Protein 4GAF (pdb70)

Secondary structure (DSSP, 8-state):
--S-EEEEEEEETT--EEEEETTEEEEE---GGGGGGPPPEEEE-------SSEEEEEEEETTTTEEEEEEEETTEEEEEEEE--TTT-S-SS--GGG-EEEEEETTEEEEEESSSTT-EEEB-SSTTEE-EEES-TTSTTSB--EEEEE--/---EEEE----EEEETTS-EEEE--PPTTS--S--EEEETT-SSPPP--TTSSEEEETTEEEETT--GGG-EEEEEE---EEEEEEEEEEPPPTTSSS-GGGEEEEEEETTS-EEEE--S-GGGPBTTTBPPPPEEEETTEE----SSSEEEETTEEEETT--GGG-EEEEEEEEEEETTEEEEEEEEEEEEEE--------EEEE--SEEEE--TT--EEEEEEEEE-TTSEEEEEETTEE--TT-SSEEEEEEEE--SS-GGGEEEEEEEEESS--GGGGTS-EEEEEEETTEEEEEEEEEE--

InterPro domains:
  IPR000975 Interleukin-1 family [PF00340] (147-264)
  IPR000975 Interleukin-1 family [PR00264] (172-192)
  IPR000975 Interleukin-1 family [PR00264] (211-224)
  IPR000975 Interleukin-1 family [PR00264] (225-240)
  IPR000975 Interleukin-1 family [PTHR10078] (1-266)
  IPR003502 Interleukin-1 propeptide [PF02394] (1-103)
  IPR008996 Cytokine IL1/FGF [SSF50353] (122-266)
  IPR020877 Interleukin-1 conserved site [PS00253] (228-248)

Nearest PDB structures (foldseek):
  4gai-assembly1_A  TM=9.907E-01  e=6.045E-27  Homo sapiens
  1t4q-assembly1_A  TM=9.569E-01  e=1.332E-20  Homo sapiens
  1tp0-assembly1_A  TM=9.565E-01  e=1.554E-20  Homo sapiens
  31bi-assembly1_A  TM=9.652E-01  e=3.725E-20  Homo sapiens
  1s0l-assembly1_A  TM=9.595E-01  e=3.725E-20  Homo sapiens

GO terms:
  GO:0043123 positive regulation of canonical NF-kappaB signal transduction (P, IDA)
  GO:0043410 positive regulation of MAPK cascade (P, IDA)
  GO:0070498 interleukin-1-mediated signaling pathway (P, IDA)
  GO:0005125 cytokine activity (F, IDA)
  GO:0005125 cytokine activity (F, TAS)
  GO:0006954 inflammatory response (P, TAS)
  GO:0010628 positive regulation of gene expression (P, IDA)
  GO:0032496 response to lipopolysaccharide (P, IDA)
  GO:1902680 positive regulation of RNA biosynthetic process (P, IDA)
  GO:1903597 negative regulation of gap junction assembly (P, IDA)
  GO:0070374 positive regulation of ERK1 and ERK2 cascade (P, IDA)
  GO:0006954 inflammatory response (P, IDA)
  GO:0070555 response to interleukin-1 (P, IDA)
  GO:0010628 positive regulation of gene expression (P, IGI)
  GO:0045917 positive regulation of complement activation (P, IGI)
  GO:0060252 positive regulation of glial cell proliferation (P, IGI)
  GO:0150078 positive regulation of neuroinflammatory response (P, TAS)
  GO:0031394 positive regulation of prostaglandin biosynthetic process (P, IGI)
  GO:0032755 positive regulation of interleukin-6 production (P, IGI)
  GO:0050729 positive regulation of inflammatory response (P, IGI)

CATH classification: 2.80.10.50

Sequence (458 aa):
APVRSLNCRIWDVNQKTFYLRRNNQLVAGYLQGPNVNNLEEKFSSMSFVQGEESNDKIPVALGLKEKNLYLSCVLKDDKPTLQLESVDPKNYPKKKMEKRFVFNKIEINNKLEFESAQFPNWFLCTAMEADQPVSLTNMPDEGVMVTKFYMQFVSDKCKEREEKIILVSSANEIDVRPCPLNPNEHKGTITWYKDDSKTPVSTEQASRIHQHKEKLWFVPAKVEDSGHYYCVVYCLRIKISAKFVENEPNLCYNAQAIFKQKLPVAGDGGLVCPYMEFFKNENNELPKLQWYKDCKPLLLDNIHFSGVKDRLIVMNVAEKHRGNYTCHASYTYLGKQYPITRVIEFITLEENKPTRPVIVSPANETMEVDLGSQIQLICNVTGQLSDIAYWKWNGSVIDEDDPVLGEDYYSVENPANKRRSTLITVLNISEIESRFYKHPFTCFAKNTHGIDAAYIQLIYP

Solvent-accessible surface area: 22339 Å² total; per-residue (Å²): 61,86,5,21,44,4,42,0,35,3,2,0,25,12,7,2,19,2,3,46,14,102,112,49,5,0,1,0,14,12,7,45,105,9,58,134,56,15,13,66,2,22,0,0,21,10,51,50,117,88,25,109,110,50,14,9,0,0,0,2,4,70,155,96,60,26,10,1,0,2,35,102,124,136,135,117,14,34,20,88,28,53,88,16,74,83,179,91,36,52,50,14,75,12,66,124,72,0,6,0,11,16,26,47,98,116,33,57,8,27,0,12,0,18,76,43,82,105,40,22,3,0,0,8,87,79,8,29,55,34,7,35,5,12,70,88,40,141,90,77,85,51,10,10,78,0,9,31,49,75,69,82,186,186,41,109,101,41,108,21,152,19,72,23,19,9,17,12,105,18,2,5,11,14,55,12,25,35,1,68,106,24,114,130,48,109,24,31,0,38,83,75,98,50,163,99,64,16,42,99,123,60,102,37,81,26,0,18,53,147,78,36,2,9,0,17,33,1,94,63,128,4,44,36,44,2,51,0,33,11,175,25,3,62,1,65,12,39,5,88,1,10,102,70,60,121,163,63,33,22,19,52,81,12,25,6,114,2,37,0,13,29,58,23,75,6,3,0,2,2,1,37,2,43,88,2,91,61,172,123,106,96,42,24,136,5,88,3,55,49,57,44,137,106,33,135,49,39,96,120,109,28,11,16,81,159,32,54,0,43,0,46,107,1,34,106,146,14,104,19,29,1,1,1,40,7,63,25,72,15,112,65,143,106,30,69,1,22,23,4,0,51,2,34,3,28,152,69,63,95,84,62,153,0,64,20,81,43,2,73,83,80,84,61,110,10,87,103,43,38,128,48,118,5,94,0,40,0,22,6,48,22,35,2,20,4,22,1,36,25,86,64,65,47,3,55,73,108,38,126,26,11,28,14,37,22,117,50,95,68,47,130,96,66,122,92,125,0,40,3,41,2,19,0,35,2,70,86,1,47,62,100,0,25,158,78,49,0,26,0,46,0,16,25,53,95,19,86,32,51,10,81,14,34,1,59,115,102

Radius of gyration: 26.42 Å; Cα contacts (8 Å, |Δi|>4): 1138; chains: 2; bounding box: 59×91×43 Å

Organism: Homo sapiens (NCBI:txid9606)

Foldseek 3Di:
DQWDKFKKFKAFPVRWFWADDPHFIATADDDDPRVVRGWIWIKTQADDDDDPFWTKIFIHTPPQQWTWFWDDDVNDTWTDIHRDDPVCPDHRHDPQRRIWTWGDDPQKTWTARSVDGLKTFWHAPDGTDGIIIGNCCPDPGTTGIMHMDTDD/DDADEAEDDDAAEFAAQFKDKAADDDDVVPADADKFKFAAPDPDTAACPLVDQWHADPSMTIGVHHHQVSFAWMWIWGVTYIYIHGYGYDHADPPFPHNVVQADEDEDAAFAWDKDFFPPQCVQADVVGAGAFKWKDFRNHGDDQPVPQWHGDGGIIIGGRHDQVVFGKMKIWGWGADPNDIGIGIGIYGYGYDYHPDDDDKDWPDDAAEEDADAAFAWDKGKTKIFFAPVKDKAKDKPPGGPDCVPPFKDKDKDWDADPVDNGGTMIIIMIIGHTHHPVQQVIWIKMWIDDPNDIDIYTYHYDHD

B-factor: mean 53.38, std 16.55, range [11.73, 118.27]

Structure (mmCIF, N/CA/C/O backbone):
data_4GAF
#
_entry.id   4GAF
#
_cell.length_a   60.350
_cell.length_b   149.270
_cell.length_c   126.170
_cell.angle_alpha   90.00
_cell.angle_beta   90.00
_cell.angle_gamma   90.00
#
_symmetry.space_group_name_H-M   'C 2 2 21'
#
loop_
_entity.id
_entity.type
_entity.pdbx_description
1 polymer EBI-005
2 polymer 'Interleukin-1 receptor type 1'
3 non-polymer 2-acetamido-2-deoxy-beta-D-glucopyranose
4 non-polymer 'SODIUM ION'
5 water water
#
loop_
_atom_site.group_PDB
_atom_site.id
_atom_site.type_symbol
_atom_site.label_atom_id
_atom_site.label_alt_id
_atom_site.label_comp_id
_atom_site.label_asym_id
_atom_site.label_entity_id
_atom_site.label_seq_id
_atom_site.pdbx_PDB_ins_code
_atom_site.Cartn_x
_atom_site.Cartn_y
_atom_site.Cartn_z
_atom_site.occupancy
_atom_site.B_iso_or_equiv
_atom_site.auth_seq_id
_atom_site.auth_comp_id
_atom_site.auth_asym_id
_atom_site.auth_atom_id
_atom_site.pdbx_PDB_model_num
ATOM 1 N N . ALA A 1 1 ? 5.159 -16.692 26.523 1.00 82.67 1 ALA A N 1
ATOM 2 C CA . ALA A 1 1 ? 5.822 -17.319 25.332 1.00 79.64 1 ALA A CA 1
ATOM 3 C C . ALA A 1 1 ? 5.712 -16.325 24.176 1.00 79.67 1 ALA A C 1
ATOM 4 O O . ALA A 1 1 ? 4.806 -15.491 24.219 1.00 80.41 1 ALA A O 1
ATOM 6 N N . PRO A 1 2 ? 6.670 -16.350 23.191 1.00 78.98 2 PRO A N 1
ATOM 7 C CA . PRO A 1 2 ? 6.511 -15.594 21.939 1.00 77.52 2 PRO A CA 1
ATOM 8 C C . PRO A 1 2 ? 5.657 -16.294 20.900 1.00 72.82 2 PRO A C 1
ATOM 9 O O . PRO A 1 2 ? 5.618 -15.865 19.758 1.00 71.65 2 PRO A O 1
ATOM 13 N N . VAL A 1 3 ? 4.994 -17.375 21.292 1.00 70.95 3 VAL A N 1
ATOM 14 C CA . VAL A 1 3 ? 4.080 -18.118 20.403 1.00 66.73 3 VAL A CA 1
ATOM 15 C C . VAL A 1 3 ? 3.060 -18.838 21.269 1.00 66.23 3 VAL A C 1
ATOM 16 O O . VAL A 1 3 ? 3.399 -19.403 22.319 1.00 67.00 3 VAL A O 1
ATOM 20 N N . ARG A 1 4 ? 1.808 -18.770 20.842 1.00 65.62 4 ARG A N 1
ATOM 21 C CA . ARG A 1 4 ? 0.738 -19.470 21.536 1.00 66.42 4 ARG A CA 1
ATOM 22 C C . ARG A 1 4 ? 0.812 -20.933 21.129 1.00 62.60 4 ARG A C 1
ATOM 23 O O . ARG A 1 4 ? 0.763 -21.249 19.926 1.00 60.85 4 ARG A O 1
ATOM 31 N N . SER A 1 5 ? 0.956 -21.813 22.122 1.00 62.63 5 SER A N 1
ATOM 32 C CA . SER A 1 5 ? 1.215 -23.259 21.942 1.00 60.22 5 SER A CA 1
ATOM 33 C C . SER A 1 5 ? 0.307 -24.176 22.846 1.00 60.84 5 SER A C 1
ATOM 34 O O . SER A 1 5 ? 0.139 -23.933 24.070 1.00 64.34 5 SER A O 1
ATOM 37 N N . LEU A 1 6 ? -0.301 -25.209 22.279 1.00 58.04 6 LEU A N 1
ATOM 38 C CA . LEU A 1 6 ? -1.331 -25.979 22.983 1.00 58.53 6 LEU A CA 1
ATOM 39 C C . LEU A 1 6 ? -1.053 -27.461 22.875 1.00 56.12 6 LEU A C 1
ATOM 40 O O . LEU A 1 6 ? -0.712 -27.926 21.774 1.00 53.95 6 LEU A O 1
ATOM 45 N N . ASN A 1 7 ? -1.205 -28.195 23.973 1.00 55.16 7 ASN A N 1
ATOM 46 C CA . ASN A 1 7 ? -1.079 -29.636 23.917 1.00 53.87 7 ASN A CA 1
ATOM 47 C C . ASN A 1 7 ? -2.393 -30.236 23.425 1.00 51.94 7 ASN A C 1
ATOM 48 O O . ASN A 1 7 ? -3.483 -29.788 23.825 1.00 50.93 7 ASN A O 1
ATOM 53 N N . CYS A 1 8 ? -2.273 -31.214 22.523 1.00 48.97 8 CYS A N 1
ATOM 54 C CA . CYS A 1 8 ? -3.455 -31.952 22.007 1.00 48.76 8 CYS A CA 1
ATOM 55 C C . CYS A 1 8 ? -3.178 -33.413 21.680 1.00 45.58 8 CYS A C 1
ATOM 56 O O . CYS A 1 8 ? -2.030 -33.848 21.592 1.00 45.61 8 CYS A O 1
ATOM 59 N N . ARG A 1 9 ? -4.237 -34.167 21.487 1.00 44.11 9 ARG A N 1
ATOM 60 C CA . ARG A 1 9 ? -4.099 -35.461 20.881 1.00 43.90 9 ARG A CA 1
ATOM 61 C C . ARG A 1 9 ? -4.757 -35.349 19.511 1.00 42.23 9 ARG A C 1
ATOM 62 O O . ARG A 1 9 ? -5.758 -34.664 19.355 1.00 42.77 9 ARG A O 1
ATOM 70 N N . ILE A 1 10 ? -4.205 -36.033 18.532 1.00 39.93 10 ILE A N 1
ATOM 71 C CA . ILE A 1 10 ? -4.718 -35.978 17.148 1.00 39.13 10 ILE A CA 1
ATOM 72 C C . ILE A 1 10 ? -4.942 -37.409 16.692 1.00 38.30 10 ILE A C 1
ATOM 73 O O . ILE A 1 10 ? -4.084 -38.266 16.910 1.00 40.08 10 ILE A O 1
ATOM 78 N N . TRP A 1 11 ? -6.121 -37.717 16.153 1.00 38.32 11 TRP A N 1
ATOM 79 C CA . TRP A 1 11 ? -6.279 -39.030 15.555 1.00 37.48 11 TRP A CA 1
ATOM 80 C C . TRP A 1 11 ? -7.031 -38.939 14.206 1.00 37.92 11 TRP A C 1
ATOM 81 O O . TRP A 1 11 ? -7.901 -38.074 14.026 1.00 40.04 11 TRP A O 1
ATOM 92 N N . ASP A 1 12 ? -6.789 -39.864 13.291 1.00 36.63 12 ASP A N 1
ATOM 93 C CA . ASP A 1 12 ? -7.448 -39.665 11.959 1.00 37.11 12 ASP A CA 1
ATOM 94 C C . ASP A 1 12 ? -8.858 -40.150 12.041 1.00 38.75 12 ASP A C 1
ATOM 95 O O . ASP A 1 12 ? -9.256 -40.684 13.075 1.00 39.49 12 ASP A O 1
ATOM 100 N N . VAL A 1 13 ? -9.641 -39.969 10.969 1.00 38.21 13 VAL A N 1
ATOM 101 C CA . VAL A 1 13 ? -11.046 -40.331 11.052 1.00 37.46 13 VAL A CA 1
ATOM 102 C C . VAL A 1 13 ? -11.236 -41.845 10.770 1.00 36.49 13 VAL A C 1
ATOM 103 O O . VAL A 1 13 ? -12.351 -42.271 10.632 1.00 35.77 13 VAL A O 1
ATOM 107 N N . ASN A 1 14 ? -10.138 -42.606 10.637 1.00 35.14 14 ASN A N 1
ATOM 108 C CA . ASN A 1 14 ? -10.187 -44.096 10.637 1.00 37.13 14 ASN A CA 1
ATOM 109 C C . ASN A 1 14 ? -9.756 -44.653 12.026 1.00 35.19 14 ASN A C 1
ATOM 110 O O . ASN A 1 14 ? -9.420 -45.810 12.142 1.00 35.71 14 ASN A O 1
ATOM 115 N N . GLN A 1 15 ? -9.714 -43.755 13.004 1.00 35.79 15 GLN A N 1
ATOM 116 C CA . GLN A 1 15 ? -9.432 -43.977 14.426 1.00 35.75 15 GLN A CA 1
ATOM 117 C C . GLN A 1 15 ? -8.015 -44.451 14.667 1.00 35.96 15 GLN A C 1
ATOM 118 O O . GLN A 1 15 ? -7.751 -45.048 15.698 1.00 36.96 15 GLN A O 1
ATOM 124 N N . LYS A 1 16 ? -7.132 -44.221 13.717 1.00 35.42 16 LYS A N 1
ATOM 125 C CA . LYS A 1 16 ? -5.683 -44.509 13.909 1.00 35.85 16 LYS A CA 1
ATOM 126 C C . LYS A 1 16 ? -5.000 -43.449 14.749 1.00 35.63 16 LYS A C 1
ATOM 127 O O . LYS A 1 16 ? -5.402 -42.295 14.729 1.00 36.66 16 LYS A O 1
ATOM 133 N N . THR A 1 17 ? -3.975 -43.826 15.487 1.00 36.09 17 THR A N 1
ATOM 134 C CA . THR A 1 17 ? -3.308 -42.853 16.340 1.00 38.33 17 THR A CA 1
ATOM 135 C C . THR A 1 17 ? -1.851 -42.910 15.967 1.00 38.24 17 THR A C 1
ATOM 136 O O . THR A 1 17 ? -1.430 -43.875 15.300 1.00 40.54 17 THR A O 1
ATOM 140 N N . PHE A 1 18 ? -1.076 -41.914 16.346 1.00 37.99 18 PHE A N 1
ATOM 141 C CA . PHE A 1 18 ? 0.301 -41.851 15.907 1.00 38.93 18 PHE A CA 1
ATOM 142 C C . PHE A 1 18 ? 1.285 -42.422 16.879 1.00 41.15 18 PHE A C 1
ATOM 143 O O . PHE A 1 18 ? 1.119 -42.269 18.111 1.00 42.36 18 PHE A O 1
ATOM 151 N N . TYR A 1 19 ? 2.361 -43.000 16.340 1.00 42.09 19 TYR A N 1
ATOM 152 C CA . TYR A 1 19 ? 3.487 -43.434 17.177 1.00 43.09 19 TYR A CA 1
ATOM 153 C C . TYR A 1 19 ? 4.746 -43.491 16.365 1.00 44.26 19 TYR A C 1
ATOM 154 O O . TYR A 1 19 ? 4.688 -43.412 15.120 1.00 43.43 19 TYR A O 1
ATOM 163 N N . LEU A 1 20 ? 5.880 -43.590 17.061 1.00 45.86 20 LEU A N 1
ATOM 164 C CA . LEU A 1 20 ? 7.169 -43.717 16.450 1.00 49.77 20 LEU A CA 1
ATOM 165 C C . LEU A 1 20 ? 7.594 -45.147 16.165 1.00 52.29 20 LEU A C 1
ATOM 166 O O . LEU A 1 20 ? 7.539 -46.007 17.025 1.00 53.50 20 LEU A O 1
ATOM 171 N N . ARG A 1 21 ? 8.022 -45.385 14.935 1.00 53.47 21 ARG A N 1
ATOM 172 C CA A ARG A 1 21 ? 8.738 -46.606 14.570 0.50 55.77 21 ARG A CA 1
ATOM 173 C CA B ARG A 1 21 ? 8.827 -46.565 14.696 0.50 56.88 21 ARG A CA 1
ATOM 174 C C . ARG A 1 21 ? 10.013 -46.167 13.858 1.00 57.98 21 ARG A C 1
ATOM 175 O O . ARG A 1 21 ? 9.951 -45.312 12.971 1.00 56.34 21 ARG A O 1
ATOM 190 N N . ASN A 1 22 ? 11.119 -46.780 14.219 1.00 62.51 22 ASN A N 1
ATOM 191 C CA . ASN A 1 22 ? 12.435 -46.229 13.959 1.00 65.59 22 ASN A CA 1
ATOM 192 C C . ASN A 1 22 ? 12.294 -44.789 14.363 1.00 64.02 22 ASN A C 1
ATOM 193 O O . ASN A 1 22 ? 11.883 -44.488 15.510 1.00 64.08 22 ASN A O 1
ATOM 198 N N . ASN A 1 23 ? 12.551 -43.896 13.433 1.00 62.92 23 ASN A N 1
ATOM 199 C CA . ASN A 1 23 ? 12.423 -42.496 13.775 1.00 63.27 23 ASN A CA 1
ATOM 200 C C . ASN A 1 23 ? 11.316 -41.801 12.987 1.00 59.93 23 ASN A C 1
ATOM 201 O O . ASN A 1 23 ? 11.296 -40.546 12.869 1.00 59.81 23 ASN A O 1
ATOM 206 N N . GLN A 1 24 ? 10.377 -42.608 12.493 1.00 57.06 24 GLN A N 1
ATOM 207 C CA . GLN A 1 24 ? 9.292 -42.071 11.699 1.00 52.58 24 GLN A CA 1
ATOM 208 C C . GLN A 1 24 ? 7.954 -42.138 12.337 1.00 47.95 24 GLN A C 1
ATOM 209 O O . GLN A 1 24 ? 7.634 -43.044 13.079 1.00 47.62 24 GLN A O 1
ATOM 215 N N . LEU A 1 25 ? 7.145 -41.152 12.017 1.00 45.11 25 LEU A N 1
ATOM 216 C CA . LEU A 1 25 ? 5.798 -41.111 12.524 1.00 43.31 25 LEU A CA 1
ATOM 217 C C . LEU A 1 25 ? 4.943 -42.069 11.771 1.00 42.74 25 LEU A C 1
ATOM 218 O O . LEU A 1 25 ? 4.759 -41.911 10.582 1.00 43.54 25 LEU A O 1
ATOM 223 N N . VAL A 1 26 ? 4.393 -43.074 12.431 1.00 43.53 26 VAL A N 1
ATOM 224 C CA . VAL A 1 26 ? 3.433 -43.910 11.702 1.00 41.75 26 VAL A CA 1
ATOM 225 C C . VAL A 1 26 ? 2.076 -43.820 12.343 1.00 40.49 26 VAL A C 1
ATOM 226 O O . VAL A 1 26 ? 1.949 -43.256 13.436 1.00 42.03 26 VAL A O 1
ATOM 230 N N . ALA A 1 27 ? 1.056 -44.379 11.685 1.00 37.74 27 ALA A N 1
ATOM 231 C CA . ALA A 1 27 ? -0.292 -44.401 12.200 1.00 33.97 27 ALA A CA 1
ATOM 232 C C . ALA A 1 27 ? -0.878 -45.799 12.355 1.00 35.23 27 ALA A C 1
ATOM 233 O O . ALA A 1 27 ? -0.812 -46.646 11.470 1.00 36.45 27 ALA A O 1
ATOM 235 N N . GLY A 1 28 ? -1.461 -46.074 13.518 1.00 36.47 28 GLY A N 1
ATOM 236 C CA . GLY A 1 28 ? -2.024 -47.430 13.731 1.00 36.28 28 GLY A CA 1
ATOM 237 C C . GLY A 1 28 ? -2.969 -47.528 14.891 1.00 37.58 28 GLY A C 1
ATOM 238 O O . GLY A 1 28 ? -3.486 -46.491 15.376 1.00 35.48 28 GLY A O 1
ATOM 239 N N . TYR A 1 29 ? -3.226 -48.782 15.317 1.00 38.41 29 TYR A N 1
ATOM 240 C CA . TYR A 1 29 ? -4.199 -49.046 16.350 1.00 41.40 29 TYR A CA 1
ATOM 241 C C . TYR A 1 29 ? -3.520 -49.651 17.531 1.00 43.24 29 TYR A C 1
ATOM 242 O O . TYR A 1 29 ? -2.988 -50.736 17.375 1.00 46.17 29 TYR A O 1
ATOM 251 N N . LEU A 1 30 ? -3.625 -49.044 18.714 1.00 43.69 30 LEU A N 1
ATOM 252 C CA . LEU A 1 30 ? -3.004 -49.609 19.929 1.00 45.09 30 LEU A CA 1
ATOM 253 C C . LEU A 1 30 ? -3.990 -50.098 20.969 1.00 47.14 30 LEU A C 1
ATOM 254 O O . LEU A 1 30 ? -5.043 -49.461 21.130 1.00 45.99 30 LEU A O 1
ATOM 259 N N . GLN A 1 31 ? -3.619 -51.164 21.724 1.00 48.03 31 GLN A N 1
ATOM 260 C CA . GLN A 1 31 ? -4.418 -51.776 22.743 1.00 50.50 31 GLN A CA 1
ATOM 261 C C . GLN A 1 31 ? -3.669 -51.864 24.072 1.00 53.25 31 GLN A C 1
ATOM 262 O O . GLN A 1 31 ? -2.442 -52.026 24.089 1.00 52.71 31 GLN A O 1
ATOM 268 N N . GLY A 1 32 ? -4.430 -51.877 25.169 1.00 54.74 32 GLY A N 1
ATOM 269 C CA . GLY A 1 32 ? -3.893 -52.224 26.492 1.00 58.16 32 GLY A CA 1
ATOM 270 C C . GLY A 1 32 ? -2.731 -51.304 26.847 1.00 58.75 32 GLY A C 1
ATOM 271 O O . GLY A 1 32 ? -2.802 -50.106 26.561 1.00 55.53 32 GLY A O 1
ATOM 272 N N . PRO A 1 33 ? -1.645 -51.865 27.423 1.00 61.21 33 PRO A N 1
ATOM 273 C CA . PRO A 1 33 ? -0.487 -51.045 27.793 1.00 62.24 33 PRO A CA 1
ATOM 274 C C . PRO A 1 33 ? 0.142 -50.290 26.615 1.00 60.65 33 PRO A C 1
ATOM 275 O O . PRO A 1 33 ? 0.726 -49.227 26.853 1.00 61.65 33 PRO A O 1
ATOM 279 N N . ASN A 1 34 ? -0.020 -50.763 25.370 1.00 58.64 34 ASN A N 1
ATOM 280 C CA . ASN A 1 34 ? 0.533 -50.068 24.172 1.00 56.59 34 ASN A CA 1
ATOM 281 C C . ASN A 1 34 ? 0.054 -48.643 23.882 1.00 54.67 34 ASN A C 1
ATOM 282 O O . ASN A 1 34 ? 0.650 -47.921 23.073 1.00 51.07 34 ASN A O 1
ATOM 287 N N . VAL A 1 35 ? -1.027 -48.238 24.532 1.00 55.87 35 VAL A N 1
ATOM 288 C CA . VAL A 1 35 ? -1.493 -46.883 24.393 1.00 55.36 35 VAL A CA 1
ATOM 289 C C . VAL A 1 35 ? -0.416 -45.892 24.888 1.00 56.45 35 VAL A C 1
ATOM 290 O O . VAL A 1 35 ? -0.411 -44.715 24.503 1.00 54.68 35 VAL A O 1
ATOM 294 N N . ASN A 1 36 ? 0.498 -46.396 25.720 1.00 59.14 36 ASN A N 1
ATOM 295 C CA A ASN A 1 36 ? 1.696 -45.659 26.122 0.50 59.82 36 ASN A CA 1
ATOM 296 C CA B ASN A 1 36 ? 1.641 -45.599 26.143 0.50 60.29 36 ASN A CA 1
ATOM 297 C C . ASN A 1 36 ? 2.523 -45.159 24.960 1.00 58.28 36 ASN A C 1
ATOM 298 O O . ASN A 1 36 ? 3.243 -44.153 25.069 1.00 58.41 36 ASN A O 1
ATOM 307 N N . LEU A 1 37 ? 2.450 -45.876 23.847 1.00 56.37 37 LEU A N 1
ATOM 308 C CA . LEU A 1 37 ? 3.258 -45.505 22.673 1.00 53.58 37 LEU A CA 1
ATOM 309 C C . LEU A 1 37 ? 2.712 -44.330 21.906 1.00 51.18 37 LEU A C 1
ATOM 310 O O . LEU A 1 37 ? 3.404 -43.729 21.044 1.00 51.31 37 LEU A O 1
ATOM 315 N N . GLU A 1 38 ? 1.486 -43.952 22.206 1.00 50.08 38 GLU A N 1
ATOM 316 C CA . GLU A 1 38 ? 0.910 -42.786 21.529 1.00 48.17 38 GLU A CA 1
ATOM 317 C C . GLU A 1 38 ? 1.676 -41.481 21.759 1.00 48.49 38 GLU A C 1
ATOM 318 O O . GLU A 1 38 ? 1.995 -41.140 22.909 1.00 49.70 38 GLU A O 1
ATOM 324 N N . GLU A 1 39 ? 1.936 -40.753 20.666 1.00 48.24 39 GLU A N 1
ATOM 325 C CA . GLU A 1 39 ? 2.577 -39.413 20.687 1.00 48.50 39 GLU A CA 1
ATOM 326 C C . GLU A 1 39 ? 1.539 -38.302 20.837 1.00 47.00 39 GLU A C 1
ATOM 327 O O . GLU A 1 39 ? 0.602 -38.249 20.076 1.00 46.20 39 GLU A O 1
ATOM 333 N N . LYS A 1 40 ? 1.737 -37.388 21.769 1.00 46.67 40 LYS A N 1
ATOM 334 C CA . LYS A 1 40 ? 0.889 -36.201 21.825 1.00 45.40 40 LYS A CA 1
ATOM 335 C C . LYS A 1 40 ? 1.602 -35.099 21.098 1.00 43.70 40 LYS A C 1
ATOM 336 O O . LYS A 1 40 ? 2.801 -35.183 20.917 1.00 43.87 40 LYS A O 1
ATOM 342 N N . PHE A 1 41 ? 0.874 -34.062 20.735 1.00 41.94 41 PHE A N 1
ATOM 343 C CA . PHE A 1 41 ? 1.466 -32.943 20.006 1.00 43.36 41 PHE A CA 1
ATOM 344 C C . PHE A 1 41 ? 1.435 -31.600 20.732 1.00 44.23 41 PHE A C 1
ATOM 345 O O . PHE A 1 41 ? 0.500 -31.344 21.470 1.00 45.91 41 PHE A O 1
ATOM 353 N N A SER A 1 42 ? 2.432 -30.743 20.500 0.50 44.47 42 SER A N 1
ATOM 354 N N B SER A 1 42 ? 2.432 -30.748 20.487 0.50 44.91 42 SER A N 1
ATOM 355 C CA A SER A 1 42 ? 2.306 -29.321 20.853 0.50 45.46 42 SER A CA 1
ATOM 356 C CA B SER A 1 42 ? 2.310 -29.329 20.824 0.50 46.40 42 SER A CA 1
ATOM 357 C C A SER A 1 42 ? 1.972 -28.578 19.574 0.50 44.25 42 SER A C 1
ATOM 358 C C B SER A 1 42 ? 1.956 -28.605 19.548 0.50 44.72 42 SER A C 1
ATOM 359 O O A SER A 1 42 ? 2.753 -28.585 18.657 0.50 42.40 42 SER A O 1
ATOM 360 O O B SER A 1 42 ? 2.714 -28.634 18.612 0.50 42.88 42 SER A O 1
ATOM 365 N N 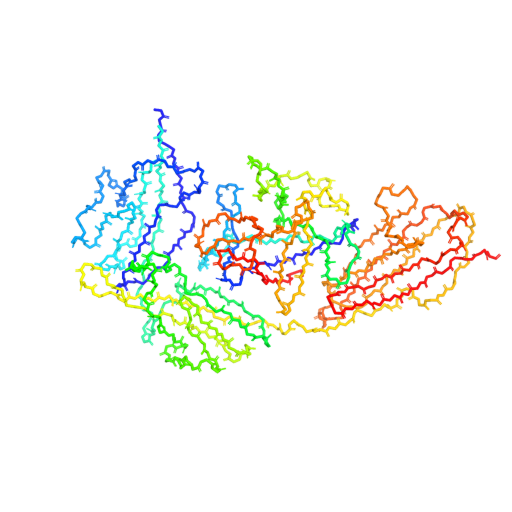. MET A 1 43 ? 0.791 -27.969 19.521 1.00 45.69 43 MET A N 1
ATOM 366 C CA . MET A 1 43 ? 0.332 -27.228 18.349 1.00 45.11 43 MET A CA 1
ATOM 367 C C . MET A 1 43 ? 0.559 -25.741 18.570 1.00 47.20 43 MET A C 1
ATOM 368 O O . MET A 1 43 ? -0.095 -25.151 19.448 1.00 47.93 43 MET A O 1
ATOM 373 N N . SER A 1 44 ? 1.431 -25.130 17.757 1.00 46.47 44 SER A N 1
ATOM 374 C CA . SER A 1 44 ? 1.656 -23.664 17.844 1.00 48.34 44 SER A CA 1
ATOM 375 C C . SER A 1 44 ? 0.936 -22.828 16.769 1.00 48.43 44 SER A C 1
ATOM 376 O O . SER A 1 44 ? 0.867 -23.251 15.588 1.00 46.39 44 SER A O 1
ATOM 379 N N . PHE A 1 45 ? 0.455 -21.638 17.168 1.00 50.21 45 PHE A N 1
ATOM 380 C CA . PHE A 1 45 ? -0.217 -20.691 16.275 1.00 52.33 45 PHE A CA 1
ATOM 381 C C . PHE A 1 45 ? 0.784 -19.733 15.637 1.00 54.78 45 PHE A C 1
ATOM 382 O O . PHE A 1 45 ? 1.080 -18.706 16.175 1.00 57.00 45 PHE A O 1
ATOM 390 N N . VAL A 1 46 ? 1.288 -20.091 14.471 1.00 53.02 46 VAL A N 1
ATOM 391 C CA . VAL A 1 46 ? 2.407 -19.379 13.888 1.00 55.86 46 VAL A CA 1
ATOM 392 C C . VAL A 1 46 ? 1.878 -18.351 12.909 1.00 57.91 46 VAL A C 1
ATOM 393 O O . VAL A 1 46 ? 0.661 -18.285 12.687 1.00 58.52 46 VAL A O 1
ATOM 397 N N . GLN A 1 47 ? 2.743 -17.528 12.333 1.00 60.42 47 GLN A N 1
ATOM 398 C CA . GLN A 1 47 ? 2.225 -16.551 11.383 1.00 63.66 47 GLN A CA 1
ATOM 399 C C . GLN A 1 47 ? 2.211 -17.105 9.959 1.00 62.66 47 GLN A C 1
ATOM 400 O O . GLN A 1 47 ? 2.937 -18.050 9.651 1.00 60.50 47 GLN A O 1
ATOM 406 N N . GLY A 1 48 ? 1.330 -16.542 9.137 1.00 65.09 48 GLY A N 1
ATOM 407 C CA . GLY A 1 48 ? 1.086 -16.970 7.751 1.00 66.14 48 GLY A CA 1
ATOM 408 C C . GLY A 1 48 ? -0.196 -16.319 7.240 1.00 69.56 48 GLY A C 1
ATOM 409 O O . GLY A 1 48 ? -0.477 -15.168 7.584 1.00 71.49 48 GLY A O 1
ATOM 410 N N . GLU A 1 49 ? -0.996 -17.047 6.453 1.00 70.33 49 GLU A N 1
ATOM 411 C CA . GLU A 1 49 ? -2.180 -16.459 5.831 1.00 74.14 49 GLU A CA 1
ATOM 412 C C . GLU A 1 49 ? -3.137 -15.919 6.886 1.00 76.48 49 GLU A C 1
ATOM 413 O O . GLU A 1 49 ? -3.306 -16.490 7.956 1.00 75.29 49 GLU A O 1
ATOM 419 N N . GLU A 1 50 ? -3.751 -14.796 6.563 1.00 80.77 50 GLU A N 1
ATOM 420 C CA . GLU A 1 50 ? -4.678 -14.147 7.467 1.00 84.46 50 GLU A CA 1
ATOM 421 C C . GLU A 1 50 ? -6.086 -14.383 6.918 1.00 85.64 50 GLU A C 1
ATOM 422 O O . GLU A 1 50 ? -6.576 -13.617 6.080 1.00 88.12 50 GLU A O 1
ATOM 428 N N . SER A 1 51 ? -6.727 -15.452 7.397 1.00 84.46 51 SER A N 1
ATOM 429 C CA . SER A 1 51 ? -7.965 -15.939 6.797 1.00 85.19 51 SER A CA 1
ATOM 430 C C . SER A 1 51 ? -8.982 -16.431 7.794 1.00 85.82 51 SER A C 1
ATOM 431 O O . SER A 1 51 ? -8.627 -17.010 8.826 1.00 84.29 51 SER A O 1
ATOM 434 N N . ASN A 1 52 ? -10.253 -16.229 7.447 1.00 88.31 52 ASN A N 1
ATOM 435 C CA . ASN A 1 52 ? -11.395 -16.758 8.212 1.00 89.58 52 ASN A CA 1
ATOM 436 C C . ASN A 1 52 ? -11.632 -18.262 7.996 1.00 86.91 52 ASN A C 1
ATOM 437 O O . ASN A 1 52 ? -12.535 -18.862 8.588 1.00 87.36 52 ASN A O 1
ATOM 442 N N . ASP A 1 53 ? -10.807 -18.868 7.146 1.00 84.30 53 ASP A N 1
ATOM 443 C CA . ASP A 1 53 ? -10.912 -20.307 6.845 1.00 81.53 53 ASP A CA 1
ATOM 444 C C . ASP A 1 53 ? -9.811 -21.099 7.521 1.00 76.86 53 ASP A C 1
ATOM 445 O O . ASP A 1 53 ? -10.039 -22.211 8.028 1.00 75.54 53 ASP A O 1
ATOM 450 N N . LYS A 1 54 ? -8.607 -20.531 7.492 1.00 73.40 54 LYS A N 1
ATOM 451 C CA . LYS A 1 54 ? -7.419 -21.270 7.868 1.00 68.17 54 LYS A CA 1
ATOM 452 C C . LYS A 1 54 ? -6.663 -20.590 8.989 1.00 65.51 54 LYS A C 1
ATOM 453 O O . LYS A 1 54 ? -6.574 -19.369 9.059 1.00 66.97 54 LYS A O 1
ATOM 459 N N . ILE A 1 55 ? -6.118 -21.414 9.868 1.00 60.61 55 ILE A N 1
ATOM 460 C CA . ILE A 1 55 ? -5.205 -20.939 10.891 1.00 57.87 55 ILE A CA 1
ATOM 461 C C . ILE A 1 55 ? -3.894 -21.641 10.652 1.00 52.90 55 ILE A C 1
ATOM 462 O O . ILE A 1 55 ? -3.849 -22.862 10.637 1.00 52.64 55 ILE A O 1
ATOM 467 N N . PRO A 1 56 ? -2.817 -20.889 10.439 1.00 50.85 56 PRO A N 1
ATOM 468 C CA . PRO A 1 56 ? -1.511 -21.533 10.250 1.00 47.89 56 PRO A CA 1
ATOM 469 C C . PRO A 1 56 ? -1.022 -22.077 11.586 1.00 45.67 56 PRO A C 1
ATOM 470 O O . PRO A 1 56 ? -1.198 -21.410 12.544 1.00 46.13 56 PRO A O 1
ATOM 474 N N . VAL A 1 57 ? -0.447 -23.282 11.615 1.00 43.35 57 VAL A N 1
ATOM 475 C CA . VAL A 1 57 ? 0.013 -23.948 12.828 1.00 41.63 57 VAL A CA 1
ATOM 476 C C . VAL A 1 57 ? 1.261 -24.719 12.495 1.00 40.14 57 VAL A C 1
ATOM 477 O O . VAL A 1 57 ? 1.458 -25.103 11.325 1.00 40.15 57 VAL A O 1
ATOM 481 N N . ALA A 1 58 ? 2.123 -24.923 13.490 1.00 39.62 58 ALA A N 1
ATOM 482 C CA . ALA A 1 58 ? 3.179 -25.969 13.421 1.00 40.42 58 ALA A CA 1
ATOM 483 C C . ALA A 1 58 ? 2.850 -27.112 14.393 1.00 40.73 58 ALA A C 1
ATOM 484 O O . ALA A 1 58 ? 2.209 -26.864 15.422 1.00 41.43 58 ALA A O 1
ATOM 486 N N . LEU A 1 59 ? 3.316 -28.325 14.105 1.00 39.72 59 LEU A N 1
ATOM 487 C CA . LEU A 1 59 ? 2.912 -29.501 14.896 1.00 42.06 59 LEU A CA 1
ATOM 488 C C . LEU A 1 59 ? 4.188 -30.121 15.386 1.00 43.15 59 LEU A C 1
ATOM 489 O O . LEU A 1 59 ? 4.969 -30.603 14.561 1.00 43.64 59 LEU A O 1
ATOM 494 N N . GLY A 1 60 ? 4.423 -30.050 16.703 1.00 44.91 60 GLY A N 1
ATOM 495 C CA . GLY A 1 60 ? 5.581 -30.688 17.332 1.00 45.52 60 GLY A CA 1
ATOM 496 C C . GLY A 1 60 ? 5.137 -31.904 18.140 1.00 45.63 60 GLY A C 1
ATOM 497 O O . GLY A 1 60 ? 4.004 -31.971 18.592 1.00 43.70 60 GLY A O 1
ATOM 498 N N . LEU A 1 61 ? 6.051 -32.850 18.295 1.00 47.37 61 LEU A N 1
ATOM 499 C CA . LEU A 1 61 ? 5.869 -34.008 19.157 1.00 48.90 61 LEU A CA 1
ATOM 500 C C . LEU A 1 61 ? 6.185 -33.614 20.598 1.00 52.42 61 LEU A C 1
ATOM 501 O O . LEU A 1 61 ? 7.315 -33.234 20.902 1.00 53.93 61 LEU A O 1
ATOM 506 N N . LYS A 1 62 ? 5.162 -33.713 21.462 1.00 53.09 62 LYS A N 1
ATOM 507 C CA . LYS A 1 62 ? 5.202 -33.257 22.847 1.00 57.47 62 LYS A CA 1
ATOM 508 C C . LYS A 1 62 ? 6.449 -33.734 23.517 1.00 60.04 62 LYS A C 1
ATOM 509 O O . LYS A 1 62 ? 6.711 -34.945 23.607 1.00 59.23 62 LYS A O 1
ATOM 515 N N . GLU A 1 63 ? 7.216 -32.735 23.936 1.00 63.03 63 GLU A N 1
ATOM 516 C CA . GLU A 1 63 ? 8.463 -32.904 24.670 1.00 67.65 63 GLU A CA 1
ATOM 517 C C . GLU A 1 63 ? 9.635 -33.557 23.915 1.00 67.52 63 GLU A C 1
ATOM 518 O O . GLU A 1 63 ? 10.684 -33.769 24.523 1.00 70.88 63 GLU A O 1
ATOM 524 N N . LYS A 1 64 ? 9.511 -33.835 22.611 1.00 64.02 64 LYS A N 1
ATOM 525 C CA . LYS A 1 64 ? 10.673 -34.465 21.922 1.00 63.64 64 LYS A CA 1
ATOM 526 C C . LYS A 1 64 ? 11.414 -33.552 20.962 1.00 62.28 64 LYS A C 1
ATOM 527 O O . LYS A 1 64 ? 12.471 -33.905 20.423 1.00 62.65 64 LYS A O 1
ATOM 533 N N . ASN A 1 65 ? 10.901 -32.352 20.791 1.00 60.35 65 ASN A N 1
ATOM 534 C CA . ASN A 1 65 ? 11.576 -31.434 19.915 1.00 60.67 65 ASN A CA 1
ATOM 535 C C . ASN A 1 65 ? 11.679 -32.076 18.495 1.00 58.04 65 ASN A C 1
ATOM 536 O O . ASN A 1 65 ? 12.754 -32.000 17.846 1.00 58.72 65 ASN A O 1
ATOM 541 N N . LEU A 1 66 ? 10.586 -32.697 18.026 1.00 53.24 66 LEU A N 1
ATOM 542 C CA . LEU A 1 66 ? 10.565 -33.224 16.690 1.00 51.63 66 LEU A CA 1
ATOM 543 C C . LEU A 1 66 ? 9.410 -32.510 16.037 1.00 49.94 66 LEU A C 1
ATOM 544 O O . LEU A 1 66 ? 8.305 -32.567 16.564 1.00 50.02 66 LEU A O 1
ATOM 549 N N . TYR A 1 67 ? 9.646 -31.851 14.913 1.00 48.19 67 TYR A N 1
ATOM 550 C CA . TYR A 1 67 ? 8.571 -31.148 14.198 1.00 47.15 67 TYR A CA 1
ATOM 551 C C . TYR A 1 67 ? 8.207 -31.851 12.887 1.00 44.80 67 TYR A C 1
ATOM 552 O O . TYR A 1 67 ? 9.054 -32.426 12.202 1.00 45.87 67 TYR A O 1
ATOM 561 N N . LEU A 1 68 ? 6.925 -31.934 12.648 1.00 42.39 68 LEU A N 1
ATOM 562 C CA . LEU A 1 68 ? 6.390 -32.312 11.345 1.00 42.61 68 LEU A CA 1
ATOM 563 C C . LEU A 1 68 ? 6.832 -31.268 10.301 1.00 42.70 68 LEU A C 1
ATOM 564 O O . LEU A 1 68 ? 6.818 -30.097 10.598 1.00 42.34 68 LEU A O 1
ATOM 569 N N . SER A 1 69 ? 7.286 -31.694 9.126 1.00 42.62 69 SER A N 1
ATOM 570 C CA . SER A 1 69 ? 7.693 -30.733 8.085 1.00 44.89 69 SER A CA 1
ATOM 571 C C . SER A 1 69 ? 7.579 -31.320 6.700 1.00 45.73 69 SER A C 1
ATOM 572 O O . SER A 1 69 ? 7.830 -32.514 6.522 1.00 47.06 69 SER A O 1
ATOM 575 N N . CYS A 1 70 ? 7.282 -30.447 5.737 1.00 45.08 70 CYS A N 1
ATOM 576 C CA . CYS A 1 70 ? 7.014 -30.813 4.355 1.00 43.67 70 CYS A CA 1
ATOM 577 C C . CYS A 1 70 ? 8.249 -30.412 3.524 1.00 45.91 70 CYS A C 1
ATOM 578 O O . CYS A 1 70 ? 8.580 -29.229 3.423 1.00 45.12 70 CYS A O 1
ATOM 581 N N . VAL A 1 71 ? 8.924 -31.412 2.958 1.00 45.53 71 VAL A N 1
ATOM 582 C CA . VAL A 1 71 ? 10.109 -31.205 2.196 1.00 48.22 71 VAL A CA 1
ATOM 583 C C . VAL A 1 71 ? 10.018 -31.986 0.884 1.00 47.32 71 VAL A C 1
ATOM 584 O O . VAL A 1 71 ? 9.425 -33.056 0.836 1.00 46.39 71 VAL A O 1
ATOM 588 N N . LEU A 1 72 ? 10.598 -31.439 -0.174 1.00 48.04 72 LEU A N 1
ATOM 589 C CA . LEU A 1 72 ? 10.734 -32.183 -1.403 1.00 47.97 72 LEU A CA 1
ATOM 590 C C . LEU A 1 72 ? 11.667 -33.365 -1.212 1.00 49.06 72 LEU A C 1
ATOM 591 O O . LEU A 1 72 ? 12.798 -33.213 -0.767 1.00 47.60 72 LEU A O 1
ATOM 596 N N . LYS A 1 73 ? 11.204 -34.538 -1.581 1.00 49.63 73 LYS A N 1
ATOM 597 C CA . LYS A 1 73 ? 12.123 -35.676 -1.639 1.00 53.83 73 LYS A CA 1
ATOM 598 C C . LYS A 1 73 ? 11.999 -36.262 -3.029 1.00 53.79 73 LYS A C 1
ATOM 599 O O . LYS A 1 73 ? 10.920 -36.608 -3.426 1.00 52.42 73 LYS A O 1
ATOM 605 N N . ASP A 1 74 ? 13.080 -36.357 -3.780 1.00 57.27 74 ASP A N 1
ATOM 606 C CA . ASP A 1 74 ? 12.968 -36.839 -5.164 1.00 60.59 74 ASP A CA 1
ATOM 607 C C . ASP A 1 74 ? 11.797 -36.170 -5.939 1.00 58.25 74 ASP A C 1
ATOM 608 O O . ASP A 1 74 ? 10.923 -36.837 -6.476 1.00 57.08 74 ASP A O 1
ATOM 613 N N . ASP A 1 75 ? 11.787 -34.838 -5.938 1.00 57.31 75 ASP A N 1
ATOM 614 C CA . ASP A 1 75 ? 10.762 -34.014 -6.635 1.00 56.67 75 ASP A CA 1
ATOM 615 C C . ASP A 1 75 ? 9.289 -34.255 -6.172 1.00 53.64 75 ASP A C 1
ATOM 616 O O . ASP A 1 75 ? 8.352 -33.955 -6.895 1.00 51.81 75 ASP A O 1
ATOM 621 N N . LYS A 1 76 ? 9.115 -34.758 -4.950 1.00 51.70 76 LYS A N 1
ATOM 622 C CA . LYS A 1 76 ? 7.795 -35.045 -4.397 1.00 50.77 76 LYS A CA 1
ATOM 623 C C . LYS A 1 76 ? 7.610 -34.566 -2.947 1.00 49.31 76 LYS A C 1
ATOM 624 O O . LYS A 1 76 ? 8.383 -34.964 -2.082 1.00 50.24 76 LYS A O 1
ATOM 630 N N . PRO A 1 77 ? 6.592 -33.717 -2.689 1.00 47.50 77 PRO A N 1
ATOM 631 C CA . PRO A 1 77 ? 6.402 -33.207 -1.334 1.00 45.43 77 PRO A CA 1
ATOM 632 C C . PRO A 1 77 ? 6.267 -34.324 -0.317 1.00 44.06 77 PRO A C 1
ATOM 633 O O . PRO A 1 77 ? 5.431 -35.222 -0.480 1.00 41.00 77 PRO A O 1
ATOM 637 N N . THR A 1 78 ? 7.124 -34.281 0.705 1.00 44.43 78 THR A N 1
ATOM 638 C CA . THR A 1 78 ? 7.230 -35.423 1.641 1.00 46.28 78 THR A CA 1
ATOM 639 C C . THR A 1 78 ? 7.128 -34.932 3.110 1.00 45.54 78 THR A C 1
ATOM 640 O O . THR A 1 78 ? 7.711 -33.884 3.502 1.00 45.20 78 THR A O 1
ATOM 644 N N . LEU A 1 79 ? 6.388 -35.667 3.921 1.00 45.64 79 LEU A N 1
ATOM 645 C CA . LEU A 1 79 ? 6.387 -35.384 5.360 1.00 45.59 79 LEU A CA 1
ATOM 646 C C . LEU A 1 79 ? 7.561 -36.122 6.045 1.00 47.04 79 LEU A C 1
ATOM 647 O O . LEU A 1 79 ? 7.713 -37.329 5.903 1.00 48.13 79 LEU A O 1
ATOM 652 N N . GLN A 1 80 ? 8.367 -35.366 6.777 1.00 47.80 80 GLN A N 1
ATOM 653 C CA . GLN A 1 80 ? 9.586 -35.823 7.479 1.00 49.69 80 GLN A CA 1
ATOM 654 C C . GLN A 1 80 ? 9.518 -35.153 8.876 1.00 49.07 80 GLN A C 1
ATOM 655 O O . GLN A 1 80 ? 8.976 -34.042 9.007 1.00 49.15 80 GLN A O 1
ATOM 661 N N . LEU A 1 81 ? 10.067 -35.817 9.890 1.00 47.74 81 LEU A N 1
ATOM 662 C CA . LEU A 1 81 ? 10.216 -35.250 11.221 1.00 48.11 81 LEU A CA 1
ATOM 663 C C . LEU A 1 81 ? 11.552 -34.553 11.285 1.00 49.92 81 LEU A C 1
ATOM 664 O O . LEU A 1 81 ? 12.550 -35.071 10.759 1.00 51.29 81 LEU A O 1
ATOM 669 N N . GLU A 1 82 ? 11.590 -33.394 11.900 1.00 49.14 82 GLU A N 1
ATOM 670 C CA . GLU A 1 82 ? 12.865 -32.705 12.011 1.00 52.37 82 GLU A CA 1
ATOM 671 C C . GLU A 1 82 ? 13.184 -32.391 13.478 1.00 54.02 82 GLU A C 1
ATOM 672 O O . GLU A 1 82 ? 12.371 -31.768 14.147 1.00 52.39 82 GLU A O 1
ATOM 678 N N . SER A 1 83 ? 14.361 -32.835 13.944 1.00 58.15 83 SER A N 1
ATOM 679 C CA . SER A 1 83 ? 14.911 -32.448 15.229 1.00 61.48 83 SER A CA 1
ATOM 680 C C . SER A 1 83 ? 15.148 -30.965 15.235 1.00 62.86 83 SER A C 1
ATOM 681 O O . SER A 1 83 ? 15.909 -30.437 14.399 1.00 64.75 83 SER A O 1
ATOM 684 N N . VAL A 1 84 ? 14.560 -30.274 16.193 1.00 62.67 84 VAL A N 1
ATOM 685 C CA . VAL A 1 84 ? 14.884 -28.842 16.364 1.00 64.40 84 VAL A CA 1
ATOM 686 C C . VAL A 1 84 ? 15.598 -28.502 17.685 1.00 67.69 84 VAL A C 1
ATOM 687 O O . VAL A 1 84 ? 15.566 -29.279 18.644 1.00 67.81 84 VAL A O 1
ATOM 691 N N . ASP A 1 85 ? 16.244 -27.339 17.729 1.00 70.39 85 ASP A N 1
ATOM 692 C CA . ASP A 1 85 ? 16.924 -26.897 18.950 1.00 74.42 85 ASP A CA 1
ATOM 693 C C . ASP A 1 85 ? 15.857 -26.255 19.860 1.00 74.93 85 ASP A C 1
ATOM 694 O O . ASP A 1 85 ? 15.259 -25.237 19.490 1.00 74.99 85 ASP A O 1
ATOM 699 N N . PRO A 1 86 ? 15.583 -26.860 21.036 1.00 76.12 86 PRO A N 1
ATOM 700 C CA . PRO A 1 86 ? 14.604 -26.291 21.997 1.00 76.79 86 PRO A CA 1
ATOM 701 C C . PRO A 1 86 ? 14.821 -24.800 22.341 1.00 79.53 86 PRO A C 1
ATOM 702 O O . PRO A 1 86 ? 13.849 -24.074 22.639 1.00 78.93 86 PRO A O 1
ATOM 706 N N . LYS A 1 87 ? 16.089 -24.371 22.310 1.00 82.14 87 LYS A N 1
ATOM 707 C CA . LYS A 1 87 ? 16.480 -22.973 22.458 1.00 84.55 87 LYS A CA 1
ATOM 708 C C . LYS A 1 87 ? 15.800 -21.992 21.492 1.00 82.36 87 LYS A C 1
ATOM 709 O O . LYS A 1 87 ? 15.706 -20.805 21.813 1.00 83.78 87 LYS A O 1
ATOM 715 N N . ASN A 1 88 ? 15.340 -22.459 20.319 1.00 78.26 88 ASN A N 1
ATOM 716 C CA . ASN A 1 88 ? 14.747 -21.553 19.322 1.00 76.35 88 ASN A CA 1
ATOM 717 C C . ASN A 1 88 ? 13.327 -21.938 18.881 1.00 73.16 88 ASN A C 1
ATOM 718 O O . ASN A 1 88 ? 12.665 -21.185 18.134 1.00 71.65 88 ASN A O 1
ATOM 723 N N . TYR A 1 89 ? 12.873 -23.110 19.336 1.00 71.27 89 TYR A N 1
ATOM 724 C CA . TYR A 1 89 ? 11.628 -23.705 18.869 1.00 67.94 89 TYR A CA 1
ATOM 725 C C . TYR A 1 89 ? 10.763 -24.171 20.002 1.00 66.89 89 TYR A C 1
ATOM 726 O O . TYR A 1 89 ? 11.263 -24.773 20.938 1.00 68.85 89 TYR A O 1
ATOM 735 N N . PRO A 1 90 ? 9.445 -23.921 19.905 1.00 64.68 90 PRO A N 1
ATOM 736 C CA . PRO A 1 90 ? 8.725 -23.225 18.794 1.00 62.12 90 PRO A CA 1
ATOM 737 C C . PRO A 1 90 ? 8.817 -21.678 18.827 1.00 63.48 90 PRO A C 1
ATOM 738 O O . PRO A 1 90 ? 9.137 -21.125 19.848 1.00 63.34 90 PRO A O 1
ATOM 742 N N . LYS A 1 91 ? 8.542 -21.005 17.707 1.00 61.96 91 LYS A N 1
ATOM 743 C CA . LYS A 1 91 ? 8.600 -19.535 17.652 1.00 63.66 91 LYS A CA 1
ATOM 744 C C . LYS A 1 91 ? 7.460 -19.084 16.757 1.00 62.34 91 LYS A C 1
ATOM 745 O O . LYS A 1 91 ? 6.867 -19.896 16.041 1.00 59.87 91 LYS A O 1
ATOM 751 N N . LYS A 1 92 ? 7.173 -17.796 16.752 1.00 64.08 92 LYS A N 1
ATOM 752 C CA . LYS A 1 92 ? 6.067 -17.291 15.940 1.00 63.38 92 LYS A CA 1
ATOM 753 C C . LYS A 1 92 ? 6.255 -17.426 14.424 1.00 61.51 92 LYS A C 1
ATOM 754 O O . LYS A 1 92 ? 5.323 -17.840 13.722 1.00 57.76 92 LYS A O 1
ATOM 760 N N . LYS A 1 93 ? 7.448 -17.093 13.930 1.00 62.82 93 LYS A N 1
ATOM 761 C CA . LYS A 1 93 ? 7.739 -17.225 12.486 1.00 62.96 93 LYS A CA 1
ATOM 762 C C . LYS A 1 93 ? 8.447 -18.529 12.274 1.00 61.44 93 LYS A C 1
ATOM 763 O O . LYS A 1 93 ? 9.684 -18.564 12.322 1.00 62.71 93 LYS A O 1
ATOM 769 N N . MET A 1 94 ? 7.688 -19.608 12.087 1.00 58.00 94 MET A N 1
ATOM 770 C CA . MET A 1 94 ? 8.318 -20.876 11.861 1.00 56.10 94 MET A CA 1
ATOM 771 C C . MET A 1 94 ? 8.652 -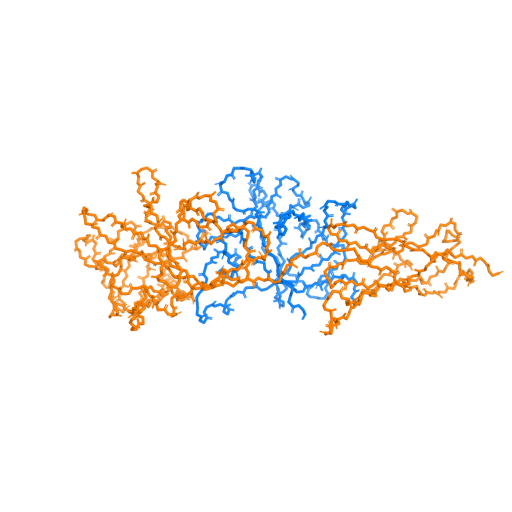20.857 10.387 1.00 55.14 94 MET A C 1
ATOM 772 O O . MET A 1 94 ? 7.909 -20.240 9.619 1.00 55.16 94 MET A O 1
ATOM 777 N N . GLU A 1 95 ? 9.720 -21.526 9.968 1.00 53.24 95 GLU A N 1
ATOM 778 C CA . GLU A 1 95 ? 9.986 -21.647 8.523 1.00 52.24 95 GLU A CA 1
ATOM 779 C C . GLU A 1 95 ? 8.851 -22.369 7.843 1.00 49.41 95 GLU A C 1
ATOM 780 O O . GLU A 1 95 ? 8.212 -23.203 8.470 1.00 45.86 95 GLU A O 1
ATOM 786 N N . LYS A 1 96 ? 8.646 -22.087 6.559 1.00 49.50 96 LYS A N 1
ATOM 787 C CA . LYS A 1 96 ? 7.436 -22.538 5.832 1.00 47.92 96 LYS A CA 1
ATOM 788 C C . LYS A 1 96 ? 7.264 -24.073 5.763 1.00 45.75 96 LYS A C 1
ATOM 789 O O . LYS A 1 96 ? 6.114 -24.581 5.697 1.00 45.24 96 LYS A O 1
ATOM 795 N N . ARG A 1 97 ? 8.374 -24.819 5.839 1.00 44.66 97 ARG A N 1
ATOM 796 C CA . ARG A 1 97 ? 8.306 -26.273 5.891 1.00 43.76 97 ARG A CA 1
ATOM 797 C C . ARG A 1 97 ? 7.514 -26.809 7.088 1.00 43.38 97 ARG A C 1
ATOM 798 O O . ARG A 1 97 ? 6.889 -27.873 6.998 1.00 43.83 97 ARG A O 1
ATOM 806 N N . PHE A 1 98 ? 7.504 -26.064 8.196 1.00 42.50 98 PHE A N 1
ATOM 807 C CA . PHE A 1 98 ? 6.777 -26.489 9.377 1.00 41.88 98 PHE A CA 1
ATOM 808 C C . PHE A 1 98 ? 5.338 -26.041 9.386 1.00 41.33 98 PHE A C 1
ATOM 809 O O . PHE A 1 98 ? 4.642 -26.327 10.351 1.00 38.85 98 PHE A O 1
ATOM 817 N N . VAL A 1 99 ? 4.944 -25.208 8.420 1.00 40.68 99 VAL A N 1
ATOM 818 C CA . VAL A 1 99 ? 3.658 -24.537 8.546 1.00 39.51 99 VAL A CA 1
ATOM 819 C C . VAL A 1 99 ? 2.548 -25.348 7.891 1.00 38.63 99 VAL A C 1
ATOM 820 O O . VAL A 1 99 ? 2.666 -25.690 6.705 1.00 37.75 99 VAL A O 1
ATOM 824 N N . PHE A 1 100 ? 1.477 -25.612 8.663 1.00 35.60 100 PHE A N 1
ATOM 825 C CA . PHE A 1 100 ? 0.283 -26.198 8.136 1.00 35.60 100 PHE A CA 1
ATOM 826 C C . PHE A 1 100 ? -0.887 -25.217 8.287 1.00 37.40 100 PHE A C 1
ATOM 827 O O . PHE A 1 100 ? -0.981 -24.502 9.288 1.00 41.96 100 PHE A O 1
ATOM 835 N N . ASN A 1 101 ? -1.741 -25.133 7.285 1.00 37.47 101 ASN A N 1
ATOM 836 C CA . ASN A 1 101 ? -2.985 -24.370 7.390 1.00 41.20 101 ASN A CA 1
ATOM 837 C C . ASN A 1 101 ? -4.017 -25.329 7.950 1.00 40.65 101 ASN A C 1
ATOM 838 O O . ASN A 1 101 ? -4.417 -26.281 7.245 1.00 39.85 101 ASN A O 1
ATOM 843 N N . LYS A 1 102 ? -4.378 -25.125 9.217 1.00 40.38 102 LYS A N 1
ATOM 844 C CA . LYS A 1 102 ? -5.440 -25.908 9.826 1.00 40.89 102 LYS A CA 1
ATOM 845 C C . LYS A 1 102 ? -6.833 -25.406 9.400 1.00 41.86 102 LYS A C 1
ATOM 846 O O . LYS A 1 102 ? -7.130 -24.246 9.492 1.00 42.88 102 LYS A O 1
ATOM 852 N N . ILE A 1 103 ? -7.641 -26.309 8.864 1.00 41.68 103 ILE A N 1
ATOM 853 C CA . ILE A 1 103 ? -8.921 -26.009 8.319 1.00 45.15 103 ILE A CA 1
ATOM 854 C C . ILE A 1 103 ? -9.871 -26.898 9.147 1.00 47.15 103 ILE A C 1
ATOM 855 O O . ILE A 1 103 ? -9.625 -28.090 9.258 1.00 46.50 103 ILE A O 1
ATOM 860 N N . GLU A 1 104 ? -10.922 -26.353 9.744 1.00 50.63 104 GLU A N 1
ATOM 861 C CA . GLU A 1 104 ? -11.811 -27.187 10.533 1.00 53.10 104 GLU A CA 1
ATOM 862 C C . GLU A 1 104 ? -13.210 -27.077 9.951 1.00 56.28 104 GLU A C 1
ATOM 863 O O . GLU A 1 104 ? -13.754 -25.969 9.866 1.00 57.06 104 GLU A O 1
ATOM 869 N N . ILE A 1 105 ? -13.771 -28.231 9.568 1.00 56.40 105 ILE A N 1
ATOM 870 C CA . ILE A 1 105 ? -15.167 -28.349 9.178 1.00 60.74 105 ILE A CA 1
ATOM 871 C C . ILE A 1 105 ? -15.843 -29.492 9.942 1.00 61.44 105 ILE A C 1
ATOM 872 O O . ILE A 1 105 ? -15.412 -30.651 9.843 1.00 60.20 105 ILE A O 1
ATOM 877 N N . ASN A 1 106 ? -16.864 -29.156 10.726 1.00 64.16 106 ASN A N 1
ATOM 878 C CA . ASN A 1 106 ? -17.707 -30.155 11.360 1.00 65.22 106 ASN A CA 1
ATOM 879 C C . ASN A 1 106 ? -16.947 -31.039 12.331 1.00 62.77 106 ASN A C 1
ATOM 880 O O . ASN A 1 106 ? -17.013 -32.267 12.253 1.00 61.28 106 ASN A O 1
ATOM 885 N N . ASN A 1 107 ? -16.174 -30.402 13.207 1.00 61.13 107 ASN A N 1
ATOM 886 C CA . ASN A 1 107 ? -15.275 -31.108 14.135 1.00 58.39 107 ASN A CA 1
ATOM 887 C C . ASN A 1 107 ? -14.161 -31.900 13.490 1.00 53.61 107 ASN A C 1
ATOM 888 O O . ASN A 1 107 ? -13.394 -32.539 14.212 1.00 52.02 107 ASN A O 1
ATOM 893 N N . LYS A 1 108 ? -14.056 -31.885 12.156 1.00 50.67 108 LYS A N 1
ATOM 894 C CA . LYS A 1 108 ? -12.897 -32.501 11.538 1.00 47.61 108 LYS A CA 1
ATOM 895 C C . LYS A 1 108 ? -11.938 -31.465 10.975 1.00 46.14 108 LYS A C 1
ATOM 896 O O . LYS A 1 108 ? -12.335 -30.447 10.385 1.00 46.82 108 LYS A O 1
ATOM 902 N N . LEU A 1 109 ? -10.675 -31.831 11.120 1.00 43.81 109 LEU A N 1
ATOM 903 C CA . LEU A 1 109 ? -9.529 -31.032 10.749 1.00 43.23 109 LEU A CA 1
ATOM 904 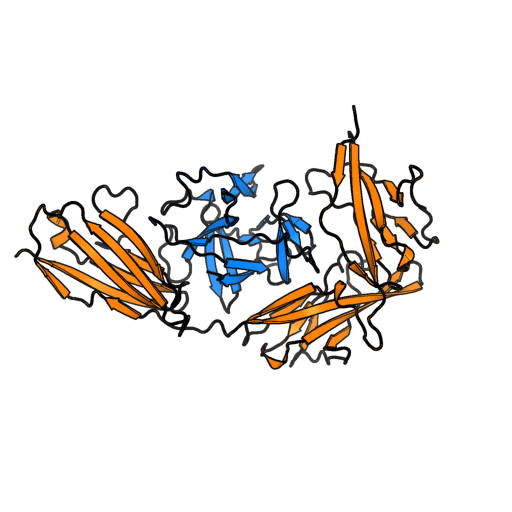C C . LEU A 1 109 ? -8.778 -31.606 9.547 1.00 41.75 109 LEU A C 1
ATOM 905 O O . LEU A 1 109 ? -8.548 -32.822 9.468 1.00 41.29 109 LEU A O 1
ATOM 910 N N . GLU A 1 110 ? -8.403 -30.722 8.612 1.00 41.51 110 GLU A N 1
ATOM 911 C CA . GLU A 1 110 ? -7.425 -31.025 7.559 1.00 40.56 110 GLU A CA 1
ATOM 912 C C . GLU A 1 110 ? -6.206 -30.136 7.802 1.00 38.15 110 GLU A C 1
ATOM 913 O O . GLU A 1 110 ? -6.337 -29.021 8.297 1.00 40.06 110 GLU A O 1
ATOM 919 N N . PHE A 1 111 ? -5.022 -30.613 7.463 1.00 38.14 111 PHE A N 1
ATOM 920 C CA . PHE A 1 111 ? -3.802 -29.795 7.615 1.00 37.32 111 PHE A CA 1
ATOM 921 C C . PHE A 1 111 ? -3.131 -29.699 6.214 1.00 37.79 111 PHE A C 1
ATOM 922 O O . PHE A 1 111 ? -2.509 -30.658 5.730 1.00 38.06 111 PHE A O 1
ATOM 930 N N . GLU A 1 112 ? -3.325 -28.567 5.547 1.00 39.07 112 GLU A N 1
ATOM 931 C CA . GLU A 1 112 ? -2.704 -28.272 4.268 1.00 38.12 112 GLU A CA 1
ATOM 932 C C . GLU A 1 112 ? -1.298 -27.690 4.457 1.00 38.26 112 GLU A C 1
ATOM 933 O O . GLU A 1 112 ? -1.079 -26.721 5.199 1.00 38.02 112 GLU A O 1
ATOM 939 N N . SER A 1 113 ? -0.342 -28.289 3.779 1.00 37.76 113 SER A N 1
ATOM 940 C CA . SER A 1 113 ? 1.014 -27.765 3.717 1.00 37.12 113 SER A CA 1
ATOM 941 C C . SER A 1 113 ? 1.049 -26.306 3.221 1.00 39.68 113 SER A C 1
ATOM 942 O O . SER A 1 113 ? 0.565 -26.014 2.096 1.00 41.87 113 SER A O 1
ATOM 945 N N . ALA A 1 114 ? 1.631 -25.401 4.022 1.00 40.11 114 ALA A N 1
ATOM 946 C CA . ALA A 1 114 ? 1.860 -23.989 3.618 1.00 41.79 114 ALA A CA 1
ATOM 947 C C . ALA A 1 114 ? 2.832 -23.929 2.455 1.00 43.18 114 ALA A C 1
ATOM 948 O O . ALA A 1 114 ? 2.626 -23.197 1.485 1.00 44.01 114 ALA A O 1
ATOM 950 N N . GLN A 1 115 ? 3.893 -24.713 2.576 1.00 42.77 115 GLN A N 1
ATOM 951 C CA . GLN A 1 115 ? 4.916 -24.768 1.588 1.00 43.79 115 GLN A CA 1
ATOM 952 C C . GLN A 1 115 ? 4.357 -25.332 0.280 1.00 44.79 115 GLN A C 1
ATOM 953 O O . GLN A 1 115 ? 4.667 -24.836 -0.810 1.00 46.51 115 GLN A O 1
ATOM 959 N N . PHE A 1 116 ? 3.518 -26.353 0.398 1.00 43.68 116 PHE A N 1
ATOM 960 C CA . PHE A 1 116 ? 2.985 -27.037 -0.756 1.00 43.27 116 PHE A CA 1
ATOM 961 C C . PHE A 1 116 ? 1.461 -26.985 -0.808 1.00 43.00 116 PHE A C 1
ATOM 962 O O . PHE A 1 116 ? 0.778 -27.952 -0.443 1.00 42.76 116 PHE A O 1
ATOM 970 N N . PRO A 1 117 ? 0.918 -25.831 -1.186 1.00 43.41 117 PRO A N 1
ATOM 971 C CA . PRO A 1 117 ? -0.519 -25.704 -1.325 1.00 42.79 117 PRO A CA 1
ATOM 972 C C . PRO A 1 117 ? -1.124 -26.777 -2.257 1.00 43.17 117 PRO A C 1
ATOM 973 O O . PRO A 1 117 ? -0.522 -27.165 -3.292 1.00 41.70 117 PRO A O 1
ATOM 977 N N . ASN A 1 118 ? -2.335 -27.223 -1.881 1.00 42.51 118 ASN A N 1
ATOM 978 C CA . ASN A 1 118 ? -3.004 -28.382 -2.459 1.00 42.80 118 ASN A CA 1
ATOM 979 C C . ASN A 1 118 ? -2.546 -29.749 -1.979 1.00 41.01 118 ASN A C 1
ATOM 980 O O . ASN A 1 118 ? -3.119 -30.776 -2.409 1.00 41.65 118 ASN A O 1
ATOM 985 N N . TRP A 1 119 ? -1.538 -29.780 -1.116 1.00 38.49 119 TRP A N 1
ATOM 986 C CA . TRP A 1 119 ? -1.028 -31.016 -0.515 1.00 37.85 119 TRP A CA 1
ATOM 987 C C . TRP A 1 119 ? -1.406 -31.060 0.987 1.00 38.43 119 TRP A C 1
ATOM 988 O O . TRP A 1 119 ? -1.162 -30.103 1.736 1.00 38.67 119 TRP A O 1
ATOM 999 N N . PHE A 1 120 ? -1.933 -32.199 1.402 1.00 37.70 120 PHE A N 1
ATOM 1000 C CA . PHE A 1 120 ? -2.532 -32.382 2.748 1.00 37.11 120 PHE A CA 1
ATOM 1001 C C . PHE A 1 120 ? -1.863 -33.438 3.540 1.00 34.83 120 PHE A C 1
ATOM 1002 O O . PHE A 1 120 ? -1.462 -34.459 2.983 1.00 34.54 120 PHE A O 1
ATOM 1010 N N . LEU A 1 121 ? -1.745 -33.212 4.854 1.00 35.09 121 LEU A N 1
ATOM 1011 C CA . LEU A 1 121 ? -1.265 -34.248 5.804 1.00 32.97 121 LEU A CA 1
ATOM 1012 C C . LEU A 1 121 ? -2.157 -35.450 5.710 1.00 32.73 121 LEU A C 1
ATOM 1013 O O . LEU A 1 121 ? -3.379 -35.317 5.695 1.00 30.72 121 LEU A O 1
ATOM 1018 N N . CYS A 1 122 ? -1.593 -36.650 5.618 1.00 33.78 122 CYS A N 1
ATOM 1019 C CA . CYS A 1 122 ? -2.507 -37.791 5.468 1.00 35.10 122 CYS A CA 1
ATOM 1020 C C . CYS A 1 122 ? -1.915 -39.076 6.048 1.00 36.13 122 CYS A C 1
ATOM 1021 O O . CYS A 1 122 ? -0.693 -39.194 6.228 1.00 36.57 122 CYS A O 1
ATOM 1024 N N . THR A 1 123 ? -2.761 -40.094 6.209 1.00 37.34 123 THR A N 1
ATOM 1025 C CA . THR A 1 123 ? -2.297 -41.419 6.637 1.00 36.85 123 THR A CA 1
ATOM 1026 C C . THR A 1 123 ? -2.797 -42.431 5.594 1.00 38.84 123 THR A C 1
ATOM 1027 O O . THR A 1 123 ? -3.699 -42.136 4.827 1.00 36.69 123 THR A O 1
ATOM 1031 N N . ALA A 1 124 ? -2.229 -43.627 5.608 1.00 40.45 124 ALA A N 1
ATOM 1032 C CA . ALA A 1 124 ? -2.627 -44.626 4.659 1.00 42.99 124 ALA A CA 1
ATOM 1033 C C . ALA A 1 124 ? -3.899 -45.304 5.160 1.00 44.76 124 ALA A C 1
ATOM 1034 O O . ALA A 1 124 ? -4.313 -45.163 6.340 1.00 44.99 124 ALA A O 1
ATOM 1036 N N . MET A 1 125 ? -4.520 -46.023 4.252 1.00 46.53 125 MET A N 1
ATOM 1037 C CA . MET A 1 125 ? -5.684 -46.849 4.520 1.00 48.48 125 MET A CA 1
ATOM 1038 C C . MET A 1 125 ? -5.270 -47.988 5.457 1.00 48.33 125 MET A C 1
ATOM 1039 O O . MET A 1 125 ? -6.004 -48.369 6.333 1.00 47.00 125 MET A O 1
ATOM 1044 N N . GLU A 1 126 ? -4.065 -48.520 5.279 1.00 48.92 126 GLU A N 1
ATOM 1045 C CA . GLU A 1 126 ? -3.600 -49.636 6.139 1.00 49.47 126 GLU A CA 1
ATOM 1046 C C . GLU A 1 126 ? -2.803 -49.173 7.375 1.00 46.60 126 GLU A C 1
ATOM 1047 O O . GLU A 1 126 ? -2.185 -48.102 7.368 1.00 41.75 126 GLU A O 1
ATOM 1053 N N . ALA A 1 127 ? -2.856 -49.988 8.433 1.00 46.70 127 ALA A N 1
ATOM 1054 C CA . ALA A 1 127 ? -2.338 -49.590 9.723 1.00 45.63 127 ALA A CA 1
ATOM 1055 C C . ALA A 1 127 ? -0.861 -49.708 9.635 1.00 47.39 127 ALA A C 1
ATOM 1056 O O . ALA A 1 127 ? -0.351 -50.502 8.834 1.00 48.64 127 ALA A O 1
ATOM 1058 N N . ASP A 1 128 ? -0.163 -48.900 10.437 1.00 47.70 128 ASP A N 1
ATOM 1059 C CA . ASP A 1 128 ? 1.306 -48.935 10.623 1.00 49.35 128 ASP A CA 1
ATOM 1060 C C . ASP A 1 128 ? 2.152 -48.443 9.532 1.00 49.85 128 ASP A C 1
ATOM 1061 O O . ASP A 1 128 ? 3.305 -48.856 9.425 1.00 52.33 128 ASP A O 1
ATOM 1066 N N . GLN A 1 129 ? 1.633 -47.541 8.736 1.00 48.67 129 GLN A N 1
ATOM 1067 C CA . GLN A 1 129 ? 2.430 -47.016 7.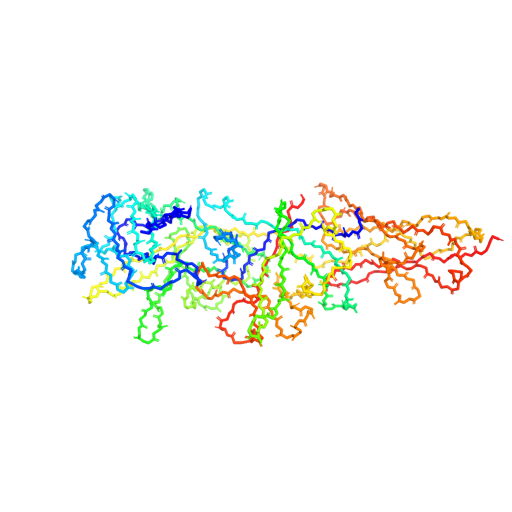678 1.00 47.93 129 GLN A CA 1
ATOM 1068 C C . GLN A 1 129 ? 2.776 -45.578 8.067 1.00 47.01 129 GLN A C 1
ATOM 1069 O O . GLN A 1 129 ? 2.102 -44.975 8.925 1.00 44.04 129 GLN A O 1
ATOM 1075 N N . PRO A 1 130 ? 3.848 -45.025 7.465 1.00 47.73 130 PRO A N 1
ATOM 1076 C CA . PRO A 1 130 ? 4.157 -43.626 7.784 1.00 46.38 130 PRO A CA 1
ATOM 1077 C C . PRO A 1 130 ? 3.009 -42.652 7.447 1.00 45.02 130 PRO A C 1
ATOM 1078 O O . PRO A 1 130 ? 2.215 -42.845 6.523 1.00 44.48 130 PRO A O 1
ATOM 1082 N N . VAL A 1 131 ? 2.943 -41.602 8.227 1.00 43.51 131 VAL A N 1
ATOM 1083 C CA . VAL A 1 131 ? 2.193 -40.431 7.892 1.00 40.94 131 VAL A CA 1
ATOM 1084 C C . VAL A 1 131 ? 2.835 -39.818 6.664 1.00 40.28 131 VAL A C 1
ATOM 1085 O O . VAL A 1 131 ? 4.058 -39.937 6.440 1.00 39.90 131 VAL A O 1
ATOM 1089 N N . SER A 1 132 ? 2.012 -39.140 5.886 1.00 38.12 132 SER A N 1
ATOM 1090 C CA . SER A 1 132 ? 2.458 -38.646 4.622 1.00 40.12 132 SER A CA 1
ATOM 1091 C C . SER A 1 132 ? 1.777 -37.336 4.221 1.00 39.49 132 SER A C 1
ATOM 1092 O O . SER A 1 132 ? 1.121 -36.664 5.062 1.00 39.94 132 SER A O 1
ATOM 1095 N N . LEU A 1 133 ? 1.922 -36.980 2.932 1.00 38.72 133 LEU A N 1
ATOM 1096 C CA . LEU A 1 133 ? 1.253 -35.823 2.345 1.00 38.25 133 LEU A CA 1
ATOM 1097 C C . LEU A 1 133 ? 0.671 -36.307 1.038 1.00 39.03 133 LEU A C 1
ATOM 1098 O O . LEU A 1 133 ? 1.299 -37.135 0.429 1.00 42.05 133 LEU A O 1
ATOM 1103 N N . THR A 1 134 ? -0.495 -35.805 0.619 1.00 37.17 134 THR A N 1
ATOM 1104 C CA . THR A 1 134 ? -1.067 -36.102 -0.717 1.00 37.61 134 THR A CA 1
ATOM 1105 C C . THR A 1 134 ? -1.778 -34.875 -1.323 1.00 38.55 134 THR A C 1
ATOM 1106 O O . THR A 1 134 ? -2.351 -34.048 -0.591 1.00 36.44 134 THR A O 1
ATOM 1110 N N . ASN A 1 135 ? -1.746 -34.761 -2.648 1.00 38.79 135 ASN A N 1
ATOM 1111 C CA . ASN A 1 135 ? -2.471 -33.722 -3.323 1.00 39.92 135 ASN A CA 1
ATOM 1112 C C . ASN A 1 135 ? -3.766 -34.296 -3.946 1.00 43.39 135 ASN A C 1
ATOM 1113 O O . ASN A 1 135 ? -4.385 -33.675 -4.786 1.00 44.87 135 ASN A O 1
ATOM 1118 N N . MET A 1 136 ? -4.191 -35.476 -3.514 1.00 44.58 136 MET A N 1
ATOM 1119 C CA . MET A 1 136 ? -5.519 -35.971 -3.934 1.00 48.88 136 MET A CA 1
ATOM 1120 C C . MET A 1 136 ? -6.437 -36.336 -2.791 1.00 49.13 136 MET A C 1
ATOM 1121 O O . MET A 1 136 ? -6.909 -37.434 -2.770 1.00 48.34 136 MET A O 1
ATOM 1126 N N . PRO A 1 137 ? -6.728 -35.390 -1.882 1.00 50.82 137 PRO A N 1
ATOM 1127 C CA . PRO A 1 137 ? -7.582 -35.717 -0.749 1.00 53.23 137 PRO A CA 1
ATOM 1128 C C . PRO A 1 137 ? -9.030 -36.061 -1.161 1.00 58.02 137 PRO A C 1
ATOM 1129 O O . PRO A 1 137 ? -9.780 -36.540 -0.338 1.00 60.08 137 PRO A O 1
ATOM 1133 N N . ASP A 1 138 ? -9.463 -35.799 -2.389 1.00 63.41 138 ASP A N 1
ATOM 1134 C CA . ASP A 1 138 ? -10.878 -36.118 -2.712 1.00 68.44 138 ASP A CA 1
ATOM 1135 C C . ASP A 1 138 ? -11.161 -37.552 -3.177 1.00 70.53 138 ASP A C 1
ATOM 1136 O O . ASP A 1 138 ? -12.307 -37.988 -3.135 1.00 72.96 138 ASP A O 1
ATOM 1141 N N . GLU A 1 139 ? -10.139 -38.288 -3.602 1.00 71.51 139 GLU A N 1
ATOM 1142 C CA . GLU A 1 139 ? -10.310 -39.734 -3.776 1.00 74.00 139 GLU A CA 1
ATOM 1143 C C . GLU A 1 139 ? -9.996 -40.422 -2.457 1.00 71.35 139 GLU A C 1
ATOM 1144 O O . GLU A 1 139 ? -9.186 -39.950 -1.663 1.00 70.63 139 GLU A O 1
ATOM 1150 N N . GLY A 1 140 ? -10.698 -41.501 -2.181 1.00 71.96 140 GLY A N 1
ATOM 1151 C CA . GLY A 1 140 ? -10.425 -42.232 -0.949 1.00 67.68 140 GLY A CA 1
ATOM 1152 C C . GLY A 1 140 ? -9.241 -43.156 -1.152 1.00 65.84 140 GLY A C 1
ATOM 1153 O O . GLY A 1 140 ? -9.386 -44.372 -0.968 1.00 66.92 140 GLY A O 1
ATOM 1154 N N . VAL A 1 141 ? -8.106 -42.612 -1.601 1.00 61.86 141 VAL A N 1
ATOM 1155 C CA . VAL A 1 141 ? -6.824 -43.305 -1.461 1.00 60.44 141 VAL A CA 1
ATOM 1156 C C . VAL A 1 141 ? -6.283 -43.182 -0.019 1.00 57.41 141 VAL A C 1
ATOM 1157 O O . VAL A 1 141 ? -5.971 -44.183 0.611 1.00 58.09 141 VAL A O 1
ATOM 1161 N N . MET A 1 142 ? -6.155 -41.951 0.475 1.00 53.20 142 MET A N 1
ATOM 1162 C CA . MET A 1 142 ? -5.468 -41.656 1.738 1.00 50.95 142 MET A CA 1
ATOM 1163 C C . MET A 1 142 ? -6.472 -41.064 2.730 1.00 48.03 142 MET A C 1
ATOM 1164 O O . MET A 1 142 ? -7.557 -40.691 2.355 1.00 49.12 142 MET A O 1
ATOM 1169 N N . VAL A 1 143 ? -6.144 -40.998 4.001 1.00 44.91 143 VAL A N 1
ATOM 1170 C CA . VAL A 1 143 ? -7.046 -40.343 4.947 1.00 41.13 143 VAL A CA 1
ATOM 1171 C C . VAL A 1 143 ? -6.481 -38.946 5.242 1.00 40.24 143 VAL A C 1
ATOM 1172 O O . VAL A 1 143 ? -5.259 -38.840 5.572 1.00 37.19 143 VAL A O 1
ATOM 1176 N N . THR A 1 144 ? -7.316 -37.889 5.138 1.00 39.22 144 THR A N 1
ATOM 1177 C CA . THR A 1 144 ? -6.801 -36.490 5.226 1.00 40.46 144 THR A CA 1
ATOM 1178 C C . THR A 1 144 ? -7.600 -35.683 6.264 1.00 41.72 144 THR A C 1
ATOM 1179 O O . THR A 1 144 ? -7.469 -34.459 6.384 1.00 41.89 144 THR A O 1
ATOM 1183 N N . LYS A 1 145 ? -8.497 -36.362 6.969 1.00 41.15 145 LYS A N 1
ATOM 1184 C CA . LYS A 1 145 ? -9.250 -35.731 8.015 1.00 39.89 145 LYS A CA 1
ATOM 1185 C C . LYS A 1 145 ? -8.906 -36.338 9.392 1.00 39.16 145 LYS A C 1
ATOM 1186 O O . LYS A 1 145 ? -8.584 -37.517 9.481 1.00 37.16 145 LYS A O 1
ATOM 1192 N N . PHE A 1 146 ? -9.006 -35.519 10.439 1.00 37.47 146 PHE A N 1
ATOM 1193 C CA . PHE A 1 146 ? -8.435 -35.801 11.720 1.00 37.85 146 PHE A CA 1
ATOM 1194 C C . PHE A 1 146 ? -9.368 -35.198 12.726 1.00 39.98 146 PHE A C 1
ATOM 1195 O O . PHE A 1 146 ? -10.106 -34.286 12.395 1.00 40.79 146 PHE A O 1
ATOM 1203 N N . TYR A 1 147 ? -9.361 -35.747 13.944 1.00 39.97 147 TYR A N 1
ATOM 1204 C CA . TYR A 1 147 ? -9.975 -35.088 15.092 1.00 39.77 147 TYR A CA 1
ATOM 1205 C C . TYR A 1 147 ? -8.890 -34.710 16.062 1.00 38.92 147 TYR A C 1
ATOM 1206 O O . TYR A 1 147 ? -7.825 -35.305 16.057 1.00 37.57 147 TYR A O 1
ATOM 1215 N N . MET A 1 148 ? -9.204 -33.798 16.973 1.00 41.71 148 MET A N 1
ATOM 1216 C CA . MET A 1 148 ? -8.221 -33.394 17.961 1.00 44.74 148 MET A CA 1
ATOM 1217 C C . MET A 1 148 ? -8.849 -33.131 19.292 1.00 46.31 148 MET A C 1
ATOM 1218 O O . MET A 1 148 ? -10.017 -32.695 19.402 1.00 46.86 148 MET A O 1
ATOM 1223 N N . GLN A 1 149 ? -8.070 -33.371 20.325 1.00 46.35 149 GLN A N 1
ATOM 1224 C CA . GLN A 1 149 ? -8.599 -33.061 21.624 1.00 50.61 149 GLN A CA 1
ATOM 1225 C C . GLN A 1 149 ? -7.473 -32.399 22.409 1.00 51.87 149 GLN A C 1
ATOM 1226 O O . GLN A 1 149 ? -6.372 -32.930 22.490 1.00 51.31 149 GLN A O 1
ATOM 1232 N N . PHE A 1 150 ? -7.771 -31.222 22.928 1.00 56.37 150 PHE A N 1
ATOM 1233 C CA . PHE A 1 150 ? -6.821 -30.388 23.650 1.00 60.59 150 PHE A CA 1
ATOM 1234 C C . PHE A 1 150 ? -6.738 -30.923 25.045 1.00 65.25 150 PHE A C 1
ATOM 1235 O O . PHE A 1 150 ? -7.759 -31.055 25.707 1.00 67.95 150 PHE A O 1
ATOM 1243 N N . VAL A 1 151 ? -5.527 -31.244 25.491 1.00 68.20 151 VAL A N 1
ATOM 1244 C CA . VAL A 1 151 ? -5.328 -31.856 26.816 1.00 72.58 151 VAL A CA 1
ATOM 1245 C C . VAL A 1 151 ? -4.700 -30.996 27.935 1.00 77.16 151 VAL A C 1
ATOM 1246 O O . VAL A 1 151 ? -4.586 -31.465 29.079 1.00 79.95 151 VAL A O 1
ATOM 1250 N N . SER A 1 152 ? -4.329 -29.744 27.651 1.00 79.24 152 SER A N 1
ATOM 1251 C CA . SER A 1 152 ? -3.730 -28.888 28.719 1.00 83.86 152 SER A CA 1
ATOM 1252 C C . SER A 1 152 ? -4.689 -28.645 29.924 1.00 87.60 152 SER A C 1
ATOM 1253 O O . SER A 1 152 ? -4.705 -29.385 30.936 1.00 89.15 152 SER A O 1
ATOM 1256 N N . ASP B 2 4 ? 28.913 -60.732 8.661 1.00 114.74 4 ASP B N 1
ATOM 1257 C CA . ASP B 2 4 ? 28.672 -59.242 8.621 1.00 113.03 4 ASP B CA 1
ATOM 1258 C C . ASP B 2 4 ? 27.683 -58.893 9.712 1.00 109.70 4 ASP B C 1
ATOM 1259 O O . ASP B 2 4 ? 27.478 -57.712 10.023 1.00 108.56 4 ASP B O 1
ATOM 1264 N N . LYS B 2 5 ? 27.058 -59.939 10.267 1.00 108.20 5 LYS B N 1
ATOM 1265 C CA . LYS B 2 5 ? 26.233 -59.851 11.481 1.00 105.41 5 LYS B CA 1
ATOM 1266 C C . LYS B 2 5 ? 24.778 -59.415 11.229 1.00 101.20 5 LYS B C 1
ATOM 1267 O O . LYS B 2 5 ? 24.512 -58.330 10.722 1.00 99.38 5 LYS B O 1
ATOM 1273 N N . CYS B 2 6 ? 23.842 -60.287 11.604 1.00 99.37 6 CYS B N 1
ATOM 1274 C CA . CYS B 2 6 ? 22.403 -59.987 11.553 1.00 95.58 6 CYS B CA 1
ATOM 1275 C C . CYS B 2 6 ? 22.037 -58.851 12.496 1.00 92.41 6 CYS B C 1
ATOM 1276 O O . CYS B 2 6 ? 22.390 -58.905 13.661 1.00 92.36 6 CYS B O 1
ATOM 1279 N N . LYS B 2 7 ? 21.324 -57.836 12.012 1.00 89.62 7 LYS B N 1
ATOM 1280 C CA . LYS B 2 7 ? 20.787 -56.805 12.896 1.00 87.39 7 LYS B CA 1
ATOM 1281 C C . LYS B 2 7 ? 19.614 -57.396 13.673 1.00 84.64 7 LYS B C 1
ATOM 1282 O O . LYS B 2 7 ? 18.988 -58.353 13.237 1.00 83.02 7 LYS B O 1
ATOM 1288 N N . GLU B 2 8 ? 19.318 -56.821 14.822 1.00 82.96 8 GLU B N 1
ATOM 1289 C CA . GLU B 2 8 ? 18.280 -57.359 15.659 1.00 80.84 8 GLU B CA 1
ATOM 1290 C C . GLU B 2 8 ? 17.367 -56.258 16.161 1.00 77.80 8 GLU B C 1
ATOM 1291 O O . GLU B 2 8 ? 17.836 -55.226 16.631 1.00 77.65 8 GLU B O 1
ATOM 1297 N N . ARG B 2 9 ? 16.059 -56.439 15.988 1.00 74.81 9 ARG B N 1
ATOM 1298 C CA . ARG B 2 9 ? 15.082 -55.484 16.519 1.00 72.21 9 ARG B CA 1
ATOM 1299 C C . ARG B 2 9 ? 14.013 -56.226 17.344 1.00 70.25 9 ARG B C 1
ATOM 1300 O O . ARG B 2 9 ? 13.683 -57.372 17.047 1.00 70.02 9 ARG B O 1
ATOM 1308 N N . GLU B 2 10 ? 13.506 -55.579 18.387 1.00 68.75 10 GLU B N 1
ATOM 1309 C CA . GLU B 2 10 ? 12.425 -56.123 19.170 1.00 68.12 10 GLU B CA 1
ATOM 1310 C C . GLU B 2 10 ? 11.209 -55.203 19.044 1.00 65.22 10 GLU B C 1
ATOM 1311 O O . GLU B 2 10 ? 11.240 -54.056 19.464 1.00 63.96 10 GLU B O 1
ATOM 1317 N N . GLU B 2 11 ? 10.141 -55.728 18.460 1.00 64.22 11 GLU B N 1
ATOM 1318 C CA . GLU B 2 11 ? 8.937 -54.940 18.178 1.00 62.45 11 GLU B CA 1
ATOM 1319 C C . GLU B 2 11 ? 8.160 -54.612 19.459 1.00 60.48 11 GLU B C 1
ATOM 1320 O O . GLU B 2 11 ? 7.934 -55.489 20.297 1.00 60.43 11 GLU B O 1
ATOM 1326 N N . LYS B 2 12 ? 7.767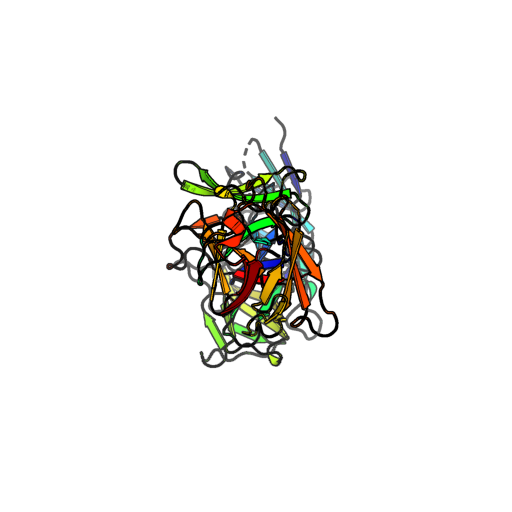 -53.353 19.628 1.00 59.24 12 LYS B N 1
ATOM 1327 C CA . LYS B 2 12 ? 7.106 -52.930 20.882 1.00 57.85 12 LYS B CA 1
ATOM 1328 C C . LYS B 2 12 ? 5.564 -53.055 20.893 1.00 55.27 12 LYS B C 1
ATOM 1329 O O . LYS B 2 12 ? 4.927 -53.100 21.979 1.00 54.79 12 LYS B O 1
ATOM 1335 N N . ILE B 2 13 ? 4.929 -53.143 19.727 1.00 52.96 13 ILE B N 1
ATOM 1336 C CA . ILE B 2 13 ? 3.480 -53.408 19.787 1.00 50.10 13 ILE B CA 1
ATOM 1337 C C . ILE B 2 13 ? 3.261 -54.874 20.102 1.00 48.71 13 ILE B C 1
ATOM 1338 O O . ILE B 2 13 ? 3.792 -55.754 19.445 1.00 48.26 13 ILE B O 1
ATOM 1343 N N . ILE B 2 14 ? 2.468 -55.118 21.120 1.00 47.32 14 ILE B N 1
ATOM 1344 C CA . ILE B 2 14 ? 1.942 -56.433 21.347 1.00 47.47 14 ILE B CA 1
ATOM 1345 C C . ILE B 2 14 ? 0.458 -56.454 20.907 1.00 44.17 14 ILE B C 1
ATOM 1346 O O . ILE B 2 14 ? -0.421 -55.728 21.435 1.00 41.69 14 ILE B O 1
ATOM 1351 N N . LEU B 2 15 ? 0.182 -57.247 19.877 1.00 42.80 15 LEU B N 1
ATOM 1352 C CA . LEU B 2 15 ? -1.181 -57.286 19.354 1.00 41.50 15 LEU B CA 1
ATOM 1353 C C . LEU B 2 15 ? -1.896 -58.459 19.998 1.00 39.81 15 LEU B C 1
ATOM 1354 O O . LEU B 2 15 ? -1.402 -59.582 19.951 1.00 38.38 15 LEU B O 1
ATOM 1359 N N . VAL B 2 16 ? -3.014 -58.173 20.664 1.00 38.35 16 VAL B N 1
ATOM 1360 C CA . VAL B 2 16 ? -3.745 -59.209 21.380 1.00 37.27 16 VAL B CA 1
ATOM 1361 C C . VAL B 2 16 ? -4.897 -59.654 20.473 1.00 37.89 16 VAL B C 1
ATOM 1362 O O . VAL B 2 16 ? -5.687 -58.807 20.048 1.00 36.64 16 VAL B O 1
ATOM 1366 N N . SER B 2 17 ? -4.979 -60.954 20.172 1.00 37.61 17 SER B N 1
ATOM 1367 C CA . SER B 2 17 ? -6.005 -61.446 19.253 1.00 37.54 17 SER B CA 1
ATOM 1368 C C . SER B 2 17 ? -6.862 -62.507 19.945 1.00 36.64 17 SER B C 1
ATOM 1369 O O . SER B 2 17 ? -6.435 -63.028 20.963 1.00 38.40 17 SER B O 1
ATOM 1372 N N . SER B 2 18 ? -8.016 -62.884 19.382 1.00 35.23 18 SER B N 1
ATOM 1373 C CA . SER B 2 18 ? -8.812 -63.991 19.928 1.00 33.68 18 SER B CA 1
ATOM 1374 C C . SER B 2 18 ? -8.280 -65.402 19.652 1.00 35.49 18 SER B C 1
ATOM 1375 O O . SER B 2 18 ? -7.869 -65.740 18.504 1.00 35.34 18 SER B O 1
ATOM 1378 N N . ALA B 2 19 ? -8.264 -66.236 20.706 1.00 34.69 19 ALA B N 1
ATOM 1379 C CA . ALA B 2 19 ? -8.152 -67.701 20.547 1.00 34.45 19 ALA B CA 1
ATOM 1380 C C . ALA B 2 19 ? -9.332 -68.147 19.708 1.00 34.36 19 ALA B C 1
ATOM 1381 O O . ALA B 2 19 ? -10.390 -67.546 19.789 1.00 34.20 19 ALA B O 1
ATOM 1383 N N . ASN B 2 20 ? -9.129 -69.190 18.926 1.00 34.55 20 ASN B N 1
ATOM 1384 C CA . ASN B 2 20 ? -10.147 -69.780 18.058 1.00 37.13 20 ASN B CA 1
ATOM 1385 C C . ASN B 2 20 ? -10.609 -68.919 16.912 1.00 36.19 20 ASN B C 1
ATOM 1386 O O . ASN B 2 20 ? -11.733 -69.068 16.448 1.00 36.33 20 ASN B O 1
ATOM 1391 N N . GLU B 2 21 ? -9.767 -67.982 16.492 1.00 34.26 21 GLU B N 1
ATOM 1392 C CA . GLU B 2 21 ? -10.100 -67.123 15.359 1.00 33.78 21 GLU B CA 1
ATOM 1393 C C . GLU B 2 21 ? -8.927 -67.151 14.462 1.00 36.15 21 GLU B C 1
ATOM 1394 O O . GLU B 2 21 ? -7.832 -67.373 14.956 1.00 38.01 21 GLU B O 1
ATOM 1400 N N . ILE B 2 22 ? -9.130 -67.017 13.146 1.00 36.13 22 ILE B N 1
ATOM 1401 C CA . ILE B 2 22 ? -7.991 -66.901 12.286 1.00 36.07 22 ILE B CA 1
ATOM 1402 C C . ILE B 2 22 ? -7.249 -65.561 12.576 1.00 38.44 22 ILE B C 1
ATOM 1403 O O . ILE B 2 22 ? -7.861 -64.533 12.915 1.00 39.57 22 ILE B O 1
ATOM 1408 N N . ASP B 2 23 ? -5.927 -65.572 12.475 1.00 40.23 23 ASP B N 1
ATOM 1409 C CA . ASP B 2 23 ? -5.163 -64.356 12.526 1.00 42.72 23 ASP B CA 1
ATOM 1410 C C . ASP B 2 23 ? -3.953 -64.391 11.569 1.00 44.26 23 ASP B C 1
ATOM 1411 O O . ASP B 2 23 ? -3.465 -65.481 11.260 1.00 45.90 23 ASP B O 1
ATOM 1416 N N . VAL B 2 24 ? -3.474 -63.215 11.148 1.00 44.82 24 VAL B N 1
ATOM 1417 C CA . VAL B 2 24 ? -2.327 -63.084 10.275 1.00 47.28 24 VAL B CA 1
ATOM 1418 C C . VAL B 2 24 ? -1.390 -62.011 10.813 1.00 48.15 24 VAL B C 1
ATOM 1419 O O . VAL B 2 24 ? -1.853 -60.921 11.134 1.00 47.74 24 VAL B O 1
ATOM 1423 N N . ARG B 2 25 ? -0.082 -62.257 10.814 1.00 49.29 25 ARG B N 1
ATOM 1424 C CA . ARG B 2 25 ? 0.879 -61.150 11.149 1.00 50.98 25 ARG B CA 1
ATOM 1425 C C . ARG B 2 25 ? 1.846 -60.937 10.014 1.00 52.48 25 ARG B C 1
ATOM 1426 O O . ARG B 2 25 ? 2.458 -61.895 9.566 1.00 53.75 25 ARG B O 1
ATOM 1434 N N . PRO B 2 26 ? 1.948 -59.695 9.533 1.00 53.58 26 PRO B N 1
ATOM 1435 C CA . PRO B 2 26 ? 2.978 -59.329 8.608 1.00 57.69 26 PRO B CA 1
ATOM 1436 C C . PRO B 2 26 ? 4.259 -59.032 9.415 1.00 60.40 26 PRO B C 1
ATOM 1437 O O . PRO B 2 26 ? 4.160 -58.533 10.542 1.00 60.63 26 PRO B O 1
ATOM 1441 N N . CYS B 2 27 ? 5.427 -59.324 8.862 1.00 64.47 27 CYS B N 1
ATOM 1442 C CA . CYS B 2 27 ? 6.717 -58.812 9.411 1.00 67.31 27 CYS B CA 1
ATOM 1443 C C . CYS B 2 27 ? 6.771 -57.280 9.279 1.00 67.65 27 CYS B C 1
ATOM 1444 O O . CYS B 2 27 ? 6.830 -56.799 8.181 1.00 67.96 27 CYS B O 1
ATOM 1447 N N . PRO B 2 28 ? 6.756 -56.521 10.403 1.00 68.31 28 PRO B N 1
ATOM 1448 C CA . PRO B 2 28 ? 6.600 -55.048 10.497 1.00 69.16 28 PRO B CA 1
ATOM 1449 C C . PRO B 2 28 ? 7.843 -54.165 10.212 1.00 72.67 28 PRO B C 1
ATOM 1450 O O . PRO B 2 28 ? 8.382 -53.478 11.097 1.00 71.85 28 PRO B O 1
ATOM 1454 N N . LEU B 2 29 ? 8.262 -54.162 8.960 1.00 76.55 29 LEU B N 1
ATOM 1455 C CA . LEU B 2 29 ? 9.247 -53.221 8.498 1.00 79.90 29 LEU B CA 1
ATOM 1456 C C . LEU B 2 29 ? 8.579 -51.899 8.134 1.00 81.05 29 LEU B C 1
ATOM 1457 O O . LEU B 2 29 ? 7.409 -51.878 7.755 1.00 81.16 29 LEU B O 1
ATOM 1462 N N . ASN B 2 30 ? 9.309 -50.792 8.277 1.00 83.48 30 ASN B N 1
ATOM 1463 C CA . ASN B 2 30 ? 8.946 -49.539 7.621 1.00 85.21 30 ASN B CA 1
ATOM 1464 C C . ASN B 2 30 ? 9.276 -49.661 6.125 1.00 88.35 30 ASN B C 1
ATOM 1465 O O . ASN B 2 30 ? 10.213 -50.398 5.775 1.00 89.42 30 ASN B O 1
ATOM 1470 N N . PRO B 2 31 ? 8.496 -48.984 5.232 1.00 89.56 31 PRO B N 1
ATOM 1471 C CA . PRO B 2 31 ? 9.047 -48.964 3.880 1.00 92.79 31 PRO B CA 1
ATOM 1472 C C . PRO B 2 31 ? 10.329 -48.222 4.158 1.00 94.75 31 PRO B C 1
ATOM 1473 O O . PRO B 2 31 ? 10.286 -47.250 4.928 1.00 94.31 31 PRO B O 1
ATOM 1477 N N . ASN B 2 32 ? 11.446 -48.736 3.648 1.00 97.48 32 ASN B N 1
ATOM 1478 C CA . ASN B 2 32 ? 12.801 -48.263 3.984 1.00 99.83 32 ASN B CA 1
ATOM 1479 C C . ASN B 2 32 ? 13.692 -49.434 4.389 1.00 100.92 32 ASN B C 1
ATOM 1480 O O . ASN B 2 32 ? 14.870 -49.491 4.006 1.00 103.64 32 ASN B O 1
ATOM 1485 N N . GLU B 2 33 ? 13.103 -50.355 5.156 1.00 99.16 33 GLU B N 1
ATOM 1486 C CA . GLU B 2 33 ? 13.768 -51.538 5.719 1.00 99.35 33 GLU B CA 1
ATOM 1487 C C . GLU B 2 33 ? 13.146 -52.825 5.158 1.00 99.68 33 GLU B C 1
ATOM 1488 O O . GLU B 2 33 ? 13.121 -53.859 5.835 1.00 99.93 33 GLU B O 1
ATOM 1494 N N . HIS B 2 34 ? 12.628 -52.742 3.928 1.00 99.94 34 HIS B N 1
ATOM 1495 C CA . HIS B 2 34 ? 12.176 -53.908 3.138 1.00 99.80 34 HIS B CA 1
ATOM 1496 C C . HIS B 2 34 ? 13.400 -54.620 2.551 1.00 101.62 34 HIS B C 1
ATOM 1497 O O . HIS B 2 34 ? 14.537 -54.211 2.821 1.00 103.25 34 HIS B O 1
ATOM 1504 N N . LYS B 2 35 ? 13.168 -55.668 1.745 1.00 100.95 35 LYS B N 1
ATOM 1505 C CA . LYS B 2 35 ? 14.170 -56.195 0.794 1.00 101.76 35 LYS B CA 1
ATOM 1506 C C . LYS B 2 35 ? 14.590 -57.671 0.993 1.00 101.49 35 LYS B C 1
ATOM 1507 O O . LYS B 2 35 ? 15.718 -57.983 1.400 1.00 102.46 35 LYS B O 1
ATOM 1513 N N . GLY B 2 36 ? 13.698 -58.600 0.685 1.00 99.19 36 GLY B N 1
ATOM 1514 C CA . GLY B 2 36 ? 14.221 -59.921 0.404 1.00 98.85 36 GLY B CA 1
ATOM 1515 C C . GLY B 2 36 ? 13.385 -61.094 0.795 1.00 95.58 36 GLY B C 1
ATOM 1516 O O . GLY B 2 36 ? 12.157 -61.024 0.797 1.00 93.88 36 GLY B O 1
ATOM 1517 N N . THR B 2 37 ? 14.068 -62.194 1.086 1.00 94.61 37 THR B N 1
ATOM 1518 C CA . THR B 2 37 ? 13.410 -63.373 1.607 1.00 91.85 37 THR B CA 1
ATOM 1519 C C . THR B 2 37 ? 12.970 -63.115 3.073 1.00 87.76 37 THR B C 1
ATOM 1520 O O . THR B 2 37 ? 13.763 -62.661 3.902 1.00 87.49 37 THR B O 1
ATOM 1524 N N . ILE B 2 38 ? 11.687 -63.327 3.363 1.00 84.22 38 ILE B N 1
ATOM 1525 C CA . ILE B 2 38 ? 11.178 -63.249 4.750 1.00 79.72 38 ILE B CA 1
ATOM 1526 C C . ILE B 2 38 ? 10.914 -64.655 5.217 1.00 78.45 38 ILE B C 1
ATOM 1527 O O . ILE B 2 38 ? 10.006 -65.298 4.708 1.00 78.65 38 ILE B O 1
ATOM 1532 N N . THR B 2 39 ? 11.703 -65.151 6.164 1.00 77.60 39 THR B N 1
ATOM 1533 C CA . THR B 2 39 ? 11.367 -66.416 6.847 1.00 75.41 39 THR B CA 1
ATOM 1534 C C . THR B 2 39 ? 10.825 -66.130 8.264 1.00 72.19 39 THR B C 1
ATOM 1535 O O . THR B 2 39 ? 11.150 -65.097 8.862 1.00 71.73 39 THR B O 1
ATOM 1539 N N . TRP B 2 40 ? 9.970 -67.021 8.768 1.00 69.76 40 TRP B N 1
ATOM 1540 C CA . TRP B 2 40 ? 9.381 -66.885 10.098 1.00 65.59 40 TRP B CA 1
ATOM 1541 C C . TRP B 2 40 ? 9.810 -68.068 10.957 1.00 65.04 40 TRP B C 1
ATOM 1542 O O . TRP B 2 40 ? 9.886 -69.215 10.488 1.00 64.87 40 TRP B O 1
ATOM 1553 N N . TYR B 2 41 ? 10.091 -67.787 12.221 1.00 64.02 41 TYR B N 1
ATOM 1554 C CA . TYR B 2 41 ? 10.378 -68.860 13.176 1.00 64.34 41 TYR B CA 1
ATOM 1555 C C . TYR B 2 41 ? 9.624 -68.711 14.493 1.00 61.95 41 TYR B C 1
ATOM 1556 O O . TYR B 2 41 ? 9.377 -67.608 14.947 1.00 61.05 41 TYR B O 1
ATOM 1565 N N . LYS B 2 42 ? 9.326 -69.852 15.110 1.00 62.73 42 LYS B N 1
ATOM 1566 C CA . LYS B 2 42 ? 8.539 -69.940 16.337 1.00 61.58 42 LYS B CA 1
ATOM 1567 C C . LYS B 2 42 ? 9.429 -70.026 17.581 1.00 62.49 42 LYS B C 1
ATOM 1568 O O . LYS B 2 42 ? 10.312 -70.857 17.638 1.00 63.84 42 LYS B O 1
ATOM 1574 N N . ASP B 2 43 ? 9.195 -69.176 18.571 1.00 61.95 43 ASP B N 1
ATOM 1575 C CA . ASP B 2 43 ? 9.866 -69.315 19.845 1.00 64.49 43 ASP B CA 1
ATOM 1576 C C . ASP B 2 43 ? 11.361 -69.133 19.543 1.00 66.05 43 ASP B C 1
ATOM 1577 O O . ASP B 2 43 ? 11.715 -68.160 18.886 1.00 66.64 43 ASP B O 1
ATOM 1582 N N . ASP B 2 44 ? 12.214 -70.045 19.992 1.00 66.65 44 ASP B N 1
ATOM 1583 C CA . ASP B 2 44 ? 13.669 -69.943 19.712 1.00 69.95 44 ASP B CA 1
ATOM 1584 C C . ASP B 2 44 ? 14.223 -71.004 18.741 1.00 70.11 44 ASP B C 1
ATOM 1585 O O . ASP B 2 44 ? 15.418 -71.264 18.713 1.00 72.31 44 ASP B O 1
ATOM 1590 N N . SER B 2 45 ? 13.344 -71.585 17.940 1.00 67.88 45 SER B N 1
ATOM 1591 C CA . SER B 2 45 ? 13.738 -72.417 16.828 1.00 69.27 45 SER B CA 1
ATOM 1592 C C . SER B 2 45 ? 14.582 -71.653 15.802 1.00 70.95 45 SER B C 1
ATOM 1593 O O . SER B 2 45 ? 14.336 -70.472 15.517 1.00 67.93 45 SER B O 1
ATOM 1596 N N . LYS B 2 46 ? 15.610 -72.337 15.289 1.00 74.24 46 LYS B N 1
ATOM 1597 C CA . LYS B 2 46 ? 16.316 -71.860 14.091 1.00 77.57 46 LYS B CA 1
ATOM 1598 C C . LYS B 2 46 ? 15.906 -72.707 12.877 1.00 79.42 46 LYS B C 1
ATOM 1599 O O . LYS B 2 46 ? 16.574 -72.686 11.856 1.00 82.32 46 LYS B O 1
ATOM 1605 N N . THR B 2 47 ? 14.781 -73.419 13.015 1.00 79.64 47 THR B N 1
ATOM 1606 C CA . THR B 2 47 ? 14.066 -74.149 11.926 1.00 80.85 47 THR B CA 1
ATOM 1607 C C . THR B 2 47 ? 12.733 -73.415 11.553 1.00 78.76 47 THR B C 1
ATOM 1608 O O . THR B 2 47 ? 11.856 -73.266 12.417 1.00 75.56 47 THR B O 1
ATOM 1612 N N . PRO B 2 48 ? 12.600 -72.956 10.275 1.00 79.85 48 PRO B N 1
ATOM 1613 C CA . PRO B 2 48 ? 11.520 -72.049 9.894 1.00 77.85 48 PRO B CA 1
ATOM 1614 C C . PRO B 2 48 ? 10.183 -72.707 10.042 1.00 75.72 48 PRO B C 1
ATOM 1615 O O . PRO B 2 48 ? 10.107 -73.931 10.073 1.00 75.99 48 PRO B O 1
ATOM 1619 N N . VAL B 2 49 ? 9.132 -71.904 10.142 1.00 73.73 49 VAL B N 1
ATOM 1620 C CA . VAL B 2 49 ? 7.798 -72.472 10.329 1.00 72.45 49 VAL B CA 1
ATOM 1621 C C . VAL B 2 49 ? 7.362 -73.240 9.097 1.00 73.47 49 VAL B C 1
ATOM 1622 O O . VAL B 2 49 ? 7.935 -73.077 8.027 1.00 75.28 49 VAL B O 1
ATOM 1626 N N . SER B 2 50 ? 6.362 -74.096 9.283 1.00 72.90 50 SER B N 1
ATOM 1627 C CA . SER B 2 50 ? 5.684 -74.790 8.197 1.00 73.29 50 SER B CA 1
ATOM 1628 C C . SER B 2 50 ? 5.337 -73.849 7.056 1.00 73.78 50 SER B C 1
ATOM 1629 O O . SER B 2 50 ? 4.913 -72.715 7.269 1.00 72.76 50 SER B O 1
ATOM 1632 N N . THR B 2 51 ? 5.572 -74.307 5.837 1.00 75.88 51 THR B N 1
ATOM 1633 C CA . THR B 2 51 ? 5.178 -73.538 4.679 1.00 76.80 51 THR B CA 1
ATOM 1634 C C . THR B 2 51 ? 3.934 -74.179 4.112 1.00 76.30 51 THR B C 1
ATOM 1635 O O . THR B 2 51 ? 3.325 -73.628 3.204 1.00 77.30 51 THR B O 1
ATOM 1639 N N . GLU B 2 52 ? 3.569 -75.333 4.669 1.00 75.14 52 GLU B N 1
ATOM 1640 C CA . GLU B 2 52 ? 2.390 -76.073 4.276 1.00 75.10 52 GLU B CA 1
ATOM 1641 C C . GLU B 2 52 ? 1.149 -75.421 4.866 1.00 72.57 52 GLU B C 1
ATOM 1642 O O . GLU B 2 52 ? 0.925 -75.453 6.095 1.00 70.67 52 GLU B O 1
ATOM 1648 N N . GLN B 2 53 ? 0.352 -74.813 3.986 1.00 71.78 53 GLN B N 1
ATOM 1649 C CA . GLN B 2 53 ? -0.867 -74.111 4.375 1.00 68.04 53 GLN B CA 1
ATOM 1650 C C . GLN B 2 53 ? -1.865 -74.983 5.127 1.00 65.97 53 GLN B C 1
ATOM 1651 O O . GLN B 2 53 ? -2.746 -74.447 5.766 1.00 62.87 53 GLN B O 1
ATOM 1657 N N . ALA B 2 54 ? -1.7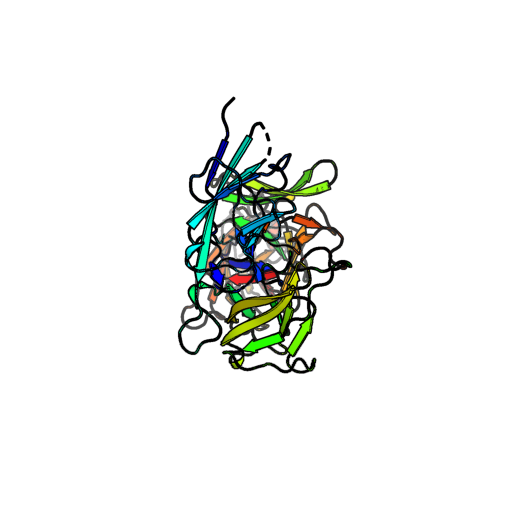46 -76.316 5.033 1.00 65.85 54 ALA B N 1
ATOM 1658 C CA . ALA B 2 54 ? -2.634 -77.204 5.799 1.00 64.08 54 ALA B CA 1
ATOM 1659 C C . ALA B 2 54 ? -2.351 -77.186 7.293 1.00 62.41 54 ALA B C 1
ATOM 1660 O O . ALA B 2 54 ? -3.191 -77.614 8.072 1.00 61.87 54 ALA B O 1
ATOM 1662 N N . SER B 2 55 ? -1.176 -76.723 7.690 1.00 61.68 55 SER B N 1
ATOM 1663 C CA . SER B 2 55 ? -0.796 -76.807 9.077 1.00 60.69 55 SER B CA 1
ATOM 1664 C C . SER B 2 55 ? -1.337 -75.597 9.830 1.00 57.18 55 SER B C 1
ATOM 1665 O O . SER B 2 55 ? -1.464 -74.517 9.284 1.00 57.09 55 SER B O 1
ATOM 1668 N N . ARG B 2 56 ? -1.664 -75.793 11.092 1.00 54.63 56 ARG B N 1
ATOM 1669 C CA . ARG B 2 56 ? -2.334 -74.752 11.869 1.00 51.55 56 ARG B CA 1
ATOM 1670 C C . ARG B 2 56 ? -1.539 -73.454 11.909 1.00 50.59 56 ARG B C 1
ATOM 1671 O O . ARG B 2 56 ? -2.109 -72.372 11.764 1.00 48.34 56 ARG B O 1
ATOM 1679 N N . ILE B 2 57 ? -0.229 -73.550 12.095 1.00 51.02 57 ILE B N 1
ATOM 1680 C CA . ILE B 2 57 ? 0.591 -72.357 12.036 1.00 51.27 57 ILE B CA 1
ATOM 1681 C C . ILE B 2 57 ? 1.534 -72.483 10.857 1.00 52.58 57 ILE B C 1
ATOM 1682 O O . ILE B 2 57 ? 2.267 -73.460 10.724 1.00 53.84 57 ILE B O 1
ATOM 1687 N N . HIS B 2 58 ? 1.531 -71.498 9.990 1.00 52.72 58 HIS B N 1
ATOM 1688 C CA . HIS B 2 58 ? 2.359 -71.648 8.810 1.00 55.01 58 HIS B CA 1
ATOM 1689 C C . HIS B 2 58 ? 2.719 -70.312 8.206 1.00 56.50 58 HIS B C 1
ATOM 1690 O O . HIS B 2 58 ? 2.111 -69.278 8.511 1.00 54.66 58 HIS B O 1
ATOM 1697 N N . GLN B 2 59 ? 3.719 -70.363 7.341 1.00 59.50 59 GLN B N 1
ATOM 1698 C CA . GLN B 2 59 ? 4.157 -69.196 6.600 1.00 62.81 59 GLN B CA 1
ATOM 1699 C C . GLN B 2 59 ? 3.538 -69.204 5.176 1.00 64.82 59 GLN B C 1
ATOM 1700 O O . GLN B 2 59 ? 3.583 -70.229 4.496 1.00 65.59 59 GLN B O 1
ATOM 1706 N N . HIS B 2 60 ? 2.969 -68.071 4.747 1.00 66.01 60 HIS B N 1
ATOM 1707 C CA . HIS B 2 60 ? 2.398 -67.954 3.388 1.00 68.03 60 HIS B CA 1
ATOM 1708 C C . HIS B 2 60 ? 2.382 -66.482 2.987 1.00 67.39 60 HIS B C 1
ATOM 1709 O O . HIS B 2 60 ? 1.839 -65.647 3.717 1.00 65.86 60 HIS B O 1
ATOM 1716 N N . LYS B 2 61 ? 2.990 -66.159 1.840 1.00 69.65 61 LYS B N 1
ATOM 1717 C CA . LYS B 2 61 ? 3.086 -64.760 1.362 1.00 69.66 61 LYS B CA 1
ATOM 1718 C C . LYS B 2 61 ? 3.819 -63.869 2.344 1.00 67.65 61 LYS B C 1
ATOM 1719 O O . LYS B 2 61 ? 3.448 -62.691 2.541 1.00 64.95 61 LYS B O 1
ATOM 1725 N N . GLU B 2 62 ? 4.858 -64.455 2.953 1.00 68.01 62 GLU B N 1
ATOM 1726 C CA . GLU B 2 62 ? 5.722 -63.770 3.923 1.00 66.89 62 GLU B CA 1
ATOM 1727 C C . GLU B 2 62 ? 4.984 -63.312 5.213 1.00 63.93 62 GLU B C 1
ATOM 1728 O O . GLU B 2 62 ? 5.500 -62.485 5.970 1.00 63.95 62 GLU B O 1
ATOM 1734 N N . LYS B 2 63 ? 3.767 -63.813 5.426 1.00 61.09 63 LYS B N 1
ATOM 1735 C CA . LYS B 2 63 ? 2.975 -63.466 6.595 1.00 58.33 63 LYS B CA 1
ATOM 1736 C C . LYS B 2 63 ? 2.909 -64.697 7.430 1.00 55.91 63 LYS B C 1
ATOM 1737 O O . LYS B 2 63 ? 3.127 -65.801 6.923 1.00 55.86 63 LYS B O 1
ATOM 1743 N N . LEU B 2 64 ? 2.640 -64.506 8.724 1.00 53.57 64 LEU B N 1
ATOM 1744 C CA . LEU B 2 64 ? 2.514 -65.633 9.647 1.00 52.09 64 LEU B CA 1
ATOM 1745 C C . LEU B 2 64 ? 1.048 -65.803 10.003 1.00 48.62 64 LEU B C 1
ATOM 1746 O O . LEU B 2 64 ? 0.454 -64.902 10.560 1.00 47.37 64 LEU B O 1
ATOM 1751 N N . TRP B 2 65 ? 0.509 -66.994 9.752 1.00 48.64 65 TRP B N 1
ATOM 1752 C CA . TRP B 2 65 ? -0.927 -67.304 9.805 1.00 46.15 65 TRP B CA 1
ATOM 1753 C C . TRP B 2 65 ? -1.236 -68.235 10.950 1.00 45.59 65 TRP B C 1
ATOM 1754 O O . TRP B 2 65 ? -0.589 -69.273 11.076 1.00 45.47 65 TRP B O 1
ATOM 1765 N N . PHE B 2 66 ? -2.268 -67.913 11.739 1.00 43.46 66 PHE B N 1
ATOM 1766 C CA . PHE B 2 66 ? -2.745 -68.849 12.760 1.00 42.40 66 PHE B CA 1
ATOM 1767 C C . PHE B 2 66 ? -4.142 -69.319 12.325 1.00 41.92 66 PHE B C 1
ATOM 1768 O O . PHE B 2 66 ? -5.082 -68.510 12.209 1.00 40.31 66 PHE B O 1
ATOM 1776 N N . VAL B 2 67 ? -4.282 -70.610 12.095 1.00 41.62 67 VAL B N 1
ATOM 1777 C CA . VAL B 2 67 ? -5.482 -71.093 11.401 1.00 43.04 67 VAL B CA 1
ATOM 1778 C C . VAL B 2 67 ? -6.206 -72.237 12.096 1.00 40.47 67 VAL B C 1
ATOM 1779 O O . VAL B 2 67 ? -6.113 -73.338 11.661 1.00 42.82 67 VAL B O 1
ATOM 1783 N N . PRO B 2 68 ? -6.954 -71.975 13.186 1.00 40.14 68 PRO B N 1
ATOM 1784 C CA . PRO B 2 68 ? -7.025 -70.718 13.876 1.00 39.60 68 PRO B CA 1
ATOM 1785 C C . PRO B 2 68 ? -5.986 -70.671 15.002 1.00 39.77 68 PRO B C 1
ATOM 1786 O O . PRO B 2 68 ? -5.338 -71.688 15.333 1.00 41.78 68 PRO B O 1
ATOM 1790 N N . ALA B 2 69 ? -5.857 -69.522 15.622 1.00 38.31 69 ALA B N 1
ATOM 1791 C CA . ALA B 2 69 ? -5.040 -69.418 16.818 1.00 37.61 69 ALA B CA 1
ATOM 1792 C C . ALA B 2 69 ? -5.611 -70.096 18.056 1.00 37.91 69 ALA B C 1
ATOM 1793 O O . ALA B 2 69 ? -6.808 -70.386 18.156 1.00 36.96 69 ALA B O 1
ATOM 1795 N N . LYS B 2 70 ? -4.709 -70.319 19.011 1.00 39.95 70 LYS B N 1
ATOM 1796 C CA . LYS B 2 70 ? -4.982 -70.945 20.297 1.00 41.30 70 LYS B CA 1
ATOM 1797 C C . LYS B 2 70 ? -4.204 -70.159 21.317 1.00 40.37 70 LYS B C 1
ATOM 1798 O O . LYS B 2 70 ? -3.094 -69.701 21.015 1.00 40.23 70 LYS B O 1
ATOM 1804 N N . VAL B 2 71 ? -4.749 -70.072 22.527 1.00 39.00 71 VAL B N 1
ATOM 1805 C CA . VAL B 2 71 ? -4.090 -69.449 23.670 1.00 39.02 71 VAL B CA 1
ATOM 1806 C C . VAL B 2 71 ? -2.610 -69.890 23.791 1.00 40.83 71 VAL B C 1
ATOM 1807 O O . VAL B 2 71 ? -1.713 -69.063 23.990 1.00 39.62 71 VAL B O 1
ATOM 1811 N N . GLU B 2 72 ? -2.355 -71.169 23.596 1.00 41.00 72 GLU B N 1
ATOM 1812 C CA . GLU B 2 72 ? -0.957 -71.678 23.693 1.00 44.92 72 GLU B CA 1
ATOM 1813 C C . GLU B 2 72 ? 0.003 -71.077 22.660 1.00 44.87 72 GLU B C 1
ATOM 1814 O O . GLU B 2 72 ? 1.212 -71.256 22.811 1.00 45.59 72 GLU B O 1
ATOM 1820 N N . ASP B 2 73 ? -0.501 -70.409 21.614 1.00 43.54 73 ASP B N 1
ATOM 1821 C CA . ASP B 2 73 ? 0.425 -69.789 20.629 1.00 43.42 73 ASP B CA 1
ATOM 1822 C C . ASP B 2 73 ? 1.028 -68.509 21.148 1.00 42.38 73 ASP B C 1
ATOM 1823 O O . ASP B 2 73 ? 1.929 -67.992 20.528 1.00 42.43 73 ASP B O 1
ATOM 1828 N N . SER B 2 74 ? 0.506 -67.982 22.262 1.00 41.23 74 SER B N 1
ATOM 1829 C CA . SER B 2 74 ? 0.950 -66.690 22.794 1.00 40.75 74 SER B CA 1
ATOM 1830 C C . SER B 2 74 ? 2.428 -66.834 23.081 1.00 42.06 74 SER B C 1
ATOM 1831 O O . SER B 2 74 ? 2.895 -67.877 23.560 1.00 43.06 74 SER B O 1
ATOM 1834 N N . GLY B 2 75 ? 3.195 -65.823 22.749 1.00 43.11 75 GLY B N 1
ATOM 1835 C CA . GLY B 2 75 ? 4.658 -66.018 22.862 1.00 45.34 75 GLY B CA 1
ATOM 1836 C C . GLY B 2 75 ? 5.374 -65.191 21.801 1.00 46.59 75 GLY B C 1
ATOM 1837 O O . GLY B 2 75 ? 4.778 -64.306 21.185 1.00 44.35 75 GLY B O 1
ATOM 1838 N N . HIS B 2 76 ? 6.670 -65.432 21.620 1.00 48.08 76 HIS B N 1
ATOM 1839 C CA . HIS B 2 76 ? 7.406 -64.600 20.680 1.00 49.50 76 HIS B CA 1
ATOM 1840 C C . HIS B 2 76 ? 7.630 -65.380 19.380 1.00 49.21 76 HIS B C 1
ATOM 1841 O O . HIS B 2 76 ? 7.566 -66.623 19.348 1.00 48.56 76 HIS B O 1
ATOM 1848 N N . TYR B 2 77 ? 7.769 -64.628 18.306 1.00 49.98 77 TYR B N 1
ATOM 1849 C CA . TYR B 2 77 ? 8.102 -65.199 17.011 1.00 51.86 77 TYR B CA 1
ATOM 1850 C C . TYR B 2 77 ? 9.168 -64.336 16.319 1.00 54.63 77 TYR B C 1
ATOM 1851 O O . TYR B 2 77 ? 9.227 -63.134 16.514 1.00 54.82 77 TYR B O 1
ATOM 1860 N N . TYR B 2 78 ? 9.979 -64.943 15.472 1.00 57.67 78 TYR B N 1
ATOM 1861 C CA . TYR B 2 78 ? 10.929 -64.113 14.727 1.00 60.91 78 TYR B CA 1
ATOM 1862 C C . TYR B 2 78 ? 10.580 -64.171 13.240 1.00 62.71 78 TYR B C 1
ATOM 1863 O O . TYR B 2 78 ? 10.244 -65.274 12.685 1.00 62.43 78 TYR B O 1
ATOM 1872 N N . CYS B 2 79 ? 10.618 -62.987 12.636 1.00 64.70 79 CYS B N 1
ATOM 1873 C CA . CYS B 2 79 ? 10.722 -62.871 11.190 1.00 69.11 79 CYS B CA 1
ATOM 1874 C C . CYS B 2 79 ? 12.080 -62.344 10.713 1.00 72.89 79 CYS B C 1
ATOM 1875 O O . CYS B 2 79 ? 12.515 -61.232 11.073 1.00 73.40 79 CYS B O 1
ATOM 1878 N N . VAL B 2 80 ? 12.737 -63.163 9.894 1.00 76.47 80 VAL B N 1
ATOM 1879 C CA . VAL B 2 80 ? 14.055 -62.863 9.384 1.00 80.28 80 VAL B CA 1
ATOM 1880 C C . VAL B 2 80 ? 13.883 -62.388 7.944 1.00 82.02 80 VAL B C 1
ATOM 1881 O O . VAL B 2 80 ? 13.696 -63.200 7.046 1.00 83.21 80 VAL B O 1
ATOM 1885 N N . VAL B 2 81 ? 13.875 -61.068 7.755 1.00 83.26 81 VAL B N 1
ATOM 1886 C CA . VAL B 2 81 ? 13.866 -60.431 6.413 1.00 85.62 81 VAL B CA 1
ATOM 1887 C C . VAL B 2 81 ? 15.267 -60.312 5.818 1.00 88.22 81 VAL B C 1
ATOM 1888 O O . VAL B 2 81 ? 15.979 -59.326 6.045 1.00 88.95 81 VAL B O 1
ATOM 1892 N N . TYR B 2 86 ? 23.260 -58.592 3.844 1.00 113.63 86 TYR B N 1
ATOM 1893 C CA . TYR B 2 86 ? 22.340 -57.861 4.711 1.00 109.98 86 TYR B CA 1
ATOM 1894 C C . TYR B 2 86 ? 21.309 -58.778 5.400 1.00 107.39 86 TYR B C 1
ATOM 1895 O O . TYR B 2 86 ? 20.851 -59.784 4.825 1.00 107.85 86 TYR B O 1
ATOM 1904 N N . CYS B 2 87 ? 20.938 -58.409 6.633 1.00 104.05 87 CYS B N 1
ATOM 1905 C CA . CYS B 2 87 ? 19.979 -59.160 7.439 1.00 99.81 87 CYS B CA 1
ATOM 1906 C C . CYS B 2 87 ? 19.161 -58.304 8.393 1.00 96.20 87 CYS B C 1
ATOM 1907 O O . CYS B 2 87 ? 19.634 -57.276 8.918 1.00 96.41 87 CYS B O 1
ATOM 1910 N N . LEU B 2 88 ? 17.928 -58.752 8.625 1.00 91.45 88 LEU B N 1
ATOM 1911 C CA . LEU B 2 88 ? 17.128 -58.261 9.729 1.00 87.37 88 LEU B CA 1
ATOM 1912 C C . LEU B 2 88 ? 16.363 -59.455 10.350 1.00 84.59 88 LEU B C 1
ATOM 1913 O O . LEU B 2 88 ? 15.977 -60.412 9.649 1.00 84.27 88 LEU B O 1
ATOM 1918 N N . ARG B 2 89 ? 16.192 -59.390 11.668 1.00 81.34 89 ARG B N 1
ATOM 1919 C CA . ARG B 2 89 ? 15.597 -60.458 12.468 1.00 78.27 89 ARG B CA 1
ATOM 1920 C C . ARG B 2 89 ? 14.906 -59.676 13.530 1.00 75.12 89 ARG B C 1
ATOM 1921 O O . ARG B 2 89 ? 15.554 -58.934 14.298 1.00 75.51 89 ARG B O 1
ATOM 1929 N N . ILE B 2 90 ? 13.582 -59.785 13.500 1.00 70.86 90 ILE B N 1
ATOM 1930 C CA . ILE B 2 90 ? 12.685 -59.034 14.357 1.00 67.41 90 ILE B CA 1
ATOM 1931 C C . ILE B 2 90 ? 11.977 -60.047 15.280 1.00 65.30 90 ILE B C 1
ATOM 1932 O O . ILE B 2 90 ? 11.457 -61.075 14.807 1.00 64.22 90 ILE B O 1
ATOM 1937 N N . LYS B 2 91 ? 12.032 -59.779 16.586 1.00 63.61 91 LYS B N 1
ATOM 1938 C CA . LYS B 2 91 ? 11.331 -60.579 17.576 1.00 61.87 91 LYS B CA 1
ATOM 1939 C C . LYS B 2 91 ? 9.958 -59.943 17.636 1.00 59.29 91 LYS B C 1
ATOM 1940 O O . LYS B 2 91 ? 9.808 -58.724 17.784 1.00 57.12 91 LYS B O 1
ATOM 1946 N N . ILE B 2 92 ? 8.952 -60.795 17.514 1.00 57.92 92 ILE B N 1
ATOM 1947 C CA . ILE B 2 92 ? 7.577 -60.353 17.595 1.00 56.99 92 ILE B CA 1
ATOM 1948 C C . ILE B 2 92 ? 6.900 -61.114 18.713 1.00 55.91 92 ILE B C 1
ATOM 1949 O O . ILE B 2 92 ? 6.922 -62.375 18.740 1.00 57.49 92 ILE B O 1
ATOM 1954 N N . SER B 2 93 ? 6.248 -60.395 19.602 1.00 53.74 93 SER B N 1
ATOM 1955 C CA . SER B 2 93 ? 5.440 -61.124 20.575 1.00 52.76 93 SER B CA 1
ATOM 1956 C C . SER B 2 93 ? 3.919 -60.975 20.334 1.00 48.92 93 SER B C 1
ATOM 1957 O O . SER B 2 93 ? 3.426 -59.868 20.129 1.00 47.32 93 SER B O 1
ATOM 1960 N N . ALA B 2 94 ? 3.188 -62.094 20.368 1.00 44.71 94 ALA B N 1
ATOM 1961 C CA . ALA B 2 94 ? 1.747 -62.059 20.201 1.00 42.75 94 ALA B CA 1
ATOM 1962 C C . ALA B 2 94 ? 0.977 -62.725 21.354 1.00 40.84 94 ALA B C 1
ATOM 1963 O O . ALA B 2 94 ? 1.437 -63.690 21.905 1.00 40.83 94 ALA B O 1
ATOM 1965 N N . LYS B 2 95 ? -0.262 -62.304 21.565 1.00 40.01 95 LYS B N 1
ATOM 1966 C CA . LYS B 2 95 ? -1.083 -62.852 22.624 1.00 40.23 95 LYS B CA 1
ATOM 1967 C C . LYS B 2 95 ? -2.429 -63.239 22.111 1.00 36.95 95 LYS B C 1
ATOM 1968 O O . LYS B 2 95 ? -3.076 -62.503 21.386 1.00 36.69 95 LYS B O 1
ATOM 1974 N N . PHE B 2 96 ? -2.841 -64.454 22.449 1.00 36.13 96 PHE B N 1
ATOM 1975 C CA . PHE B 2 96 ? -4.134 -64.924 22.082 1.00 35.16 96 PHE B CA 1
ATOM 1976 C C . PHE B 2 96 ? -4.969 -65.228 23.289 1.00 36.02 96 PHE B C 1
ATOM 1977 O O . PHE B 2 96 ? -4.507 -65.948 24.181 1.00 37.01 96 PHE B O 1
ATOM 1985 N N . VAL B 2 97 ? -6.212 -64.731 23.288 1.00 35.73 97 VAL B N 1
ATOM 1986 C CA . VAL B 2 97 ? -7.032 -64.789 24.512 1.00 35.98 97 VAL B CA 1
ATOM 1987 C C . VAL B 2 97 ? -8.450 -65.260 24.214 1.00 35.78 97 VAL B C 1
ATOM 1988 O O . VAL B 2 97 ? -9.068 -64.964 23.145 1.00 34.19 97 VAL B O 1
ATOM 1992 N N . GLU B 2 98 ? -8.925 -66.048 25.154 1.00 35.51 98 GLU B N 1
ATOM 1993 C CA . GLU B 2 98 ? -10.285 -66.500 25.176 1.00 36.85 98 GLU B CA 1
ATOM 1994 C C . GLU B 2 98 ? -11.196 -65.308 25.494 1.00 35.76 98 GLU B C 1
ATOM 1995 O O . GLU B 2 98 ? -10.802 -64.425 26.246 1.00 35.24 98 GLU B O 1
ATOM 2001 N N . ASN B 2 99 ? -12.448 -65.335 25.060 1.00 35.22 99 ASN B N 1
ATOM 2002 C CA . ASN B 2 99 ? -13.413 -64.324 25.523 1.00 35.84 99 ASN B CA 1
ATOM 2003 C C . ASN B 2 99 ? -13.601 -64.410 27.044 1.00 38.42 99 ASN B C 1
ATOM 2004 O O . ASN B 2 99 ? -13.407 -65.477 27.661 1.00 37.43 99 ASN B O 1
ATOM 2009 N N . GLU B 2 100 ? -14.000 -63.313 27.660 1.00 38.79 100 GLU B N 1
ATOM 2010 C CA . GLU B 2 100 ? -14.289 -63.395 29.071 1.00 41.19 100 GLU B CA 1
ATOM 2011 C C . GLU B 2 100 ? -15.578 -64.204 29.253 1.00 41.48 100 GLU B C 1
ATOM 2012 O O . GLU B 2 100 ? -16.372 -64.285 28.314 1.00 40.62 100 GLU B O 1
ATOM 2018 N N . PRO B 2 101 ? -15.766 -64.858 30.428 1.00 41.33 101 PRO B N 1
ATOM 2019 C CA . PRO B 2 101 ? -16.972 -65.743 30.560 1.00 41.32 101 PRO B CA 1
ATOM 2020 C C . PRO B 2 101 ? -18.340 -65.026 30.238 1.00 40.59 101 PRO B C 1
ATOM 2021 O O . PRO B 2 101 ? -18.557 -63.904 30.661 1.00 41.28 101 PRO B O 1
ATOM 2025 N N . ASN B 2 102 ? -19.239 -65.679 29.520 1.00 39.92 102 ASN B N 1
ATOM 2026 C CA . ASN B 2 102 ? -20.535 -65.052 29.086 1.00 43.12 102 ASN B CA 1
ATOM 2027 C C . ASN B 2 102 ? -20.411 -63.739 28.218 1.00 41.69 102 ASN B C 1
ATOM 2028 O O . ASN B 2 102 ? -21.330 -62.898 28.215 1.00 42.24 102 ASN B O 1
ATOM 2033 N N . LEU B 2 103 ? -19.236 -63.517 27.632 1.00 38.56 103 LEU B N 1
ATOM 2034 C CA . LEU B 2 103 ? -19.043 -62.326 26.821 1.00 37.73 103 LEU B CA 1
ATOM 2035 C C . LEU B 2 103 ? -18.637 -62.689 25.404 1.00 34.93 103 LEU B C 1
ATOM 2036 O O . LEU B 2 103 ? -18.147 -63.800 25.112 1.00 33.15 103 LEU B O 1
ATOM 2041 N N . CYS B 2 104 ? -18.807 -61.759 24.473 1.00 34.93 104 CYS B N 1
ATOM 2042 C CA . CYS B 2 104 ? -18.405 -62.122 23.107 1.00 34.13 104 CYS B CA 1
ATOM 2043 C C . CYS B 2 104 ? -16.988 -61.602 22.753 1.00 33.70 104 CYS B C 1
ATOM 2044 O O . CYS B 2 104 ? -16.557 -61.629 21.572 1.00 33.10 104 CYS B O 1
ATOM 2047 N N . TYR B 2 105 ? -16.300 -61.082 23.786 1.00 32.22 105 TYR B N 1
ATOM 2048 C CA . TYR B 2 105 ? -14.934 -60.541 23.663 1.00 32.15 105 TYR B CA 1
ATOM 2049 C C . TYR B 2 105 ? -14.162 -60.605 24.982 1.00 32.07 105 TYR B C 1
ATOM 2050 O O . TYR B 2 105 ? -14.723 -61.000 26.025 1.00 32.46 105 TYR B O 1
ATOM 2059 N N . ASN B 2 106 ? -12.914 -60.144 24.923 1.00 31.72 106 ASN B N 1
ATOM 2060 C CA . ASN B 2 106 ? -12.017 -60.082 26.042 1.00 32.65 106 ASN B CA 1
ATOM 2061 C C . ASN B 2 106 ? -11.472 -58.668 26.039 1.00 34.27 106 ASN B C 1
ATOM 2062 O O . ASN B 2 106 ? -11.025 -58.099 24.986 1.00 32.54 106 ASN B O 1
ATOM 2067 N N . ALA B 2 107 ? -11.598 -58.047 27.201 1.00 34.83 107 ALA B N 1
ATOM 2068 C CA . ALA B 2 107 ? -11.207 -56.665 27.393 1.00 34.59 107 ALA B CA 1
ATOM 2069 C C . ALA B 2 107 ? -9.739 -56.458 27.045 1.00 34.84 107 ALA B C 1
ATOM 2070 O O . ALA B 2 107 ? -9.375 -55.389 26.638 1.00 33.49 107 ALA B O 1
ATOM 2072 N N . GLN B 2 108 ? -8.885 -57.471 27.145 1.00 36.03 108 GLN B N 1
ATOM 2073 C CA . GLN B 2 108 ? -7.499 -57.170 26.756 1.00 37.38 108 GLN B CA 1
ATOM 2074 C C . GLN B 2 108 ? -7.386 -56.869 25.265 1.00 36.94 108 GLN B C 1
ATOM 2075 O O . GLN B 2 108 ? -6.346 -56.297 24.814 1.00 35.55 108 GLN B O 1
ATOM 2081 N N . ALA B 2 109 ? -8.409 -57.247 24.461 1.00 34.86 109 ALA B N 1
ATOM 2082 C CA . ALA B 2 109 ? -8.259 -56.994 22.999 1.00 34.26 109 ALA B CA 1
ATOM 2083 C C . ALA B 2 109 ? -8.853 -55.704 22.498 1.00 34.10 109 ALA B C 1
ATOM 2084 O O . ALA B 2 109 ? -8.784 -55.392 21.278 1.00 34.63 109 ALA B O 1
ATOM 2086 N N . ILE B 2 110 ? -9.348 -54.908 23.448 1.00 34.66 110 ILE B N 1
ATOM 2087 C CA . ILE B 2 110 ? -10.041 -53.667 23.175 1.00 34.19 110 ILE B CA 1
ATOM 2088 C C . ILE B 2 110 ? -9.199 -52.627 22.434 1.00 34.59 110 ILE B C 1
ATOM 2089 O O . ILE B 2 110 ? -8.025 -52.491 22.700 1.00 32.68 110 ILE B O 1
ATOM 2094 N N . PHE B 2 111 ? -9.782 -52.005 21.400 1.00 33.52 111 PHE B N 1
ATOM 2095 C CA . PHE B 2 111 ? -9.124 -50.872 20.713 1.00 33.60 111 PHE B CA 1
ATOM 2096 C C . PHE B 2 111 ? -10.000 -49.723 21.147 1.00 32.86 111 PHE B C 1
ATOM 2097 O O . PHE B 2 111 ? -11.212 -49.815 20.992 1.00 33.01 111 PHE B O 1
ATOM 2105 N N . LYS B 2 112 ? -9.451 -48.709 21.802 1.00 31.86 112 LYS B N 1
ATOM 2106 C CA . LYS B 2 112 ? -10.314 -47.578 22.158 1.00 34.77 112 LYS B CA 1
ATOM 2107 C C . LYS B 2 112 ? -10.486 -46.629 20.964 1.00 33.68 112 LYS B C 1
ATOM 2108 O O . LYS B 2 112 ? -9.523 -46.330 20.352 1.00 31.88 112 LYS B O 1
ATOM 2114 N N . GLN B 2 113 ? -11.694 -46.129 20.717 1.00 33.13 113 GLN B N 1
ATOM 2115 C CA . GLN B 2 113 ? -11.980 -45.232 19.618 1.00 36.02 113 GLN B CA 1
ATOM 2116 C C . GLN B 2 113 ? -12.906 -44.176 20.140 1.00 36.86 113 GLN B C 1
ATOM 2117 O O . GLN B 2 113 ? -13.564 -44.411 21.112 1.00 35.26 113 GLN B O 1
ATOM 2123 N N . LYS B 2 114 ? -12.878 -42.987 19.544 1.00 39.49 114 LYS B N 1
ATOM 2124 C CA . LYS B 2 114 ? -13.677 -41.848 20.090 1.00 42.63 114 LYS B CA 1
ATOM 2125 C C . LYS B 2 114 ? -14.093 -40.878 19.058 1.00 43.31 114 LYS B C 1
ATOM 2126 O O . LYS B 2 114 ? -13.396 -40.682 18.056 1.00 44.60 114 LYS B O 1
ATOM 2132 N N . LEU B 2 115 ? -15.266 -40.321 19.280 1.00 44.72 115 LEU B N 1
ATOM 2133 C CA . LEU B 2 115 ? -15.880 -39.421 18.346 1.00 46.58 115 LEU B CA 1
ATOM 2134 C C . LEU B 2 115 ? -16.495 -38.327 19.179 1.00 49.22 115 LEU B C 1
ATOM 2135 O O . LEU B 2 115 ? -16.969 -38.592 20.288 1.00 48.75 115 LEU B O 1
ATOM 2140 N N . PRO B 2 116 ? -16.527 -37.095 18.641 1.00 51.11 116 PRO B N 1
ATOM 2141 C CA . PRO B 2 116 ? -17.288 -36.079 19.318 1.00 52.71 116 PRO B CA 1
ATOM 2142 C C . PRO B 2 116 ? -18.798 -36.320 19.145 1.00 54.75 116 PRO B C 1
ATOM 2143 O O . PRO B 2 116 ? -19.233 -36.853 18.119 1.00 55.52 116 PRO B O 1
ATOM 2147 N N . VAL B 2 117 ? -19.571 -35.964 20.170 1.00 56.34 117 VAL B N 1
ATOM 2148 C CA . VAL B 2 117 ? -21.020 -36.002 20.141 1.00 58.35 117 VAL B CA 1
ATOM 2149 C C . VAL B 2 117 ? -21.504 -35.104 19.038 1.00 60.64 117 VAL B C 1
ATOM 2150 O O . VAL B 2 117 ? -20.769 -34.214 18.602 1.00 61.50 117 VAL B O 1
ATOM 2154 N N . ALA B 2 118 ? -22.730 -35.368 18.590 1.00 62.42 118 ALA B N 1
ATOM 2155 C CA . ALA B 2 118 ? -23.517 -34.547 17.671 1.00 64.74 118 ALA B CA 1
ATOM 2156 C C . ALA B 2 118 ? -23.185 -34.630 16.179 1.00 65.24 118 ALA B C 1
ATOM 2157 O O . ALA B 2 118 ? -23.831 -33.954 15.397 1.00 67.26 118 ALA B O 1
ATOM 2159 N N . GLY B 2 119 ? -22.198 -35.418 15.770 1.00 64.40 119 GLY B N 1
ATOM 2160 C CA . GLY B 2 119 ? -21.941 -35.577 14.339 1.00 64.84 119 GLY B CA 1
ATOM 2161 C C . GLY B 2 119 ? -22.316 -36.959 13.812 1.00 64.75 119 GLY B C 1
ATOM 2162 O O . GLY B 2 119 ? -22.875 -37.763 14.552 1.00 66.45 119 GLY B O 1
ATOM 2163 N N . ASP B 2 120 ? -22.060 -37.214 12.527 1.00 63.23 120 ASP B N 1
ATOM 2164 C CA . ASP B 2 120 ? -21.947 -38.571 12.011 1.00 60.88 120 ASP B CA 1
ATOM 2165 C C . ASP B 2 120 ? -20.447 -38.953 12.097 1.00 57.68 120 ASP B C 1
ATOM 2166 O O . ASP B 2 120 ? -19.551 -38.193 11.617 1.00 58.37 120 ASP B O 1
ATOM 2171 N N . GLY B 2 121 ? -20.154 -40.095 12.699 1.00 51.76 121 GLY B N 1
ATOM 2172 C CA . GLY B 2 121 ? -18.759 -40.516 12.819 1.00 47.27 121 GLY B CA 1
ATOM 2173 C C . GLY B 2 121 ? -18.569 -41.995 12.625 1.00 45.01 121 GLY B C 1
ATOM 2174 O O . GLY B 2 121 ? -19.529 -42.746 12.732 1.00 46.46 121 GLY B O 1
ATOM 2175 N N . GLY B 2 122 ? -17.344 -42.423 12.360 1.00 43.11 122 GLY B N 1
ATOM 2176 C CA . GLY B 2 122 ? -17.023 -43.823 12.133 1.00 41.92 122 GLY B CA 1
ATOM 2177 C C . GLY B 2 122 ? -16.225 -44.589 13.165 1.00 40.70 122 GLY B C 1
ATOM 2178 O O . GLY B 2 122 ? -15.201 -44.094 13.633 1.00 40.63 122 GLY B O 1
ATOM 2179 N N . LEU B 2 123 ? -16.652 -45.820 13.483 1.00 39.19 123 LEU B N 1
ATOM 2180 C CA . LEU B 2 123 ? -15.753 -46.793 14.083 1.00 37.22 123 LEU B CA 1
ATOM 2181 C C . LEU B 2 123 ? -15.139 -47.615 12.991 1.00 36.33 123 LEU B C 1
ATOM 2182 O O . LEU B 2 123 ? -15.749 -47.800 11.961 1.00 35.69 123 LEU B O 1
ATOM 2187 N N . VAL B 2 124 ? -13.944 -48.144 13.235 1.00 35.79 124 VAL B N 1
ATOM 2188 C CA . VAL B 2 124 ? -13.281 -48.896 12.249 1.00 37.80 124 VAL B CA 1
ATOM 2189 C C . VAL B 2 124 ? -12.796 -50.220 12.813 1.00 38.80 124 VAL B C 1
ATOM 2190 O O . VAL B 2 124 ? -12.108 -50.283 13.900 1.00 36.85 124 VAL B O 1
ATOM 2194 N N . CYS B 2 125 ? -13.083 -51.290 12.065 1.00 36.49 125 CYS B N 1
ATOM 2195 C CA . CYS B 2 125 ? -12.668 -52.607 12.480 1.00 37.10 125 CYS B CA 1
ATOM 2196 C C . CYS B 2 125 ? -11.215 -52.765 12.031 1.00 37.50 125 CYS B C 1
ATOM 2197 O O . CYS B 2 125 ? -10.942 -52.849 10.888 1.00 37.85 125 CYS B O 1
ATOM 2200 N N . PRO B 2 126 ? -10.280 -52.858 12.965 1.00 37.85 126 PRO B N 1
ATOM 2201 C CA . PRO B 2 126 ? -8.891 -52.775 12.628 1.00 38.59 126 PRO B CA 1
ATOM 2202 C C . PRO B 2 126 ? -8.327 -54.086 12.148 1.00 39.35 126 PRO B C 1
ATOM 2203 O O . PRO B 2 126 ? -8.874 -55.155 12.442 1.00 38.54 126 PRO B O 1
ATOM 2207 N N . TYR B 2 127 ? -7.184 -53.989 11.490 1.00 39.84 127 TYR B N 1
ATOM 2208 C CA . TYR B 2 127 ? -6.460 -55.134 11.026 1.00 42.09 127 TYR B CA 1
ATOM 2209 C C . TYR B 2 127 ? -7.318 -56.114 10.222 1.00 43.81 127 TYR B C 1
ATOM 2210 O O . TYR B 2 127 ? -7.267 -57.345 10.464 1.00 44.06 127 TYR B O 1
ATOM 2219 N N . MET B 2 128 ? -8.102 -55.545 9.298 1.00 44.36 128 MET B N 1
ATOM 2220 C CA . MET B 2 128 ? -8.837 -56.269 8.286 1.00 46.62 128 MET B CA 1
ATOM 2221 C C . MET B 2 128 ? -8.110 -56.306 6.932 1.00 47.96 128 MET B C 1
ATOM 2222 O O . MET B 2 128 ? -8.437 -57.108 6.086 1.00 45.90 128 MET B O 1
ATOM 2227 N N . GLU B 2 129 ? -7.111 -55.444 6.765 1.00 48.98 129 GLU B N 1
ATOM 2228 C CA . GLU B 2 129 ? -6.245 -55.432 5.578 1.00 52.48 129 GLU B CA 1
ATOM 2229 C C . GLU B 2 129 ? -6.009 -56.755 4.893 1.00 52.36 129 GLU B C 1
ATOM 2230 O O . GLU B 2 129 ? -6.117 -56.853 3.671 1.00 52.33 129 GLU B O 1
ATOM 2236 N N . PHE B 2 130 ? -5.657 -57.765 5.673 1.00 50.53 130 PHE B N 1
ATOM 2237 C CA . PHE B 2 130 ? -5.190 -58.994 5.076 1.00 52.97 130 PHE B CA 1
ATOM 2238 C C . PHE B 2 130 ? -6.294 -60.003 4.824 1.00 52.93 130 PHE B C 1
ATOM 2239 O O . PHE B 2 130 ? -5.982 -61.084 4.341 1.00 54.76 130 PHE B O 1
ATOM 2247 N N . PHE B 2 131 ? -7.557 -59.640 5.084 1.00 51.42 131 PHE B N 1
ATOM 2248 C CA . PHE B 2 131 ? -8.677 -60.555 4.873 1.00 53.31 131 PHE B CA 1
ATOM 2249 C C . PHE B 2 131 ? -9.472 -60.224 3.607 1.00 57.14 131 PHE B C 1
ATOM 2250 O O . PHE B 2 131 ? -10.611 -60.613 3.461 1.00 57.40 131 PHE B O 1
ATOM 2258 N N . LYS B 2 132 ? -8.863 -59.483 2.711 1.00 61.07 132 LYS B N 1
ATOM 2259 C CA . LYS B 2 132 ? -9.519 -59.124 1.454 1.00 66.81 132 LYS B CA 1
ATOM 2260 C C . LYS B 2 132 ? -9.629 -60.327 0.485 1.00 70.38 132 LYS B C 1
ATOM 2261 O O . LYS B 2 132 ? -8.740 -61.167 0.422 1.00 71.25 132 LYS B O 1
ATOM 2267 N N . ASN B 2 133 ? -10.745 -60.449 -0.220 1.00 74.39 133 ASN B N 1
ATOM 2268 C CA . ASN B 2 133 ? -10.809 -61.400 -1.332 1.00 79.39 133 ASN B CA 1
ATOM 2269 C C . ASN B 2 133 ? -10.621 -60.711 -2.664 1.00 83.66 133 ASN B C 1
ATOM 2270 O O . ASN B 2 133 ? -11.218 -59.650 -2.910 1.00 84.77 133 ASN B O 1
ATOM 2275 N N . GLU B 2 134 ? -9.787 -61.303 -3.518 1.00 87.32 134 GLU B N 1
ATOM 2276 C CA . GLU B 2 134 ? -9.733 -60.915 -4.938 1.00 91.49 134 GLU B CA 1
ATOM 2277 C C . GLU B 2 134 ? -11.168 -61.079 -5.487 1.00 92.23 134 GLU B C 1
ATOM 2278 O O . GLU B 2 134 ? -11.733 -62.177 -5.453 1.00 93.01 134 GLU B O 1
ATOM 2284 N N . ASN B 2 135 ? -11.777 -60.004 -5.977 1.00 92.83 135 ASN B N 1
ATOM 2285 C CA . ASN B 2 135 ? -11.112 -58.763 -6.345 1.00 93.07 135 ASN B CA 1
ATOM 2286 C C . ASN B 2 135 ? -11.081 -57.674 -5.284 1.00 90.06 135 ASN B C 1
ATOM 2287 O O . ASN B 2 135 ? -11.772 -56.660 -5.418 1.00 90.09 135 ASN B O 1
ATOM 2292 N N . ASN B 2 136 ? -10.285 -57.881 -4.225 1.00 87.36 136 ASN B N 1
ATOM 2293 C CA . ASN B 2 136 ? -9.897 -56.780 -3.320 1.00 83.69 136 ASN B CA 1
ATOM 2294 C C . ASN B 2 136 ? -11.028 -56.327 -2.377 1.00 80.57 136 ASN B C 1
ATOM 2295 O O . ASN B 2 136 ? -11.041 -55.195 -1.890 1.00 79.54 136 ASN B O 1
ATOM 2300 N N . GLU B 2 137 ? -11.993 -57.195 -2.112 1.00 77.94 137 GLU B N 1
ATOM 2301 C CA . GLU B 2 137 ? -13.082 -56.821 -1.199 1.00 74.68 137 GLU B CA 1
ATOM 2302 C C . GLU B 2 137 ? -12.969 -57.525 0.160 1.00 70.19 137 GLU B C 1
ATOM 2303 O O . GLU B 2 137 ? -12.607 -58.699 0.263 1.00 67.39 137 GLU B O 1
ATOM 2309 N N . LEU B 2 138 ? -13.350 -56.804 1.195 1.00 67.60 138 LEU B N 1
ATOM 2310 C CA . LEU B 2 138 ? -13.503 -57.396 2.513 1.00 64.78 138 LEU B CA 1
ATOM 2311 C C . LEU B 2 138 ? -14.771 -58.233 2.642 1.00 64.15 138 LEU B C 1
ATOM 2312 O O . LEU B 2 138 ? -15.797 -57.905 2.051 1.00 65.00 138 LEU B O 1
ATOM 2317 N N . PRO B 2 139 ? -14.735 -59.315 3.452 1.00 62.28 139 PRO B N 1
ATOM 2318 C CA . PRO B 2 139 ? -16.034 -60.002 3.671 1.00 60.75 139 PRO B CA 1
ATOM 2319 C C . PRO B 2 139 ? -16.974 -59.037 4.396 1.00 57.62 139 PRO B C 1
ATOM 2320 O O . PRO B 2 139 ? -16.503 -58.082 4.974 1.00 55.86 139 PRO B O 1
ATOM 2324 N N . LYS B 2 140 ? -18.284 -59.257 4.324 1.00 56.19 140 LYS B N 1
ATOM 2325 C CA . LYS B 2 140 ? -19.232 -58.342 4.941 1.00 53.89 140 LYS B CA 1
ATOM 2326 C C . LYS B 2 140 ? -19.140 -58.496 6.464 1.00 48.94 140 LYS B C 1
ATOM 2327 O O . LYS B 2 140 ? -19.093 -59.596 6.976 1.00 47.95 140 LYS B O 1
ATOM 2333 N N . LEU B 2 141 ? -19.097 -57.377 7.149 1.00 44.75 141 LEU B N 1
ATOM 2334 C CA . LEU B 2 141 ? -19.021 -57.321 8.615 1.00 42.64 141 LEU B CA 1
ATOM 2335 C C . LEU B 2 141 ? -20.427 -57.188 9.209 1.00 42.31 141 LEU B C 1
ATOM 2336 O O . LEU B 2 141 ? -21.229 -56.396 8.700 1.00 42.59 141 LEU B O 1
ATOM 2341 N N . GLN B 2 142 ? -20.697 -57.973 10.254 1.00 39.64 142 GLN B N 1
ATOM 2342 C CA . GLN B 2 142 ? -21.797 -57.711 11.178 1.00 39.48 142 GLN B CA 1
ATOM 2343 C C . GLN B 2 142 ? -21.282 -56.981 12.425 1.00 37.15 142 GLN B C 1
ATOM 2344 O O . GLN B 2 142 ? -20.139 -57.209 12.882 1.00 36.13 142 GLN B O 1
ATOM 2350 N N . TRP B 2 143 ? -22.098 -56.086 12.951 1.00 35.09 143 TRP B N 1
ATOM 2351 C CA . TRP B 2 143 ? -21.669 -55.274 14.036 1.00 35.18 143 TRP B CA 1
ATOM 2352 C C . TRP B 2 143 ? -22.613 -55.443 15.215 1.00 34.53 143 TRP B C 1
ATOM 2353 O O . TRP B 2 143 ? -23.838 -55.423 15.060 1.00 35.19 143 TRP B O 1
ATOM 2364 N N . TYR B 2 144 ? -21.990 -55.479 16.395 1.00 35.25 144 TYR B N 1
ATOM 2365 C CA . TYR B 2 144 ? -22.683 -55.636 17.718 1.00 35.15 144 TYR B CA 1
ATOM 2366 C C . TYR B 2 144 ? -22.328 -54.530 18.717 1.00 32.54 144 TYR B C 1
ATOM 2367 O O . TYR B 2 144 ? -21.223 -53.999 18.704 1.00 31.34 144 TYR B O 1
ATOM 2376 N N . LYS B 2 145 ? -23.252 -54.164 19.596 1.00 33.90 145 LYS B N 1
ATOM 2377 C CA . LYS B 2 145 ? -22.836 -53.358 20.714 1.00 34.37 145 LYS B CA 1
ATOM 2378 C C . LYS B 2 145 ? -23.148 -54.117 22.023 1.00 34.91 145 LYS B C 1
ATOM 2379 O O . LYS B 2 145 ? -24.280 -54.574 22.240 1.00 33.56 145 LYS B O 1
ATOM 2385 N N . ASP B 2 146 ? -22.171 -54.224 22.893 1.00 33.47 146 ASP B N 1
ATOM 2386 C CA . ASP B 2 146 ? -22.339 -55.098 24.094 1.00 37.07 146 ASP B CA 1
ATOM 2387 C C . ASP B 2 146 ? -22.940 -56.470 23.780 1.00 38.05 146 ASP B C 1
ATOM 2388 O O . ASP B 2 146 ? -23.846 -56.917 24.454 1.00 39.37 146 ASP B O 1
ATOM 2393 N N . CYS B 2 147 ? -22.454 -57.082 22.683 1.00 36.87 147 CYS B N 1
ATOM 2394 C CA . CYS B 2 147 ? -22.842 -58.387 22.289 1.00 37.68 147 CYS B CA 1
ATOM 2395 C C . CYS B 2 147 ? -24.314 -58.553 21.812 1.00 37.79 147 CYS B C 1
ATOM 2396 O O . CYS B 2 147 ? -24.804 -59.684 21.712 1.00 37.43 147 CYS B O 1
ATOM 2399 N N . LYS B 2 148 ? -24.987 -57.457 21.502 1.00 38.11 148 LYS B N 1
ATOM 2400 C CA . LYS B 2 148 ? -26.305 -57.468 20.890 1.00 41.84 148 LYS B CA 1
ATOM 2401 C C . LYS B 2 148 ? -26.272 -56.844 19.451 1.00 43.10 148 LYS B C 1
ATOM 2402 O O . LYS B 2 148 ? -25.680 -55.739 19.248 1.00 44.00 148 LYS B O 1
ATOM 2408 N N . PRO B 2 149 ? -26.858 -57.540 18.467 1.00 43.03 149 PRO B N 1
ATOM 2409 C CA . PRO B 2 149 ? -26.764 -57.119 17.043 1.00 44.00 149 PRO B CA 1
ATOM 2410 C C . PRO B 2 149 ? -27.236 -55.641 16.753 1.00 44.85 149 PRO B C 1
ATOM 2411 O O . PRO B 2 149 ? -28.124 -55.114 17.389 1.00 44.95 149 PRO B O 1
ATOM 2415 N N . LEU B 2 150 ? -26.549 -54.963 15.846 1.00 43.50 150 LEU B N 1
ATOM 2416 C CA . LEU B 2 150 ? -27.039 -53.694 15.370 1.00 44.23 150 LEU B CA 1
ATOM 2417 C C . LEU B 2 150 ? -27.664 -53.844 14.002 1.00 44.96 150 LEU B C 1
ATOM 2418 O O . LEU B 2 150 ? -27.135 -54.555 13.137 1.00 44.94 150 LEU B O 1
ATOM 2423 N N . LEU B 2 151 ? -28.764 -53.155 13.799 1.00 44.88 151 LEU B N 1
ATOM 2424 C CA . LEU B 2 151 ? -29.386 -53.037 12.475 1.00 47.09 151 LEU B CA 1
ATOM 2425 C C . LEU B 2 151 ? -28.706 -51.945 11.610 1.00 44.61 151 LEU B C 1
ATOM 2426 O O . LEU B 2 151 ? -28.792 -50.800 11.924 1.00 43.44 151 LEU B O 1
ATOM 2431 N N . LEU B 2 152 ? -28.085 -52.346 10.515 1.00 44.89 152 LEU B N 1
ATOM 2432 C CA . LEU B 2 152 ? -27.426 -51.426 9.585 1.00 48.02 152 LEU B CA 1
ATOM 2433 C C . LEU B 2 152 ? -28.478 -50.984 8.575 1.00 50.16 152 LEU B C 1
ATOM 2434 O O . LEU B 2 152 ? -28.614 -51.590 7.510 1.00 51.16 152 LEU B O 1
ATOM 2439 N N . ASP B 2 153 ? -29.249 -49.955 8.946 1.00 50.17 153 ASP B N 1
ATOM 2440 C CA . ASP B 2 153 ? -30.388 -49.562 8.140 1.00 52.94 153 ASP B CA 1
ATOM 2441 C C . ASP B 2 153 ? -30.117 -48.213 7.442 1.00 52.78 153 ASP B C 1
ATOM 2442 O O . ASP B 2 153 ? -31.013 -47.645 6.901 1.00 53.98 153 ASP B O 1
ATOM 2447 N N . ASN B 2 154 ? -28.882 -47.711 7.531 1.00 50.41 154 ASN B N 1
ATOM 2448 C CA . ASN B 2 154 ? -28.494 -46.406 7.005 1.00 52.24 154 ASN B CA 1
ATOM 2449 C C . ASN B 2 154 ? -29.369 -45.219 7.512 1.00 53.97 154 ASN B C 1
ATOM 2450 O O . ASN B 2 154 ? -29.472 -44.172 6.858 1.00 54.46 154 ASN B O 1
ATOM 2455 N N . ILE B 2 155 ? -30.008 -45.419 8.665 1.00 53.46 155 ILE B N 1
ATOM 2456 C CA . ILE B 2 155 ? -30.712 -44.354 9.361 1.00 54.35 155 ILE B CA 1
ATOM 2457 C C . ILE B 2 155 ? -30.025 -44.072 10.680 1.00 52.09 155 ILE B C 1
ATOM 2458 O O . ILE B 2 155 ? -29.693 -42.931 10.962 1.00 54.07 155 ILE B O 1
ATOM 2463 N N . HIS B 2 156 ? -29.760 -45.095 11.482 1.00 50.91 156 HIS B N 1
ATOM 2464 C CA . HIS B 2 156 ? -28.973 -44.896 12.713 1.00 49.59 156 HIS B CA 1
ATOM 2465 C C . HIS B 2 156 ? -27.601 -45.479 12.583 1.00 47.17 156 HIS B C 1
ATOM 2466 O O . HIS B 2 156 ? -26.697 -44.990 13.212 1.00 47.81 156 HIS B O 1
ATOM 2473 N N . PHE B 2 157 ? -27.427 -46.552 11.819 1.00 45.91 157 PHE B N 1
ATOM 2474 C CA . PHE B 2 157 ? -26.079 -47.078 11.626 1.00 45.17 157 PHE B CA 1
ATOM 2475 C C . PHE B 2 157 ? -25.856 -47.542 10.197 1.00 45.18 157 PHE B C 1
ATOM 2476 O O . PHE B 2 157 ? -26.766 -48.028 9.608 1.00 45.06 157 PHE B O 1
ATOM 2484 N N . SER B 2 158 ? -24.628 -47.448 9.688 1.00 44.00 158 SER B N 1
ATOM 2485 C CA . SER B 2 158 ? -24.306 -48.015 8.386 1.00 44.64 158 SER B CA 1
ATOM 2486 C C . SER B 2 158 ? -23.075 -48.831 8.486 1.00 43.68 158 SER B C 1
ATOM 2487 O O . SER B 2 158 ? -22.124 -48.476 9.236 1.00 42.00 158 SER B O 1
ATOM 2490 N N . GLY B 2 159 ? -23.033 -49.890 7.680 1.00 43.95 159 GLY B N 1
ATOM 2491 C CA . GLY B 2 159 ? -21.806 -50.738 7.631 1.00 43.38 159 GLY B CA 1
ATOM 2492 C C . GLY B 2 159 ? -21.218 -50.600 6.228 1.00 45.03 159 GLY B C 1
ATOM 2493 O O . GLY B 2 159 ? -21.890 -50.964 5.296 1.00 46.07 159 GLY B O 1
ATOM 2494 N N . VAL B 2 160 ? -20.023 -50.015 6.068 1.00 44.84 160 VAL B N 1
ATOM 2495 C CA . VAL B 2 160 ? -19.409 -49.976 4.750 1.00 46.52 160 VAL B CA 1
ATOM 2496 C C . VAL B 2 160 ? -18.026 -50.502 4.862 1.00 44.94 160 VAL B C 1
ATOM 2497 O O . VAL B 2 160 ? -17.309 -50.024 5.652 1.00 45.67 160 VAL B O 1
ATOM 2501 N N . LYS B 2 161 ? -17.697 -51.565 4.146 1.00 46.05 161 LYS B N 1
ATOM 2502 C CA . LYS B 2 161 ? -16.351 -52.133 4.195 1.00 46.09 161 LYS B CA 1
ATOM 2503 C C . LYS B 2 161 ? -15.915 -52.444 5.649 1.00 43.74 161 LYS B C 1
ATOM 2504 O O . LYS B 2 161 ? -16.494 -53.312 6.312 1.00 42.50 161 LYS B O 1
ATOM 2510 N N . ASP B 2 162 ? -14.927 -51.730 6.163 1.00 42.09 162 ASP B N 1
ATOM 2511 C CA . ASP B 2 162 ? -14.483 -52.030 7.507 1.00 42.52 162 ASP B CA 1
ATOM 2512 C C . ASP B 2 162 ? -15.051 -51.045 8.517 1.00 41.42 162 ASP B C 1
ATOM 2513 O O . ASP B 2 162 ? -14.586 -51.008 9.627 1.00 39.10 162 ASP B O 1
ATOM 2518 N N . ARG B 2 163 ? -16.012 -50.208 8.116 1.00 43.45 163 ARG B N 1
ATOM 2519 C CA . ARG B 2 163 ? -16.428 -49.101 9.015 1.00 42.77 163 ARG B CA 1
ATOM 2520 C C . ARG B 2 163 ? -17.843 -49.289 9.446 1.00 40.88 163 ARG B C 1
ATOM 2521 O O . ARG B 2 163 ? -18.657 -49.902 8.732 1.00 40.63 163 ARG B O 1
ATOM 2529 N N . LEU B 2 164 ? -18.136 -48.788 10.650 1.00 40.68 164 LEU B N 1
ATOM 2530 C CA . LEU B 2 164 ? -19.510 -48.595 11.102 1.00 39.67 164 LEU B CA 1
ATOM 2531 C C . LEU B 2 164 ? -19.729 -47.101 11.234 1.00 40.94 164 LEU B C 1
ATOM 2532 O O . LEU B 2 164 ? -18.955 -46.416 11.921 1.00 39.74 164 LEU B O 1
ATOM 2537 N N . ILE B 2 165 ? -20.779 -46.597 10.604 1.00 42.25 165 ILE B N 1
ATOM 2538 C CA . ILE B 2 165 ? -21.068 -45.167 10.659 1.00 43.11 165 ILE B CA 1
ATOM 2539 C C . ILE B 2 165 ? -22.110 -45.030 11.719 1.00 43.38 165 ILE B C 1
ATOM 2540 O O . ILE B 2 165 ? -23.181 -45.606 11.582 1.00 43.35 165 ILE B O 1
ATOM 2545 N N . VAL B 2 166 ? -21.793 -44.295 12.772 1.00 42.72 166 VAL B N 1
ATOM 2546 C CA . VAL B 2 166 ? -22.764 -44.088 13.830 1.00 45.69 166 VAL B CA 1
ATOM 2547 C C . VAL B 2 166 ? -23.354 -42.762 13.510 1.00 48.45 166 VAL B C 1
ATOM 2548 O O . VAL B 2 166 ? -22.624 -41.787 13.302 1.00 49.41 166 VAL B O 1
ATOM 2552 N N . MET B 2 167 ? -24.661 -42.703 13.417 1.00 52.53 167 MET B N 1
ATOM 2553 C CA . MET B 2 167 ? -25.241 -41.442 12.959 1.00 55.11 167 MET B CA 1
ATOM 2554 C C . MET B 2 167 ? -25.752 -40.687 14.136 1.00 55.99 167 MET B C 1
ATOM 2555 O O . MET B 2 167 ? -26.282 -41.265 15.084 1.00 55.46 167 MET B O 1
ATOM 2560 N N . ASN B 2 168 ? -25.498 -39.393 14.103 1.00 57.21 168 ASN B N 1
ATOM 2561 C CA . ASN B 2 168 ? -25.810 -38.507 15.204 1.00 58.38 168 ASN B CA 1
ATOM 2562 C C . ASN B 2 168 ? -25.302 -39.006 16.557 1.00 56.42 168 ASN B C 1
ATOM 2563 O O . ASN B 2 168 ? -26.071 -39.168 17.516 1.00 58.63 168 ASN B O 1
ATOM 2568 N N . VAL B 2 169 ? -24.006 -39.291 16.597 1.00 54.04 169 VAL B N 1
ATOM 2569 C CA . VAL B 2 169 ? -23.286 -39.666 17.829 1.00 51.56 169 VAL B CA 1
ATOM 2570 C C . VAL B 2 169 ? -23.776 -38.884 19.014 1.00 52.79 169 VAL B C 1
ATOM 2571 O O . VAL B 2 169 ? -23.834 -37.678 18.968 1.00 52.99 169 VAL B O 1
ATOM 2575 N N . ALA B 2 170 ? -24.140 -39.625 20.058 1.00 54.15 170 ALA B N 1
ATOM 2576 C CA . ALA B 2 170 ? -24.597 -39.132 21.345 1.00 54.79 170 ALA B CA 1
ATOM 2577 C C . ALA B 2 170 ? -24.035 -40.085 22.413 1.00 55.09 170 ALA B C 1
ATOM 2578 O O . ALA B 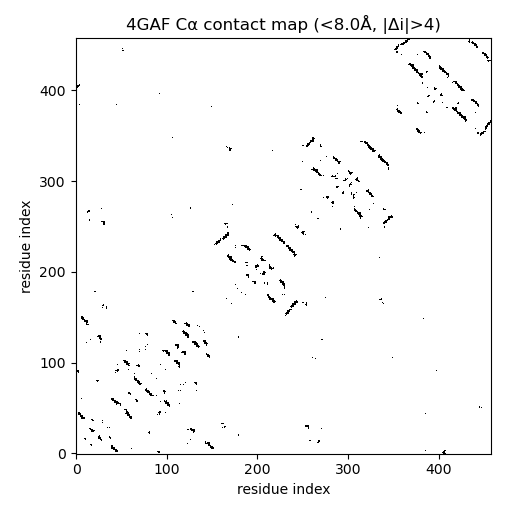2 170 ? -23.468 -41.142 22.087 1.00 53.69 170 ALA B O 1
ATOM 2580 N N . GLU B 2 171 ? -24.230 -39.711 23.678 1.00 56.75 171 GLU B N 1
ATOM 2581 C CA . GLU B 2 171 ? -23.598 -40.298 24.837 1.00 57.12 171 GLU B CA 1
ATOM 2582 C C . GLU B 2 171 ? -24.019 -41.737 25.031 1.00 57.75 171 GLU B C 1
ATOM 2583 O O . GLU B 2 171 ? -23.231 -42.617 25.420 1.00 58.05 171 GLU B O 1
ATOM 2589 N N . LYS B 2 172 ? -25.285 -41.986 24.766 1.00 57.65 172 LYS B N 1
ATOM 2590 C CA . LYS B 2 172 ? -25.806 -43.300 24.907 1.00 57.76 172 LYS B CA 1
ATOM 2591 C C . LYS B 2 172 ? -25.229 -44.302 23.860 1.00 54.66 172 LYS B C 1
ATOM 2592 O O . LYS B 2 172 ? -25.595 -45.459 23.894 1.00 54.86 172 LYS B O 1
ATOM 2598 N N . HIS B 2 173 ? -24.385 -43.857 22.930 1.00 50.55 173 HIS B N 1
ATOM 2599 C CA . HIS B 2 173 ? -23.810 -44.780 21.963 1.00 49.19 173 HIS B CA 1
ATOM 2600 C C . HIS B 2 173 ? -22.588 -45.473 22.584 1.00 47.45 173 HIS B C 1
ATOM 2601 O O . HIS B 2 173 ? -22.048 -46.411 21.987 1.00 45.28 173 HIS B O 1
ATOM 2608 N N . ARG B 2 174 ? -22.135 -44.990 23.758 1.00 46.67 174 ARG B N 1
ATOM 2609 C CA . ARG B 2 174 ? -20.953 -45.513 24.430 1.00 45.77 174 ARG B CA 1
ATOM 2610 C C . ARG B 2 174 ? -21.147 -46.963 24.714 1.00 43.64 174 ARG B C 1
ATOM 2611 O O . ARG B 2 174 ? -22.234 -47.393 25.019 1.00 43.24 174 ARG B O 1
ATOM 2619 N N . GLY B 2 175 ? -20.074 -47.723 24.679 1.00 41.60 175 GLY B N 1
ATOM 2620 C CA . GLY B 2 175 ? -20.202 -49.160 24.897 1.00 38.08 175 GLY B CA 1
ATOM 2621 C C . GLY B 2 175 ? -19.104 -49.860 24.147 1.00 34.89 175 GLY B C 1
ATOM 2622 O O . GLY B 2 175 ? -18.212 -49.205 23.564 1.00 34.82 175 GLY B O 1
ATOM 2623 N N . ASN B 2 176 ? -19.124 -51.178 24.205 1.00 33.95 176 ASN B N 1
ATOM 2624 C CA . ASN B 2 176 ? -18.102 -52.008 23.568 1.00 33.77 176 ASN B CA 1
ATOM 2625 C C . ASN B 2 176 ? -18.696 -52.660 22.369 1.00 35.14 176 ASN B C 1
ATOM 2626 O O . ASN B 2 176 ? -19.672 -53.456 22.520 1.00 35.54 176 ASN B O 1
ATOM 2631 N N . TYR B 2 177 ? -18.118 -52.357 21.203 1.00 31.97 177 TYR B N 1
ATOM 2632 C CA . TYR B 2 177 ? -18.671 -52.738 19.914 1.00 32.50 177 TYR B CA 1
ATOM 2633 C C . TYR B 2 177 ? -17.824 -53.836 19.394 1.00 32.08 177 TYR B C 1
ATOM 2634 O O . TYR B 2 177 ? -16.609 -53.796 19.594 1.00 32.42 177 TYR B O 1
ATOM 2643 N N . THR B 2 178 ? -18.441 -54.862 18.799 1.00 31.70 178 THR B N 1
ATOM 2644 C CA . THR B 2 178 ? -17.656 -55.863 18.113 1.00 32.12 178 THR B CA 1
ATOM 2645 C C . THR B 2 178 ? -18.019 -55.894 16.622 1.00 32.76 178 THR B C 1
ATOM 2646 O O . THR B 2 178 ? -19.150 -55.657 16.240 1.00 31.98 178 THR B O 1
ATOM 2650 N N . CYS B 2 179 ? -17.019 -56.177 15.810 1.00 32.95 179 CYS B N 1
ATOM 2651 C CA . CYS B 2 179 ? -17.212 -56.365 14.363 1.00 35.70 179 CYS B CA 1
ATOM 2652 C C . CYS B 2 179 ? -16.829 -57.806 14.067 1.00 34.44 179 CYS B C 1
ATOM 2653 O O . CYS B 2 179 ? -15.760 -58.272 14.469 1.00 33.92 179 CYS B O 1
ATOM 2656 N N . HIS B 2 180 ? -17.720 -58.501 13.367 1.00 35.90 180 HIS B N 1
ATOM 2657 C CA . HIS B 2 180 ? -17.617 -59.921 13.094 1.00 36.10 180 HIS B CA 1
ATOM 2658 C C . HIS B 2 180 ? -17.600 -60.138 11.576 1.00 37.98 180 HIS B C 1
ATOM 2659 O O . HIS B 2 180 ? -18.430 -59.604 10.823 1.00 39.85 180 HIS B O 1
ATOM 2666 N N . ALA B 2 181 ? -16.704 -60.992 11.139 1.00 37.35 181 ALA B N 1
ATOM 2667 C CA . ALA B 2 181 ? -16.637 -61.356 9.751 1.00 39.14 181 ALA B CA 1
ATOM 2668 C C . ALA B 2 181 ? -16.398 -62.856 9.739 1.00 38.88 181 ALA B C 1
ATOM 2669 O O . ALA B 2 181 ? -16.049 -63.442 10.761 1.00 36.44 181 ALA B O 1
ATOM 2671 N N . SER B 2 182 ? -16.522 -63.432 8.548 1.00 39.36 182 SER B N 1
ATOM 2672 C CA . SER B 2 182 ? -16.327 -64.850 8.314 1.00 41.78 182 SER B CA 1
ATOM 2673 C C . SER B 2 182 ? -15.449 -64.903 7.090 1.00 41.53 182 SER B C 1
ATOM 2674 O O . SER B 2 182 ? -15.802 -64.365 6.037 1.00 42.93 182 SER B O 1
ATOM 2677 N N . TYR B 2 183 ? -14.297 -65.545 7.207 1.00 40.91 183 TYR B N 1
ATOM 2678 C CA . TYR B 2 183 ? -13.304 -65.486 6.130 1.00 41.52 183 TYR B CA 1
ATOM 2679 C C . TYR B 2 183 ? -13.009 -66.855 5.578 1.00 43.01 183 TYR B C 1
ATOM 2680 O O . TYR B 2 183 ? -12.909 -67.810 6.316 1.00 41.19 183 TYR B O 1
ATOM 2689 N N . THR B 2 184 ? -12.892 -66.959 4.256 1.00 47.29 184 THR B N 1
ATOM 2690 C CA . THR B 2 184 ? -12.640 -68.235 3.616 1.00 48.66 184 THR B CA 1
ATOM 2691 C C . THR B 2 184 ? -11.145 -68.424 3.357 1.00 49.81 184 THR B C 1
ATOM 2692 O O . THR B 2 184 ? -10.499 -67.582 2.748 1.00 48.82 184 THR B O 1
ATOM 2696 N N . TYR B 2 185 ? -10.599 -69.539 3.827 1.00 50.37 185 TYR B N 1
ATOM 2697 C CA . TYR B 2 185 ? -9.168 -69.804 3.661 1.00 52.35 185 TYR B CA 1
ATOM 2698 C C . TYR B 2 185 ? -9.050 -71.283 3.374 1.00 54.50 185 TYR B C 1
ATOM 2699 O O . TYR B 2 185 ? -9.341 -72.116 4.252 1.00 53.43 185 TYR B O 1
ATOM 2708 N N . LEU B 2 186 ? -8.671 -71.607 2.133 1.00 57.89 186 LEU B N 1
ATOM 2709 C CA . LEU B 2 186 ? -8.620 -72.998 1.665 1.00 59.55 186 LEU B CA 1
ATOM 2710 C C . LEU B 2 186 ? -9.957 -73.706 1.643 1.00 60.20 186 LEU B C 1
ATOM 2711 O O . LEU B 2 186 ? -10.039 -74.915 1.891 1.00 61.00 186 LEU B O 1
ATOM 2716 N N . GLY B 2 187 ? -11.002 -72.943 1.342 1.00 61.33 187 GLY B N 1
ATOM 2717 C CA . GLY B 2 187 ? -12.343 -73.462 1.173 1.00 61.93 187 GLY B CA 1
ATOM 2718 C C . GLY B 2 187 ? -13.066 -73.578 2.474 1.00 61.40 187 GLY B C 1
ATOM 2719 O O . GLY B 2 187 ? -14.295 -73.796 2.461 1.00 62.74 187 GLY B O 1
ATOM 2720 N N . LYS B 2 188 ? -12.321 -73.447 3.585 1.00 59.96 188 LYS B N 1
ATOM 2721 C CA . LYS B 2 188 ? -12.889 -73.405 4.956 1.00 57.43 188 LYS B CA 1
ATOM 2722 C C . LYS B 2 188 ? -13.134 -71.978 5.490 1.00 55.45 188 LYS B C 1
ATOM 2723 O O . LYS B 2 188 ? -12.384 -71.032 5.184 1.00 54.32 188 LYS B O 1
ATOM 2729 N N . GLN B 2 189 ? -14.178 -71.852 6.313 1.00 52.60 189 GLN B N 1
ATOM 2730 C CA . GLN B 2 189 ? -14.614 -70.571 6.854 1.00 50.70 189 GLN B CA 1
ATOM 2731 C C . GLN B 2 189 ? -14.117 -70.389 8.304 1.00 46.90 189 GLN B C 1
ATOM 2732 O O . GLN B 2 189 ? -14.252 -71.298 9.118 1.00 45.40 189 GLN B O 1
ATOM 2738 N N . TYR B 2 190 ? -13.546 -69.221 8.588 1.00 44.01 190 TYR B N 1
ATOM 2739 C CA . TYR B 2 190 ? -13.039 -68.903 9.927 1.00 41.44 190 TYR B CA 1
ATOM 2740 C C . TYR B 2 190 ? -13.618 -67.560 10.409 1.00 39.42 190 TYR B C 1
ATOM 2741 O O . TYR B 2 190 ? -13.643 -66.593 9.629 1.00 38.66 190 TYR B O 1
ATOM 2750 N N . PRO B 2 191 ? -14.032 -67.490 11.700 1.00 37.95 191 PRO B N 1
ATOM 2751 C CA . PRO B 2 191 ? -14.620 -66.303 12.323 1.00 37.72 191 PRO B CA 1
ATOM 2752 C C . PRO B 2 191 ? -13.520 -65.312 12.652 1.00 37.25 191 PRO B C 1
ATOM 2753 O O . PRO B 2 191 ? -12.361 -65.719 12.924 1.00 40.12 191 PRO B O 1
ATOM 2757 N N . ILE B 2 192 ? -13.839 -64.024 12.616 1.00 36.44 192 ILE B N 1
ATOM 2758 C CA . ILE B 2 192 ? -12.874 -62.937 13.004 1.00 35.30 192 ILE B CA 1
ATOM 2759 C C . ILE B 2 192 ? -13.725 -61.933 13.729 1.00 35.21 192 ILE B C 1
ATOM 2760 O O . ILE B 2 192 ? -14.885 -61.657 13.287 1.00 35.44 192 ILE B O 1
ATOM 2765 N N . THR B 2 193 ? -13.248 -61.453 14.877 1.00 33.88 193 THR B N 1
ATOM 2766 C CA . THR B 2 193 ? -13.924 -60.344 15.573 1.00 33.15 193 THR B CA 1
ATOM 2767 C C . THR B 2 193 ? -12.847 -59.328 15.979 1.00 31.63 193 THR B C 1
ATOM 2768 O O . THR B 2 193 ? -11.642 -59.665 16.083 1.00 31.48 193 THR B O 1
ATOM 2772 N N . ARG B 2 194 ? -13.221 -58.082 16.167 1.00 29.90 194 ARG B N 1
ATOM 2773 C CA . ARG B 2 194 ? -12.309 -57.152 16.885 1.00 29.79 194 ARG B CA 1
ATOM 2774 C C . ARG B 2 194 ? -13.244 -56.505 17.859 1.00 29.65 194 ARG B C 1
ATOM 2775 O O . ARG B 2 194 ? -14.436 -56.478 17.550 1.00 30.32 194 ARG B O 1
ATOM 2783 N N . VAL B 2 195 ? -12.749 -55.992 18.993 1.00 28.64 195 VAL B N 1
ATOM 2784 C CA . VAL B 2 195 ? -13.617 -55.283 19.888 1.00 29.89 195 VAL B CA 1
ATOM 2785 C C . VAL B 2 195 ? -13.128 -53.822 20.015 1.00 30.31 195 VAL B C 1
ATOM 2786 O O . VAL B 2 195 ? -11.939 -53.563 20.069 1.00 29.07 195 VAL B O 1
ATOM 2790 N N . ILE B 2 196 ? -14.067 -52.883 20.095 1.00 30.82 196 ILE B N 1
ATOM 2791 C CA . ILE B 2 196 ? -13.727 -51.510 20.142 1.00 33.04 196 ILE B CA 1
ATOM 2792 C C . ILE B 2 196 ? -14.470 -50.897 21.291 1.00 34.70 196 ILE B C 1
ATOM 2793 O O . ILE B 2 196 ? -15.706 -51.028 21.363 1.00 35.46 196 ILE B O 1
ATOM 2798 N N . GLU B 2 197 ? -13.749 -50.210 22.175 1.00 34.80 197 GLU B N 1
ATOM 2799 C CA . GLU B 2 197 ? -14.408 -49.453 23.242 1.00 37.38 197 GLU B CA 1
ATOM 2800 C C . GLU B 2 197 ? -14.672 -48.061 22.753 1.00 38.24 197 GLU B C 1
ATOM 2801 O O . GLU B 2 197 ? -13.758 -47.297 22.462 1.00 36.69 197 GLU B O 1
ATOM 2807 N N . PHE B 2 198 ? -15.949 -47.760 22.615 1.00 40.53 198 PHE B N 1
ATOM 2808 C CA . PHE B 2 198 ? -16.344 -46.527 22.048 1.00 40.82 198 PHE B CA 1
ATOM 2809 C C . PHE B 2 198 ? -16.621 -45.470 23.125 1.00 42.61 198 PHE B C 1
ATOM 2810 O O . PHE B 2 198 ? -17.565 -45.554 23.911 1.00 40.67 198 PHE B O 1
ATOM 2818 N N . ILE B 2 199 ? -15.811 -44.429 23.082 1.00 44.20 199 ILE B N 1
ATOM 2819 C CA . ILE B 2 199 ? -15.941 -43.296 24.029 1.00 47.10 199 ILE B CA 1
ATOM 2820 C C . ILE B 2 199 ? -16.367 -42.042 23.208 1.00 46.97 199 ILE B C 1
ATOM 2821 O O . ILE B 2 199 ? -15.859 -41.766 22.105 1.00 46.86 199 ILE B O 1
ATOM 2826 N N . THR B 2 200 ? -17.310 -41.316 23.741 1.00 48.26 200 THR B N 1
ATOM 2827 C CA . THR B 2 200 ? -17.718 -40.068 23.149 1.00 50.45 200 THR B CA 1
ATOM 2828 C C . THR B 2 200 ? -17.112 -38.867 23.926 1.00 52.06 200 THR B C 1
ATOM 2829 O O . THR B 2 200 ? -16.853 -38.923 25.130 1.00 50.47 200 THR B O 1
ATOM 2833 N N . LEU B 2 201 ? -16.874 -37.792 23.207 1.00 54.36 201 LEU B N 1
ATOM 2834 C CA . LEU B 2 201 ? -16.324 -36.579 23.810 1.00 56.47 201 LEU B CA 1
ATOM 2835 C C . LEU B 2 201 ? -17.401 -35.530 23.819 1.00 59.12 201 LEU B C 1
ATOM 2836 O O . LEU B 2 201 ? -18.272 -35.542 22.968 1.00 59.51 201 LEU B O 1
ATOM 2841 N N . GLU B 2 202 ? -17.329 -34.604 24.771 1.00 63.42 202 GLU B N 1
ATOM 2842 C CA . GLU B 2 202 ? -18.257 -33.448 24.857 1.00 67.09 202 GLU B CA 1
ATOM 2843 C C . GLU B 2 202 ? -18.396 -32.729 23.500 1.00 67.98 202 GLU B C 1
ATOM 2844 O O . GLU B 2 202 ? -17.459 -32.726 22.651 1.00 65.51 202 GLU B O 1
ATOM 2850 N N . GLU B 2 203 ? -19.572 -32.144 23.290 1.00 70.89 203 GLU B N 1
ATOM 2851 C CA . GLU B 2 203 ? -19.882 -31.412 22.057 1.00 73.91 203 GLU B CA 1
ATOM 2852 C C . GLU B 2 203 ? -18.868 -30.280 21.762 1.00 75.08 203 GLU B C 1
ATOM 2853 O O . GLU B 2 203 ? -18.738 -29.314 22.522 1.00 75.79 203 GLU B O 1
ATOM 2859 N N . ASN B 2 204 ? -18.096 -30.436 20.688 1.00 76.23 204 ASN B N 1
ATOM 2860 C CA . ASN B 2 204 ? -17.256 -29.346 20.181 1.00 77.69 204 ASN B CA 1
ATOM 2861 C C . ASN B 2 204 ? -18.225 -28.234 19.702 1.00 78.82 204 ASN B C 1
ATOM 2862 O O . ASN B 2 204 ? -18.742 -28.259 18.568 1.00 79.49 204 ASN B O 1
ATOM 2867 N N . LYS B 2 205 ? -18.526 -27.306 20.608 1.00 78.89 205 LYS B N 1
ATOM 2868 C CA . LYS B 2 205 ? -19.718 -26.466 20.460 1.00 80.44 205 LYS B CA 1
ATOM 2869 C C . LYS B 2 205 ? -19.423 -25.001 20.108 1.00 80.88 205 LYS B C 1
ATOM 2870 O O . LYS B 2 205 ? -18.774 -24.300 20.887 1.00 80.73 205 LYS B O 1
ATOM 2876 N N . PRO B 2 206 ? -19.938 -24.538 18.945 1.00 81.43 206 PRO B N 1
ATOM 2877 C CA . PRO B 2 206 ? -19.650 -23.269 18.234 1.00 81.07 206 PRO B CA 1
ATOM 2878 C C . PRO B 2 206 ? -19.897 -21.944 18.981 1.00 81.02 206 PRO B C 1
ATOM 2879 O O . PRO B 2 206 ? -21.014 -21.394 18.904 1.00 82.56 206 PRO B O 1
ATOM 2883 N N . THR B 2 207 ? -18.882 -21.398 19.651 1.00 78.41 207 THR B N 1
ATOM 2884 C CA . THR B 2 207 ? -19.051 -20.064 20.258 1.00 77.94 207 THR B CA 1
ATOM 2885 C C . THR B 2 207 ? -17.898 -19.103 20.000 1.00 75.91 207 THR B C 1
ATOM 2886 O O . THR B 2 207 ? -16.775 -19.513 19.733 1.00 74.84 207 THR B O 1
ATOM 2890 N N . ARG B 2 208 ? -18.208 -17.817 20.110 1.00 74.94 208 ARG B N 1
ATOM 2891 C CA . ARG B 2 208 ? -17.283 -16.725 19.841 1.00 72.90 208 ARG B CA 1
ATOM 2892 C C . ARG B 2 208 ? -16.571 -16.196 21.094 1.00 69.25 208 ARG B C 1
ATOM 2893 O O . ARG B 2 208 ? -17.211 -16.015 22.169 1.00 69.82 208 ARG B O 1
ATOM 2901 N N . PRO B 2 209 ? -15.255 -15.894 20.943 1.00 65.00 209 PRO B N 1
ATOM 2902 C CA . PRO B 2 209 ? -14.463 -15.314 22.026 1.00 61.39 209 PRO B CA 1
ATOM 2903 C C . PRO B 2 209 ? -15.002 -13.940 22.359 1.00 58.79 209 PRO B C 1
ATOM 2904 O O . PRO B 2 209 ? -15.548 -13.270 21.482 1.00 59.18 209 PRO B O 1
ATOM 2908 N N . VAL B 2 210 ? -14.922 -13.580 23.639 1.00 55.46 210 VAL B N 1
ATOM 2909 C CA . VAL B 2 210 ? -15.291 -12.251 24.143 1.00 53.81 210 VAL B CA 1
ATOM 2910 C C . VAL B 2 210 ? -14.018 -11.470 24.532 1.00 52.04 210 VAL B C 1
ATOM 2911 O O . VAL B 2 210 ? -13.217 -11.937 25.340 1.00 50.41 210 VAL B O 1
ATOM 2915 N N . ILE B 2 211 ? -13.826 -10.293 23.943 1.00 52.06 211 ILE B N 1
ATOM 2916 C CA . ILE B 2 211 ? -12.690 -9.430 24.310 1.00 49.97 211 ILE B CA 1
ATOM 2917 C C . ILE B 2 211 ? -13.074 -8.600 25.515 1.00 50.81 211 ILE B C 1
ATOM 2918 O O . ILE B 2 211 ? -13.957 -7.753 25.413 1.00 50.42 211 ILE B O 1
ATOM 2923 N N . VAL B 2 212 ? -12.410 -8.845 26.647 1.00 49.59 212 VAL B N 1
ATOM 2924 C CA . VAL B 2 212 ? -12.763 -8.158 27.895 1.00 51.06 212 VAL B CA 1
ATOM 2925 C C . VAL B 2 212 ? -12.121 -6.802 27.898 1.00 50.96 212 VAL B C 1
ATOM 2926 O O . VAL B 2 212 ? -12.714 -5.813 28.329 1.00 53.90 212 VAL B O 1
ATOM 2930 N N . SER B 2 213 ? -10.875 -6.779 27.455 1.00 46.48 213 SER B N 1
ATOM 2931 C CA . SER B 2 213 ? -10.088 -5.591 27.426 1.00 46.42 213 SER B CA 1
ATOM 2932 C C . SER B 2 213 ? -9.044 -5.634 26.276 1.00 42.30 213 SER B C 1
ATOM 2933 O O . SER B 2 213 ? -8.552 -6.674 25.955 1.00 41.92 213 SER B O 1
ATOM 2936 N N . PRO B 2 214 ? -8.764 -4.513 25.595 1.00 41.45 214 PRO B N 1
ATOM 2937 C CA . PRO B 2 214 ? -9.244 -3.139 25.664 1.00 41.95 214 PRO B CA 1
ATOM 2938 C C . PRO B 2 214 ? -10.721 -3.043 25.188 1.00 43.70 214 PRO B C 1
ATOM 2939 O O . PRO B 2 214 ? -11.314 -4.055 24.844 1.00 42.34 214 PRO B O 1
ATOM 2943 N N . ALA B 2 215 ? -11.282 -1.842 25.169 1.00 45.60 215 ALA B N 1
ATOM 2944 C CA . ALA B 2 215 ? -12.697 -1.673 24.820 1.00 47.98 215 ALA B CA 1
ATOM 2945 C C . ALA B 2 215 ? -12.938 -0.411 23.942 1.00 50.04 215 ALA B C 1
ATOM 2946 O O . ALA B 2 215 ? -13.844 0.387 24.250 1.00 52.42 215 ALA B O 1
ATOM 2948 N N . ASN B 2 216 ? -12.120 -0.213 22.887 1.00 49.23 216 ASN B N 1
ATOM 2949 C CA . ASN B 2 216 ? -12.204 0.956 21.998 1.00 50.79 216 ASN B CA 1
ATOM 2950 C C . ASN B 2 216 ? -12.035 2.314 22.665 1.00 51.01 216 ASN B C 1
ATOM 2951 O O . ASN B 2 216 ? -12.941 3.153 22.646 1.00 51.23 216 ASN B O 1
ATOM 2956 N N . GLU B 2 217 ? -10.850 2.555 23.214 1.00 49.41 217 GLU B N 1
ATOM 2957 C CA . GLU B 2 217 ? -10.611 3.685 24.087 1.00 48.83 217 GLU B CA 1
ATOM 2958 C C . GLU B 2 217 ? -9.334 4.385 23.653 1.00 47.67 217 GLU B C 1
ATOM 2959 O O . GLU B 2 217 ? -8.543 3.836 22.858 1.00 46.05 217 GLU B O 1
ATOM 2965 N N . THR B 2 218 ? -9.110 5.584 24.163 1.00 46.39 218 THR B N 1
ATOM 2966 C CA . THR B 2 218 ? -7.909 6.276 23.835 1.00 46.29 218 THR B CA 1
ATOM 2967 C C . THR B 2 218 ? -6.991 6.157 25.006 1.00 44.98 218 THR B C 1
ATOM 2968 O O . THR B 2 218 ? -7.416 5.846 26.123 1.00 44.07 218 THR B O 1
ATOM 2972 N N . MET B 2 219 ? -5.716 6.433 24.768 1.00 44.13 219 MET B N 1
ATOM 2973 C CA . MET B 2 219 ? -4.796 6.400 25.877 1.00 44.28 219 MET B CA 1
ATOM 2974 C C . MET B 2 219 ? -3.729 7.447 25.615 1.00 42.47 219 MET B C 1
ATOM 2975 O O . MET B 2 219 ? -3.055 7.400 24.586 1.00 40.62 219 MET B O 1
ATOM 2980 N N . GLU B 2 220 ? -3.556 8.376 26.554 1.00 41.71 220 GLU B N 1
ATOM 2981 C CA . GLU B 2 220 ? -2.547 9.398 26.397 1.00 42.81 220 GLU B CA 1
ATOM 2982 C C . GLU B 2 220 ? -1.194 8.825 26.777 1.00 41.57 220 GLU B C 1
ATOM 2983 O O . GLU B 2 220 ? -1.031 8.215 27.831 1.00 41.77 220 GLU B O 1
ATOM 2989 N N . VAL B 2 221 ? -0.232 9.011 25.895 1.00 40.16 221 VAL B N 1
ATOM 2990 C CA . VAL B 2 221 ? 1.109 8.515 26.106 1.00 38.91 221 VAL B CA 1
ATOM 2991 C C . VAL B 2 221 ? 2.106 9.514 25.555 1.00 39.27 221 VAL B C 1
ATOM 2992 O O . VAL B 2 221 ? 1.855 10.235 24.554 1.00 39.12 221 VAL B O 1
ATOM 2996 N N . ASP B 2 222 ? 3.253 9.521 26.186 1.00 38.88 222 ASP B N 1
ATOM 2997 C CA . ASP B 2 222 ? 4.357 10.401 25.823 1.00 40.97 222 ASP B CA 1
ATOM 2998 C C . ASP B 2 222 ? 5.217 9.842 24.668 1.00 39.33 222 ASP B C 1
ATOM 2999 O O . ASP B 2 222 ? 5.648 8.688 24.691 1.00 37.22 222 ASP B O 1
ATOM 3004 N N . LEU B 2 223 ? 5.520 10.702 23.710 1.00 38.60 223 LEU B N 1
ATOM 3005 C CA . LEU B 2 223 ? 6.298 10.334 22.562 1.00 38.16 223 LEU B CA 1
ATOM 3006 C C . LEU B 2 223 ? 7.713 9.909 23.035 1.00 37.90 223 LEU B C 1
ATOM 3007 O O . LEU B 2 223 ? 8.277 10.557 23.843 1.00 39.36 223 LEU B O 1
ATOM 3012 N N . GLY B 2 224 ? 8.235 8.778 22.578 1.00 38.54 224 GLY B N 1
ATOM 3013 C CA . GLY B 2 224 ? 9.536 8.309 22.982 1.00 39.26 224 GLY B CA 1
ATOM 3014 C C . GLY B 2 224 ? 9.546 7.370 24.167 1.00 43.05 224 GLY B C 1
ATOM 3015 O O . GLY B 2 224 ? 10.609 6.838 24.481 1.00 43.84 224 GLY B O 1
ATOM 3016 N N . SER B 2 225 ? 8.391 7.135 24.839 1.00 41.32 225 SER B N 1
ATOM 3017 C CA . SER B 2 225 ? 8.445 6.395 26.060 1.00 42.20 225 SER B CA 1
ATOM 3018 C C . SER B 2 225 ? 8.056 4.954 25.724 1.00 42.03 225 SER B C 1
ATOM 3019 O O . SER B 2 225 ? 8.065 4.571 24.558 1.00 41.77 225 SER B O 1
ATOM 3022 N N . GLN B 2 226 ? 7.745 4.176 26.743 1.00 42.47 226 GLN B N 1
ATOM 3023 C CA . GLN B 2 226 ? 7.442 2.775 26.538 1.00 46.04 226 GLN B CA 1
ATOM 3024 C C . GLN B 2 226 ? 6.192 2.387 27.264 1.00 44.36 226 GLN B C 1
ATOM 3025 O O . GLN B 2 226 ? 5.843 2.975 28.292 1.00 46.93 226 GLN B O 1
ATOM 3031 N N . ILE B 2 227 ? 5.514 1.405 26.724 1.00 41.88 227 ILE B N 1
ATOM 3032 C CA . ILE B 2 227 ? 4.262 0.996 27.297 1.00 41.64 227 ILE B CA 1
ATOM 3033 C C . ILE B 2 227 ? 3.922 -0.461 26.960 1.00 39.21 227 ILE B C 1
ATOM 3034 O O . ILE B 2 227 ? 4.352 -1.008 25.959 1.00 38.84 227 ILE B O 1
ATOM 3039 N N . GLN B 2 228 ? 3.077 -1.054 27.747 1.00 37.24 228 GLN B N 1
ATOM 3040 C CA . GLN B 2 228 ? 2.567 -2.368 27.379 1.00 37.09 228 GLN B CA 1
ATOM 3041 C C . GLN B 2 228 ? 1.076 -2.271 27.406 1.00 37.05 228 GLN B C 1
ATOM 3042 O O . GLN B 2 228 ? 0.520 -1.630 28.278 1.00 38.20 228 GLN B O 1
ATOM 3048 N N . LEU B 2 229 ? 0.444 -2.951 26.474 1.00 36.48 229 LEU B N 1
ATOM 3049 C CA . LEU B 2 229 ? -0.989 -3.004 26.326 1.00 37.82 229 LEU B CA 1
ATOM 3050 C C . LEU B 2 229 ? -1.458 -4.467 26.534 1.00 38.57 229 LEU B C 1
ATOM 3051 O O . LEU B 2 229 ? -0.799 -5.389 26.020 1.00 38.00 229 LEU B O 1
ATOM 3056 N N . ILE B 2 230 ? -2.581 -4.696 27.228 1.00 36.69 230 ILE B N 1
ATOM 3057 C CA . ILE B 2 230 ? -2.990 -6.016 27.529 1.00 37.91 230 ILE B CA 1
ATOM 3058 C C . ILE B 2 230 ? -4.295 -6.273 26.785 1.00 39.09 230 ILE B C 1
ATOM 3059 O O . ILE B 2 230 ? -5.274 -5.478 26.914 1.00 41.32 230 ILE B O 1
ATOM 3064 N N . CYS B 2 231 ? -4.337 -7.384 26.039 1.00 36.89 231 CYS B N 1
ATOM 3065 C CA . CYS B 2 231 ? -5.543 -7.877 25.454 1.00 38.97 231 CYS B CA 1
ATOM 3066 C C . CYS B 2 231 ? -5.962 -9.095 26.282 1.00 39.89 231 CYS B C 1
ATOM 3067 O O . CYS B 2 231 ? -5.165 -10.046 26.450 1.00 39.03 231 CYS B O 1
ATOM 3070 N N . ASN B 2 232 ? -7.146 -9.010 26.875 1.00 38.75 232 ASN B N 1
ATOM 3071 C CA . ASN B 2 232 ? -7.704 -9.972 27.797 1.00 41.08 232 ASN B CA 1
ATOM 3072 C C . ASN B 2 232 ? -8.959 -10.547 27.117 1.00 41.91 232 ASN B C 1
ATOM 3073 O O . ASN B 2 232 ? -9.927 -9.833 26.831 1.00 41.95 232 ASN B O 1
ATOM 3078 N N . VAL B 2 233 ? -8.889 -11.821 26.793 1.00 42.57 233 VAL B N 1
ATOM 3079 C CA . VAL B 2 233 ? -9.965 -12.507 26.076 1.00 44.61 233 VAL B CA 1
ATOM 3080 C C . VAL B 2 233 ? -10.548 -13.674 26.908 1.00 45.26 233 VAL B C 1
ATOM 3081 O O . VAL B 2 233 ? -9.809 -14.580 27.364 1.00 45.17 233 VAL B O 1
ATOM 3085 N N . THR B 2 234 ? -11.859 -13.655 27.116 1.00 48.37 234 THR B N 1
ATOM 3086 C CA . THR B 2 234 ? -12.533 -14.817 27.722 1.00 50.17 234 THR B CA 1
ATOM 3087 C C . THR B 2 234 ? -13.038 -15.782 26.645 1.00 51.24 234 THR B C 1
ATOM 3088 O O . THR B 2 234 ? -13.788 -15.418 25.747 1.00 51.96 234 THR B O 1
ATOM 3092 N N . GLY B 2 235 ? -12.662 -17.030 26.766 1.00 52.50 235 GLY B N 1
ATOM 3093 C CA . GLY B 2 235 ? -12.945 -17.981 25.700 1.00 53.46 235 GLY B CA 1
ATOM 3094 C C . GLY B 2 235 ? -12.384 -19.318 26.112 1.00 54.36 235 GLY B C 1
ATOM 3095 O O . GLY B 2 235 ? -12.170 -19.576 27.307 1.00 54.20 235 GLY B O 1
ATOM 3096 N N . GLN B 2 236 ? -12.154 -20.162 25.114 1.00 55.83 236 GLN B N 1
ATOM 3097 C CA . GLN B 2 236 ? -11.575 -21.472 25.278 1.00 56.68 236 GLN B CA 1
ATOM 3098 C C . GLN B 2 236 ? -10.090 -21.368 25.143 1.00 56.64 236 GLN B C 1
ATOM 3099 O O . GLN B 2 236 ? -9.608 -20.525 24.399 1.00 55.97 236 GLN B O 1
ATOM 3105 N N . LEU B 2 237 ? -9.342 -22.269 25.769 1.00 56.96 237 LEU B N 1
ATOM 3106 C CA . LEU B 2 237 ? -7.901 -22.288 25.467 1.00 57.60 237 LEU B CA 1
ATOM 3107 C C . LEU B 2 237 ? -7.576 -22.384 23.976 1.00 56.39 237 LEU B C 1
ATOM 3108 O O . LEU B 2 237 ? -6.544 -21.941 23.526 1.00 56.88 237 LEU B O 1
ATOM 3113 N N . SER B 2 238 ? -8.469 -22.939 23.197 1.00 55.90 238 SER B N 1
ATOM 3114 C CA . SER B 2 238 ? -8.158 -23.169 21.793 1.00 55.64 238 SER B CA 1
ATOM 3115 C C . SER B 2 238 ? -8.328 -21.935 20.920 1.00 54.84 238 SER B C 1
ATOM 3116 O O . SER B 2 238 ? -7.788 -21.886 19.839 1.00 54.10 238 SER B O 1
ATOM 3119 N N . ASP B 2 239 ? -9.102 -20.951 21.366 1.00 55.99 239 ASP B N 1
ATOM 3120 C CA . ASP B 2 239 ? -9.177 -19.653 20.655 1.00 57.13 239 ASP B CA 1
ATOM 3121 C C . ASP B 2 239 ? -7.787 -18.939 20.651 1.00 56.70 239 ASP B C 1
ATOM 3122 O O . ASP B 2 239 ? -6.920 -19.224 21.499 1.00 56.49 239 ASP B O 1
ATOM 3127 N N . ILE B 2 240 ? -7.588 -18.023 19.714 1.00 55.48 240 ILE B N 1
ATOM 3128 C CA . ILE B 2 240 ? -6.341 -17.230 19.675 1.00 55.17 240 ILE B CA 1
ATOM 3129 C C . ILE B 2 240 ? -6.579 -15.705 19.745 1.00 53.04 240 ILE B C 1
ATOM 3130 O O . ILE B 2 240 ? -7.551 -15.184 19.205 1.00 55.29 240 ILE B O 1
ATOM 3135 N N . ALA B 2 241 ? -5.729 -15.024 20.488 1.00 50.28 241 ALA B N 1
ATOM 3136 C CA . ALA B 2 241 ? -5.852 -13.600 20.738 1.00 47.98 241 ALA B CA 1
ATOM 3137 C C . ALA B 2 241 ? -4.545 -12.887 20.343 1.00 45.67 241 ALA B C 1
ATOM 3138 O O . ALA B 2 241 ? -3.498 -13.215 20.890 1.00 45.31 241 ALA B O 1
ATOM 3140 N N . TYR B 2 242 ? -4.599 -11.908 19.439 1.00 42.57 242 TYR B N 1
ATOM 3141 C CA . TYR B 2 242 ? -3.359 -11.358 18.944 1.00 40.10 242 TYR B CA 1
ATOM 3142 C C . TYR B 2 242 ? -3.616 -9.941 18.512 1.00 39.51 242 TYR B C 1
ATOM 3143 O O . TYR B 2 242 ? -4.772 -9.555 18.281 1.00 38.04 242 TYR B O 1
ATOM 3152 N N . TRP B 2 243 ? -2.537 -9.159 18.373 1.00 38.49 243 TRP B N 1
ATOM 3153 C CA . TRP B 2 243 ? -2.645 -7.707 18.047 1.00 36.70 243 TRP B CA 1
ATOM 3154 C C . TRP B 2 243 ? -2.331 -7.395 16.646 1.00 38.13 243 TRP B C 1
ATOM 3155 O O . TRP B 2 243 ? -1.473 -8.055 15.999 1.00 41.81 243 TRP B O 1
ATOM 3166 N N . LYS B 2 244 ? -2.960 -6.361 16.131 1.00 37.87 244 LYS B N 1
ATOM 3167 C CA . LYS B 2 244 ? -2.522 -5.861 14.859 1.00 39.14 244 LYS B CA 1
ATOM 3168 C C . LYS B 2 244 ? -2.299 -4.379 14.988 1.00 39.16 244 LYS B C 1
ATOM 3169 O O . LYS B 2 244 ? -2.842 -3.717 15.872 1.00 39.31 244 LYS B O 1
ATOM 3175 N N . TRP B 2 245 ? -1.507 -3.838 14.075 1.00 41.01 245 TRP B N 1
ATOM 3176 C CA . TRP B 2 245 ? -1.367 -2.387 13.979 1.00 41.54 245 TRP B CA 1
ATOM 3177 C C . TRP B 2 245 ? -1.290 -2.019 12.510 1.00 43.29 245 TRP B C 1
ATOM 3178 O O . TRP B 2 245 ? -0.504 -2.617 11.800 1.00 44.35 245 TRP B O 1
ATOM 3189 N N . ASN B 2 246 ? -2.102 -1.071 12.060 1.00 46.45 246 ASN B N 1
ATOM 3190 C CA . ASN B 2 246 ? -2.020 -0.536 10.680 1.00 50.53 246 ASN B CA 1
ATOM 3191 C C . ASN B 2 246 ? -2.140 -1.671 9.688 1.00 51.68 246 ASN B C 1
ATOM 3192 O O . ASN B 2 246 ? -1.401 -1.708 8.682 1.00 51.69 246 ASN B O 1
ATOM 3197 N N . GLY B 2 247 ? -3.028 -2.620 10.008 1.00 52.28 247 GLY B N 1
ATOM 3198 C CA . GLY B 2 247 ? -3.390 -3.720 9.090 1.00 53.69 247 GLY B CA 1
ATOM 3199 C C . GLY B 2 247 ? -2.430 -4.907 9.094 1.00 53.81 247 GLY B C 1
ATOM 3200 O O . GLY B 2 247 ? -2.522 -5.800 8.246 1.00 54.84 247 GLY B O 1
ATOM 3201 N N . SER B 2 248 ? -1.498 -4.933 10.035 1.00 52.28 248 SER B N 1
ATOM 3202 C CA . SER B 2 248 ? -0.507 -5.987 10.033 1.00 52.58 248 SER B CA 1
ATOM 3203 C C . SER B 2 248 ? -0.411 -6.596 11.366 1.00 51.42 248 SER B C 1
ATOM 3204 O O . SER B 2 248 ? -0.504 -5.910 12.416 1.00 50.00 248 SER B O 1
ATOM 3207 N N . VAL B 2 249 ? -0.224 -7.911 11.327 1.00 51.89 249 VAL B N 1
ATOM 3208 C CA . VAL B 2 249 ? 0.136 -8.693 12.500 1.00 49.84 249 VAL B CA 1
ATOM 3209 C C . VAL B 2 249 ? 1.409 -8.035 13.061 1.00 48.84 249 VAL B C 1
ATOM 3210 O O . VAL B 2 249 ? 2.082 -7.291 12.361 1.00 49.45 249 VAL B O 1
ATOM 3214 N N . ILE B 2 250 ? 1.733 -8.304 14.311 1.00 47.76 250 ILE B N 1
ATOM 3215 C CA . ILE B 2 250 ? 2.957 -7.771 14.880 1.00 48.21 250 ILE B CA 1
ATOM 3216 C C . ILE B 2 250 ? 4.086 -8.663 14.369 1.00 50.55 250 ILE B C 1
ATOM 3217 O O . ILE B 2 250 ? 4.222 -9.794 14.791 1.00 50.26 250 ILE B O 1
ATOM 3222 N N . ASP B 2 251 ? 4.900 -8.153 13.462 1.00 55.07 251 ASP B N 1
ATOM 3223 C CA . ASP B 2 251 ? 6.062 -8.957 13.024 1.00 58.92 251 ASP B CA 1
ATOM 3224 C C . ASP B 2 251 ? 7.002 -9.312 14.144 1.00 60.09 251 ASP B C 1
ATOM 3225 O O . ASP B 2 251 ? 7.276 -8.539 15.038 1.00 60.26 251 ASP B O 1
ATOM 3230 N N . GLU B 2 252 ? 7.496 -10.524 14.063 1.00 62.88 252 GLU B N 1
ATOM 3231 C CA . GLU B 2 252 ? 8.246 -11.123 15.134 1.00 64.27 252 GLU B CA 1
ATOM 3232 C C . GLU B 2 252 ? 9.703 -10.605 15.184 1.00 64.30 252 GLU B C 1
ATOM 3233 O O . GLU B 2 252 ? 10.358 -10.703 16.218 1.00 63.81 252 GLU B O 1
ATOM 3239 N N . ASP B 2 253 ? 10.172 -10.030 14.075 1.00 64.40 253 ASP B N 1
ATOM 3240 C CA . ASP B 2 253 ? 11.508 -9.440 13.986 1.00 65.37 253 ASP B CA 1
ATOM 3241 C C . ASP B 2 253 ? 11.352 -7.915 14.086 1.00 62.17 253 ASP B C 1
ATOM 3242 O O . ASP B 2 253 ? 12.343 -7.157 13.997 1.00 62.83 253 ASP B O 1
ATOM 3247 N N . ASP B 2 254 ? 10.114 -7.462 14.301 1.00 57.48 254 ASP B N 1
ATOM 3248 C CA . ASP B 2 254 ? 9.874 -6.030 14.485 1.00 54.43 254 ASP B CA 1
ATOM 3249 C C . ASP B 2 254 ? 10.754 -5.571 15.627 1.00 51.39 254 ASP B C 1
ATOM 3250 O O . ASP B 2 254 ? 10.703 -6.170 16.680 1.00 50.74 254 ASP B O 1
ATOM 3255 N N . PRO B 2 255 ? 11.601 -4.555 15.407 1.00 50.53 255 PRO B N 1
ATOM 3256 C CA . PRO B 2 255 ? 12.513 -4.181 16.475 1.00 49.27 255 PRO B CA 1
ATOM 3257 C C . PRO B 2 255 ? 11.899 -3.420 17.635 1.00 47.65 255 PRO B C 1
ATOM 3258 O O . PRO B 2 255 ? 12.518 -3.391 18.686 1.00 48.38 255 PRO B O 1
ATOM 3262 N N . VAL B 2 256 ? 10.708 -2.819 17.497 1.00 46.04 256 VAL B N 1
ATOM 3263 C CA . VAL B 2 256 ? 10.116 -2.120 18.672 1.00 45.08 256 VAL B CA 1
ATOM 3264 C C . VAL B 2 256 ? 8.796 -2.708 19.248 1.00 42.95 256 VAL B C 1
ATOM 3265 O O . VAL B 2 256 ? 8.440 -2.416 20.372 1.00 41.67 256 VAL B O 1
ATOM 3269 N N . LEU B 2 257 ? 8.116 -3.538 18.479 1.00 40.73 257 LEU B N 1
ATOM 3270 C CA . LEU B 2 257 ? 6.856 -4.153 18.918 1.00 41.35 257 LEU B CA 1
ATOM 3271 C C . LEU B 2 257 ? 7.053 -5.625 19.201 1.00 41.75 257 LEU B C 1
ATOM 3272 O O . LEU B 2 257 ? 7.652 -6.328 18.381 1.00 42.29 257 LEU B O 1
ATOM 3277 N N . GLY B 2 258 ? 6.578 -6.103 20.349 1.00 41.68 258 GLY B N 1
ATOM 3278 C CA . GLY B 2 258 ? 6.607 -7.517 20.631 1.00 42.02 258 GLY B CA 1
ATOM 3279 C C . GLY B 2 258 ? 5.394 -7.968 21.461 1.00 44.22 258 GLY B C 1
ATOM 3280 O O . GLY B 2 258 ? 4.859 -7.189 22.308 1.00 44.66 258 GLY B O 1
ATOM 3281 N N . GLU B 2 259 ? 5.004 -9.234 21.256 1.00 42.38 259 GLU B N 1
ATOM 3282 C CA . GLU B 2 259 ? 3.881 -9.859 21.921 1.00 41.84 259 GLU B CA 1
ATOM 3283 C C . GLU B 2 259 ? 4.368 -10.984 22.799 1.00 42.04 259 GLU B C 1
ATOM 3284 O O . GLU B 2 259 ? 5.263 -11.718 22.382 1.00 42.24 259 GLU B O 1
ATOM 3290 N N . ASP B 2 260 ? 3.759 -11.119 23.979 1.00 40.79 260 ASP B N 1
ATOM 3291 C CA . ASP B 2 260 ? 3.851 -12.296 24.850 1.00 41.29 260 ASP B CA 1
ATOM 3292 C C . ASP B 2 260 ? 2.464 -12.829 25.091 1.00 40.92 260 ASP B C 1
ATOM 3293 O O . ASP B 2 260 ? 1.522 -12.049 25.341 1.00 41.42 260 ASP B O 1
ATOM 3298 N N . TYR B 2 261 ? 2.342 -14.143 25.025 1.00 38.83 261 TYR B N 1
ATOM 3299 C CA . TYR B 2 261 ? 1.067 -14.860 25.056 1.00 40.97 261 TYR B CA 1
ATOM 3300 C C . TYR B 2 261 ? 1.028 -15.708 26.337 1.00 41.56 261 TYR B C 1
ATOM 3301 O O . TYR B 2 261 ? 1.977 -16.433 26.618 1.00 42.22 261 TYR B O 1
ATOM 3310 N N . TYR B 2 262 ? -0.013 -15.563 27.128 1.00 42.45 262 TYR B N 1
ATOM 3311 C CA . TYR B 2 262 ? -0.164 -16.248 28.430 1.00 45.10 262 TYR B CA 1
ATOM 3312 C C . TYR B 2 262 ? -1.610 -16.704 28.437 1.00 47.56 262 TYR B C 1
ATOM 3313 O O . TYR B 2 262 ? -2.427 -16.271 27.576 1.00 45.62 262 TYR B O 1
ATOM 3322 N N . SER B 2 263 ? -1.917 -17.640 29.336 1.00 50.43 263 SER B N 1
ATOM 3323 C CA . SER B 2 263 ? -3.270 -18.242 29.349 1.00 52.71 263 SER B CA 1
ATOM 3324 C C . SER B 2 263 ? -3.470 -18.940 30.661 1.00 55.14 263 SER B C 1
ATOM 3325 O O . SER B 2 263 ? -2.502 -19.366 31.307 1.00 55.27 263 SER B O 1
ATOM 3328 N N . VAL B 2 264 ? -4.728 -19.082 31.055 1.00 56.56 264 VAL B N 1
ATOM 3329 C CA . VAL B 2 264 ? -4.994 -19.833 32.238 1.00 58.67 264 VAL B CA 1
ATOM 3330 C C . VAL B 2 264 ? -6.303 -20.597 32.014 1.00 60.75 264 VAL B C 1
ATOM 3331 O O . VAL B 2 264 ? -7.283 -20.053 31.442 1.00 60.32 264 VAL B O 1
ATOM 3335 N N . GLU B 2 265 ? -6.297 -21.885 32.364 1.00 61.88 265 GLU B N 1
ATOM 3336 C CA . GLU B 2 265 ? -7.540 -22.680 32.262 1.00 63.62 265 GLU B CA 1
ATOM 3337 C C . GLU B 2 265 ? -8.427 -22.406 33.469 1.00 64.74 265 GLU B C 1
ATOM 3338 O O . GLU B 2 265 ? -7.957 -22.461 34.603 1.00 65.25 265 GLU B O 1
ATOM 3344 N N . ASN B 2 266 ? -9.681 -22.055 33.189 1.00 65.53 266 ASN B N 1
ATOM 3345 C CA . ASN B 2 266 ? -10.730 -21.922 34.191 1.00 68.22 266 ASN B CA 1
ATOM 3346 C C . ASN B 2 266 ? -11.229 -23.354 34.486 1.00 69.48 266 ASN B C 1
ATOM 3347 O O . ASN B 2 266 ? -11.808 -24.022 33.610 1.00 68.18 266 ASN B O 1
ATOM 3352 N N . PRO B 2 267 ? -10.963 -23.831 35.717 1.00 71.47 267 PRO B N 1
ATOM 3353 C CA . PRO B 2 267 ? -11.403 -25.144 36.153 1.00 73.10 267 PRO B CA 1
ATOM 3354 C C . PRO B 2 267 ? -12.929 -25.225 36.162 1.00 74.97 267 PRO B C 1
ATOM 3355 O O . PRO B 2 267 ? -13.505 -26.272 35.817 1.00 75.48 267 PRO B O 1
ATOM 3359 N N . ALA B 2 268 ? -13.564 -24.116 36.541 1.00 76.49 268 ALA B N 1
ATOM 3360 C CA . ALA B 2 268 ? -15.016 -24.056 36.740 1.00 78.45 268 ALA B CA 1
ATOM 3361 C C . ALA B 2 268 ? -15.749 -24.249 35.419 1.00 77.67 268 ALA B C 1
ATOM 3362 O O . ALA B 2 268 ? -16.708 -25.017 35.333 1.00 78.19 268 ALA B O 1
ATOM 3364 N N . ASN B 2 269 ? -15.256 -23.571 34.385 1.00 76.35 269 ASN B N 1
ATOM 3365 C CA . ASN B 2 269 ? -15.870 -23.592 33.078 1.00 75.10 269 ASN B CA 1
ATOM 3366 C C . ASN B 2 269 ? -14.787 -23.451 31.992 1.00 74.55 269 ASN B C 1
ATOM 3367 O O . ASN B 2 269 ? -14.305 -22.339 31.696 1.00 74.04 269 ASN B O 1
ATOM 3372 N N . LYS B 2 270 ? -14.424 -24.600 31.420 1.00 73.90 270 LYS B N 1
ATOM 3373 C CA . LYS B 2 270 ? -13.436 -24.729 30.344 1.00 73.71 270 LYS B CA 1
ATOM 3374 C C . LYS B 2 270 ? -13.679 -23.800 29.149 1.00 73.10 270 LYS B C 1
ATOM 3375 O O . LYS B 2 270 ? -12.748 -23.513 28.355 1.00 73.20 270 LYS B O 1
ATOM 3381 N N . ARG B 2 271 ? -14.920 -23.330 29.023 1.00 73.03 271 ARG B N 1
ATOM 3382 C CA . ARG B 2 271 ? -15.304 -22.451 27.913 1.00 72.10 271 ARG B CA 1
ATOM 3383 C C . ARG B 2 271 ? -15.089 -20.973 28.286 1.00 71.05 271 ARG B C 1
ATOM 3384 O O . ARG B 2 271 ? -15.259 -20.074 27.457 1.00 71.25 271 ARG B O 1
ATOM 3392 N N . ARG B 2 272 ? -14.764 -20.711 29.549 1.00 68.59 272 ARG B N 1
ATOM 3393 C CA . ARG B 2 272 ? -14.579 -19.343 29.964 1.00 66.79 272 ARG B CA 1
ATOM 3394 C C . ARG B 2 272 ? -13.215 -19.215 30.650 1.00 63.20 272 ARG B C 1
ATOM 3395 O O . ARG B 2 272 ? -13.086 -18.715 31.759 1.00 62.73 272 ARG B O 1
ATOM 3403 N N . SER B 2 273 ? -12.218 -19.749 29.972 1.00 59.22 273 SER B N 1
ATOM 3404 C CA . SER B 2 273 ? -10.842 -19.603 30.352 1.00 57.33 273 SER B CA 1
ATOM 3405 C C . SER B 2 273 ? -10.366 -18.212 29.877 1.00 55.75 273 SER B C 1
ATOM 3406 O O . SER B 2 273 ? -11.137 -17.433 29.294 1.00 53.43 273 SER B O 1
ATOM 3409 N N . THR B 2 274 ? -9.111 -17.891 30.161 1.00 54.45 274 THR B N 1
ATOM 3410 C CA . THR B 2 274 ? -8.604 -16.598 29.745 1.00 54.94 274 THR B CA 1
ATOM 3411 C C . THR B 2 274 ? -7.324 -16.682 28.965 1.00 52.02 274 THR B C 1
ATOM 3412 O O . THR B 2 274 ? -6.435 -17.490 29.268 1.00 52.04 274 THR B O 1
ATOM 3416 N N . LEU B 2 275 ? -7.274 -15.809 27.967 1.00 49.78 275 LEU B N 1
ATOM 3417 C CA . LEU B 2 275 ? -6.110 -15.504 27.190 1.00 46.38 275 LEU B CA 1
ATOM 3418 C C . LEU B 2 275 ? -5.659 -14.047 27.442 1.00 45.29 275 LEU B C 1
ATOM 3419 O O . LEU B 2 275 ? -6.490 -13.114 27.459 1.00 42.84 275 LEU B O 1
ATOM 3424 N N . ILE B 2 276 ? -4.345 -13.873 27.608 1.00 40.91 276 ILE B N 1
ATOM 3425 C CA . ILE B 2 276 ? -3.750 -12.597 27.784 1.00 39.75 276 ILE B CA 1
ATOM 3426 C C . ILE B 2 276 ? -2.611 -12.529 26.780 1.00 39.63 276 ILE B C 1
ATOM 3427 O O . ILE B 2 276 ? -1.699 -13.362 26.816 1.00 39.70 276 ILE B O 1
ATOM 3432 N N . THR B 2 277 ? -2.709 -11.565 25.871 1.00 36.57 277 THR B N 1
ATOM 3433 C CA . THR B 2 277 ? -1.694 -11.229 24.990 1.00 37.49 277 THR B CA 1
ATOM 3434 C C . THR B 2 277 ? -1.254 -9.795 25.326 1.00 37.53 277 THR B C 1
ATOM 3435 O O . THR B 2 277 ? -2.065 -8.850 25.259 1.00 34.66 277 THR B O 1
ATOM 3439 N N . VAL B 2 278 ? 0.020 -9.670 25.709 1.00 36.24 278 VAL B N 1
ATOM 3440 C CA . VAL B 2 278 ? 0.646 -8.420 26.078 1.00 34.99 278 VAL B CA 1
ATOM 3441 C C . VAL B 2 278 ? 1.472 -7.927 24.901 1.00 35.15 278 VAL B C 1
ATOM 3442 O O . VAL B 2 278 ? 2.355 -8.651 24.390 1.00 35.09 278 VAL B O 1
ATOM 3446 N N . LEU B 2 279 ? 1.193 -6.711 24.452 1.00 33.49 279 LEU B N 1
ATOM 3447 C CA . LEU B 2 279 ? 1.984 -6.097 23.447 1.00 35.37 279 LEU B CA 1
ATOM 3448 C C . LEU B 2 279 ? 2.910 -5.139 24.085 1.00 36.25 279 LEU B C 1
ATOM 3449 O O . LEU B 2 279 ? 2.482 -4.230 24.798 1.00 37.23 279 LEU B O 1
ATOM 3454 N N . ASN B 2 280 ? 4.174 -5.304 23.751 1.00 36.20 280 ASN B N 1
ATOM 3455 C CA . ASN B 2 280 ? 5.237 -4.542 24.318 1.00 38.58 280 ASN B CA 1
ATOM 3456 C C . ASN 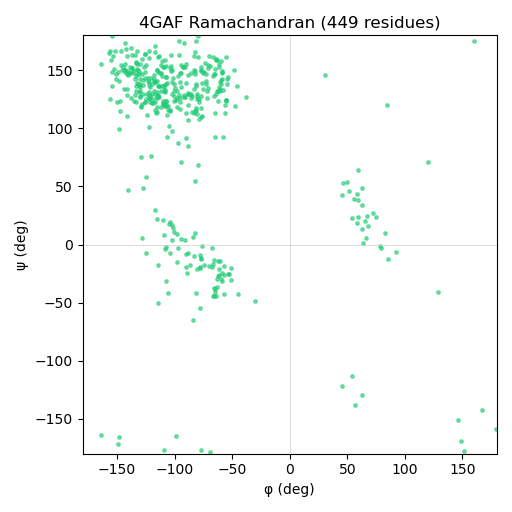B 2 280 ? 5.669 -3.506 23.291 1.00 36.96 280 ASN B C 1
ATOM 3457 O O . ASN B 2 280 ? 6.061 -3.848 22.180 1.00 36.85 280 ASN B O 1
ATOM 3462 N N . ILE B 2 281 ? 5.484 -2.218 23.613 1.00 36.58 281 ILE B N 1
ATOM 3463 C CA . ILE B 2 281 ? 5.963 -1.127 22.749 1.00 35.74 281 ILE B CA 1
ATOM 3464 C C . ILE B 2 281 ? 7.190 -0.519 23.381 1.00 37.78 281 ILE B C 1
ATOM 3465 O O . ILE B 2 281 ? 7.096 0.204 24.369 1.00 38.11 281 ILE B O 1
ATOM 3470 N N . SER B 2 282 ? 8.358 -0.864 22.867 1.00 38.31 282 SER B N 1
ATOM 3471 C CA . SER B 2 282 ? 9.541 -0.531 23.613 1.00 39.55 282 SER B CA 1
ATOM 3472 C C . SER B 2 282 ? 9.858 0.955 23.411 1.00 39.10 282 SER B C 1
ATOM 3473 O O . SER B 2 282 ? 10.587 1.517 24.160 1.00 38.76 282 SER B O 1
ATOM 3476 N N . GLU B 2 283 ? 9.336 1.572 22.357 1.00 38.76 283 GLU B N 1
ATOM 3477 C CA . GLU B 2 283 ? 9.518 2.998 22.188 1.00 38.94 283 GLU B CA 1
ATOM 3478 C C . GLU B 2 283 ? 8.345 3.574 21.446 1.00 38.29 283 GLU B C 1
ATOM 3479 O O . GLU B 2 283 ? 8.083 3.164 20.341 1.00 40.02 283 GLU B O 1
ATOM 3485 N N . ILE B 2 284 ? 7.646 4.547 22.010 1.00 37.13 284 ILE B N 1
ATOM 3486 C CA . ILE B 2 284 ? 6.519 5.102 21.277 1.00 35.67 284 ILE B CA 1
ATOM 3487 C C . ILE B 2 284 ? 6.967 6.014 20.178 1.00 38.26 284 ILE B C 1
ATOM 3488 O O . ILE B 2 284 ? 7.477 7.119 20.432 1.00 38.34 284 ILE B O 1
ATOM 3493 N N . GLU B 2 285 ? 6.770 5.546 18.935 1.00 37.76 285 GLU B N 1
ATOM 3494 C CA . GLU B 2 285 ? 7.182 6.262 17.778 1.00 40.30 285 GLU B CA 1
ATOM 3495 C C . GLU B 2 285 ? 6.024 7.085 17.263 1.00 40.26 285 GLU B C 1
ATOM 3496 O O . GLU B 2 285 ? 4.874 6.734 17.475 1.00 39.71 285 GLU B O 1
ATOM 3502 N N . SER B 2 286 ? 6.333 8.160 16.558 1.00 39.48 286 SER B N 1
ATOM 3503 C CA . SER B 2 286 ? 5.285 9.082 16.170 1.00 41.11 286 SER B CA 1
ATOM 3504 C C . SER B 2 286 ? 4.234 8.476 15.248 1.00 39.76 286 SER B C 1
ATOM 3505 O O . SER B 2 286 ? 3.093 8.882 15.282 1.00 40.27 286 SER B O 1
ATOM 3508 N N . ARG B 2 287 ? 4.619 7.507 14.434 1.00 40.61 287 ARG B N 1
ATOM 3509 C CA . ARG B 2 287 ? 3.689 6.773 13.551 1.00 41.32 287 ARG B CA 1
ATOM 3510 C C . ARG B 2 287 ? 2.553 6.045 14.295 1.00 40.03 287 ARG B C 1
ATOM 3511 O O . ARG B 2 287 ? 1.422 5.935 13.816 1.00 42.26 287 ARG B O 1
ATOM 3519 N N . PHE B 2 288 ? 2.825 5.604 15.502 1.00 38.65 288 PHE B N 1
ATOM 3520 C CA . PHE B 2 288 ? 1.854 4.816 16.317 1.00 37.46 288 PHE B CA 1
ATOM 3521 C C . PHE B 2 288 ? 0.672 5.621 16.727 1.00 38.51 288 PHE B C 1
ATOM 3522 O O . PHE B 2 288 ? -0.387 5.055 17.027 1.00 38.99 288 PHE B O 1
ATOM 3530 N N . TYR B 2 289 ? 0.808 6.950 16.688 1.00 39.79 289 TYR B N 1
ATOM 3531 C CA . TYR B 2 289 ? -0.330 7.847 16.990 1.00 41.05 289 TYR B CA 1
ATOM 3532 C C . TYR B 2 289 ? -1.356 8.019 15.850 1.00 43.39 289 TYR B C 1
ATOM 3533 O O . TYR B 2 289 ? -2.416 8.635 16.089 1.00 43.99 289 TYR B O 1
ATOM 3542 N N . LYS B 2 290 ? -1.047 7.505 14.642 1.00 44.31 290 LYS B N 1
ATOM 3543 C CA . LYS B 2 290 ? -1.902 7.638 13.480 1.00 45.94 290 LYS B CA 1
ATOM 3544 C C . LYS B 2 290 ? -2.929 6.534 13.310 1.00 46.81 290 LYS B C 1
ATOM 3545 O O . LYS B 2 290 ? -3.944 6.751 12.664 1.00 49.45 290 LYS B O 1
ATOM 3551 N N . HIS B 2 291 ? -2.676 5.349 13.860 1.00 46.35 291 HIS B N 1
ATOM 3552 C CA . HIS B 2 291 ? -3.596 4.192 13.739 1.00 45.14 291 HIS B CA 1
ATOM 3553 C C . HIS B 2 291 ? -3.768 3.466 15.027 1.00 42.85 291 HIS B C 1
ATOM 3554 O O . HIS B 2 291 ? -2.825 3.391 15.847 1.00 43.38 291 HIS B O 1
ATOM 3561 N N . PRO B 2 292 ? -4.963 2.903 15.229 1.00 41.69 292 PRO B N 1
ATOM 3562 C CA . PRO B 2 292 ? -5.204 2.169 16.486 1.00 40.61 292 PRO B CA 1
ATOM 3563 C C . PRO B 2 292 ? -4.442 0.838 16.579 1.00 38.96 292 PRO B C 1
ATOM 3564 O O . PRO B 2 292 ? -4.162 0.242 15.566 1.00 40.13 292 PRO B O 1
ATOM 3568 N N . PHE B 2 293 ? -4.113 0.394 17.791 1.00 38.02 293 PHE B N 1
ATOM 3569 C CA . PHE B 2 293 ? -3.663 -0.992 18.022 1.00 35.74 293 PHE B CA 1
ATOM 3570 C C . PHE B 2 293 ? -4.941 -1.808 18.269 1.00 36.53 293 PHE B C 1
ATOM 3571 O O . PHE B 2 293 ? -5.648 -1.542 19.221 1.00 37.91 293 PHE B O 1
ATOM 3579 N N . THR B 2 294 ? -5.211 -2.814 17.451 1.00 37.95 294 THR B N 1
ATOM 3580 C CA . THR B 2 294 ? -6.438 -3.665 17.550 1.00 39.49 294 THR B CA 1
ATOM 3581 C C . THR B 2 294 ? -6.153 -5.081 18.006 1.00 40.60 294 THR B C 1
ATOM 3582 O O . THR B 2 294 ? -5.264 -5.781 17.435 1.00 41.26 294 THR B O 1
ATOM 3586 N N . CYS B 2 295 ? -6.798 -5.483 19.090 1.00 41.48 295 CYS B N 1
ATOM 3587 C CA . CYS B 2 295 ? -6.706 -6.866 19.511 1.00 43.87 295 CYS B CA 1
ATOM 3588 C C . CYS B 2 295 ? -7.768 -7.674 18.771 1.00 44.39 295 CYS B C 1
ATOM 3589 O O . CYS B 2 295 ? -8.953 -7.276 18.788 1.00 46.31 295 CYS B O 1
ATOM 3592 N N . PHE B 2 296 ? -7.381 -8.794 18.154 1.00 44.44 296 PHE B N 1
ATOM 3593 C CA . PHE B 2 296 ? -8.361 -9.728 17.570 1.00 44.83 296 PHE B CA 1
ATOM 3594 C C . PHE B 2 296 ? -8.476 -10.977 18.364 1.00 45.56 296 PHE B C 1
ATOM 3595 O O . PHE B 2 296 ? -7.465 -11.530 18.783 1.00 45.16 296 PHE B O 1
ATOM 3603 N N . ALA B 2 297 ? -9.686 -11.458 18.547 1.00 46.01 297 ALA B N 1
ATOM 3604 C CA . ALA B 2 297 ? -9.866 -12.772 19.199 1.00 49.34 297 ALA B CA 1
ATOM 3605 C C . ALA B 2 297 ? -10.591 -13.724 18.230 1.00 51.54 297 ALA B C 1
ATOM 3606 O O . ALA B 2 297 ? -11.697 -13.421 17.790 1.00 51.14 297 ALA B O 1
ATOM 3608 N N . LYS B 2 298 ? -9.960 -14.854 17.905 1.00 53.59 298 LYS B N 1
ATOM 3609 C CA . LYS B 2 298 ? -10.376 -15.653 16.725 1.00 56.69 298 LYS B CA 1
ATOM 3610 C C . LYS B 2 298 ? -10.519 -17.161 16.987 1.00 56.88 298 LYS B C 1
ATOM 3611 O O . LYS B 2 298 ? -9.726 -17.778 17.699 1.00 55.89 298 LYS B O 1
ATOM 3617 N N . ASN B 2 299 ? -11.563 -17.742 16.409 1.00 60.12 299 ASN B N 1
ATOM 3618 C CA . ASN B 2 299 ? -11.662 -19.210 16.265 1.00 60.67 299 ASN B CA 1
ATOM 3619 C C . ASN B 2 299 ? -12.460 -19.562 14.994 1.00 63.61 299 ASN B C 1
ATOM 3620 O O . ASN B 2 299 ? -12.819 -18.679 14.208 1.00 63.58 299 ASN B O 1
ATOM 3625 N N . THR B 2 300 ? -12.789 -20.840 14.815 1.00 66.00 300 THR B N 1
ATOM 3626 C CA . THR B 2 300 ? -13.348 -21.274 13.535 1.00 68.93 300 THR B CA 1
ATOM 3627 C C . THR B 2 300 ? -14.705 -20.608 13.176 1.00 70.86 300 THR B C 1
ATOM 3628 O O . THR B 2 300 ? -15.004 -20.390 11.982 1.00 72.44 300 THR B O 1
ATOM 3632 N N . HIS B 2 301 ? -15.471 -20.207 14.200 1.00 71.29 301 HIS B N 1
ATOM 3633 C CA . HIS B 2 301 ? -16.813 -19.611 14.016 1.00 72.33 301 HIS B CA 1
ATOM 3634 C C . HIS B 2 301 ? -16.893 -18.102 14.037 1.00 72.37 301 HIS B C 1
ATOM 3635 O O . HIS B 2 301 ? -17.980 -17.545 13.843 1.00 73.23 301 HIS B O 1
ATOM 3642 N N . GLY B 2 302 ? -15.779 -17.416 14.286 1.00 70.57 302 GLY B N 1
ATOM 3643 C CA . GLY B 2 302 ? -15.839 -15.951 14.258 1.00 70.60 302 GLY B CA 1
ATOM 3644 C C . GLY B 2 302 ? -14.754 -15.150 14.956 1.00 68.43 302 GLY B C 1
ATOM 3645 O O . GLY B 2 302 ? -13.889 -15.712 15.616 1.00 66.74 302 GLY B O 1
ATOM 3646 N N . ILE B 2 303 ? -14.841 -13.830 14.787 1.00 68.66 303 ILE B N 1
ATOM 3647 C CA . ILE B 2 303 ? -13.834 -12.846 15.226 1.00 67.19 303 ILE B CA 1
ATOM 3648 C C . ILE B 2 303 ? -14.510 -11.714 16.014 1.00 66.70 303 ILE B C 1
ATOM 3649 O O . ILE B 2 303 ? -15.552 -11.178 15.579 1.00 67.62 303 ILE B O 1
ATOM 3654 N N . ASP B 2 304 ? -13.887 -11.345 17.141 1.00 63.28 304 ASP B N 1
ATOM 3655 C CA . ASP B 2 304 ? -14.188 -10.123 17.896 1.00 60.80 304 ASP B CA 1
ATOM 3656 C C . ASP B 2 304 ? -12.941 -9.231 17.731 1.00 58.02 304 ASP B C 1
ATOM 3657 O O . ASP B 2 304 ? -11.824 -9.767 17.510 1.00 54.61 304 ASP B O 1
ATOM 3662 N N . ALA B 2 305 ? -13.128 -7.898 17.852 1.00 54.96 305 ALA B N 1
ATOM 3663 C CA . ALA B 2 305 ? -12.065 -6.922 17.749 1.00 51.01 305 ALA B CA 1
ATOM 3664 C C . ALA B 2 305 ? -12.350 -5.720 18.644 1.00 49.55 305 ALA B C 1
ATOM 3665 O O . ALA B 2 305 ? -13.512 -5.247 18.758 1.00 49.36 305 ALA B O 1
ATOM 3667 N N . ALA B 2 306 ? -11.297 -5.225 19.275 1.00 44.27 306 ALA B N 1
ATOM 3668 C CA . ALA B 2 306 ? -11.370 -4.010 20.127 1.00 43.64 306 ALA B CA 1
ATOM 3669 C C . ALA B 2 306 ? -9.997 -3.326 20.151 1.00 42.80 306 ALA B C 1
ATOM 3670 O O . ALA B 2 306 ? -8.996 -4.005 20.038 1.00 41.72 306 ALA B O 1
ATOM 3672 N N . TYR B 2 307 ? -9.930 -2.018 20.322 1.00 41.51 307 TYR B N 1
ATOM 3673 C CA . TYR B 2 307 ? -8.697 -1.314 20.062 1.00 41.05 307 TYR B CA 1
ATOM 3674 C C . TYR B 2 307 ? -8.357 -0.330 21.151 1.00 40.81 307 TYR B C 1
ATOM 3675 O O . TYR B 2 307 ? -9.230 0.055 21.965 1.00 42.17 307 TYR B O 1
ATOM 3684 N N . ILE B 2 308 ? -7.087 0.085 21.152 1.00 39.04 308 ILE B N 1
ATOM 3685 C CA . ILE B 2 308 ? -6.603 1.191 21.939 1.00 37.68 308 ILE B CA 1
ATOM 3686 C C . ILE B 2 308 ? -5.963 2.158 20.916 1.00 37.39 308 ILE B C 1
ATOM 3687 O O . ILE B 2 308 ? -5.153 1.737 20.049 1.00 36.13 308 ILE B O 1
ATOM 3692 N N . GLN B 2 309 ? -6.343 3.440 20.976 1.00 37.09 309 GLN B N 1
ATOM 3693 C CA . GLN B 2 309 ? -5.744 4.457 20.117 1.00 37.27 309 GLN B CA 1
ATOM 3694 C C . GLN B 2 309 ? -4.864 5.288 20.982 1.00 36.78 309 GLN B C 1
ATOM 3695 O O . GLN B 2 309 ? -5.345 5.863 21.961 1.00 37.73 309 GLN B O 1
ATOM 3701 N N . LEU B 2 310 ? -3.566 5.355 20.665 1.00 35.34 310 LEU B N 1
ATOM 3702 C CA . LEU B 2 310 ? -2.688 6.255 21.415 1.00 34.60 310 LEU B CA 1
ATOM 3703 C C . LEU B 2 310 ? -2.913 7.681 20.974 1.00 34.76 310 LEU B C 1
ATOM 3704 O O . LEU B 2 310 ? -3.013 7.918 19.745 1.00 34.35 310 LEU B O 1
ATOM 3709 N N . ILE B 2 311 ? -2.924 8.606 21.948 1.00 35.01 311 ILE B N 1
ATOM 3710 C CA . ILE B 2 311 ? -2.956 10.035 21.723 1.00 38.32 311 ILE B CA 1
ATOM 3711 C C . ILE B 2 311 ? -1.898 10.793 22.518 1.00 39.06 311 ILE B C 1
ATOM 3712 O O . ILE B 2 311 ? -1.403 10.314 23.555 1.00 39.60 311 ILE B O 1
ATOM 3717 N N . TYR B 2 312 ? -1.518 11.969 22.021 1.00 39.48 312 TYR B N 1
ATOM 3718 C CA . TYR B 2 312 ? -0.603 12.829 22.718 1.00 41.63 312 TYR B CA 1
ATOM 3719 C C . TYR B 2 312 ? -1.257 13.320 24.020 1.00 43.97 312 TYR B C 1
ATOM 3720 O O . TYR B 2 312 ? -2.476 13.484 24.072 1.00 45.02 312 TYR B O 1
ATOM 3729 N N . PRO B 2 313 ? -0.474 13.522 25.081 1.00 46.08 313 PRO B N 1
ATOM 3730 C CA . PRO B 2 313 ? -1.164 14.022 26.280 1.00 48.84 313 PRO B CA 1
ATOM 3731 C C . PRO B 2 313 ? -1.718 15.414 26.062 1.00 49.61 313 PRO B C 1
ATOM 3732 O O . PRO B 2 313 ? -0.942 16.292 25.659 1.00 51.85 313 PRO B O 1
#